Protein AF-0000000072289099 (afdb_homodimer)

Structure (mmCIF, N/CA/C/O backbone):
data_AF-0000000072289099-model_v1
#
loop_
_entity.id
_entity.type
_entity.pdbx_description
1 polymer Bcgst14
#
loop_
_atom_site.group_PDB
_atom_site.id
_atom_site.type_symbol
_atom_site.label_atom_id
_atom_site.label_alt_id
_atom_site.label_comp_id
_atom_site.label_asym_id
_atom_site.label_entity_id
_atom_site.label_seq_id
_atom_site.pdbx_PDB_ins_code
_atom_site.Cartn_x
_atom_site.Cartn_y
_atom_site.Cartn_z
_atom_site.occupancy
_atom_site.B_iso_or_equiv
_atom_site.auth_seq_id
_atom_site.auth_comp_id
_atom_site.auth_asym_id
_atom_site.auth_atom_id
_atom_site.pdbx_PDB_model_num
ATOM 1 N N . MET A 1 1 ? 23.299 14.438 29.325 1 24.76 1 MET A N 1
ATOM 2 C CA . MET A 1 1 ? 24.588 14.05 28.759 1 24.76 1 MET A CA 1
ATOM 3 C C . MET A 1 1 ? 24.427 13.561 27.323 1 24.76 1 MET A C 1
ATOM 5 O O . MET A 1 1 ? 23.77 12.548 27.078 1 24.76 1 MET A O 1
ATOM 9 N N . SER A 1 2 ? 24.413 14.483 26.29 1 26.41 2 SER A N 1
ATOM 10 C CA . SER A 1 2 ? 23.966 14.556 24.903 1 26.41 2 SER A CA 1
ATOM 11 C C . SER A 1 2 ? 24.79 13.637 24.008 1 26.41 2 SER A C 1
ATOM 13 O O . SER A 1 2 ? 26.015 13.76 23.942 1 26.41 2 SER A O 1
ATOM 15 N N . GLU A 1 3 ? 24.515 12.33 23.982 1 26.94 3 GLU A N 1
ATOM 16 C CA . GLU A 1 3 ? 25.304 11.367 23.219 1 26.94 3 GLU A CA 1
ATOM 17 C C . GLU A 1 3 ? 25.495 11.829 21.777 1 26.94 3 GLU A C 1
ATOM 19 O O . GLU A 1 3 ? 24.529 11.923 21.017 1 26.94 3 GLU A O 1
ATOM 24 N N . GLU A 1 4 ? 26.448 12.782 21.571 1 26.71 4 GLU A N 1
ATOM 25 C CA . GLU A 1 4 ? 26.978 13.229 20.286 1 26.71 4 GLU A CA 1
ATOM 26 C C . GLU A 1 4 ? 27.271 12.046 19.368 1 26.71 4 GLU A C 1
ATOM 28 O O . GLU A 1 4 ? 28.053 11.16 19.719 1 26.71 4 GLU A O 1
ATOM 33 N N . SER A 1 5 ? 26.265 11.617 18.756 1 28.53 5 SER A N 1
ATOM 34 C CA . SER A 1 5 ? 26.441 10.559 17.767 1 28.53 5 SER A CA 1
ATOM 35 C C . SER A 1 5 ? 27.719 10.763 16.961 1 28.53 5 SER A C 1
ATOM 37 O O . SER A 1 5 ? 27.888 11.794 16.306 1 28.53 5 SER A O 1
ATOM 39 N N . GLU A 1 6 ? 28.83 10.368 17.511 1 28.14 6 GLU A N 1
ATOM 40 C CA . GLU A 1 6 ? 30.181 10.435 16.962 1 28.14 6 GLU A CA 1
ATOM 41 C C . GLU A 1 6 ? 30.194 10.066 15.482 1 28.14 6 GLU A C 1
ATOM 43 O O . GLU A 1 6 ? 29.768 8.972 15.106 1 28.14 6 GLU A O 1
ATOM 48 N N . LYS A 1 7 ? 30.108 10.978 14.652 1 28.71 7 LYS A N 1
ATOM 49 C CA . LYS A 1 7 ? 30.354 10.891 13.215 1 28.71 7 LYS A CA 1
ATOM 50 C C . LYS A 1 7 ? 31.607 10.071 12.92 1 28.71 7 LYS A C 1
ATOM 52 O O . LYS A 1 7 ? 32.705 10.429 13.351 1 28.71 7 LYS A O 1
ATOM 57 N N . LYS A 1 8 ? 31.516 8.767 13.02 1 28.61 8 LYS A N 1
ATOM 58 C CA . LYS A 1 8 ? 32.678 7.935 12.723 1 28.61 8 LYS A CA 1
ATOM 59 C C . LYS A 1 8 ? 33.356 8.379 11.43 1 28.61 8 LYS A C 1
ATOM 61 O O . LYS A 1 8 ? 32.719 8.436 10.376 1 28.61 8 LYS A O 1
ATOM 66 N N . GLU A 1 9 ? 34.363 9.251 11.55 1 29.13 9 GLU A N 1
ATOM 67 C CA . GLU A 1 9 ? 35.28 9.759 10.534 1 29.13 9 GLU A CA 1
ATOM 68 C C . GLU A 1 9 ? 36.291 8.693 10.121 1 29.13 9 GLU A C 1
ATOM 70 O O . GLU A 1 9 ? 36.877 8.023 10.973 1 29.13 9 GLU A O 1
ATOM 75 N N . TRP A 1 10 ? 35.957 7.967 9.103 1 30.01 10 TRP A N 1
ATOM 76 C CA . TRP A 1 10 ? 37.019 7.064 8.671 1 30.01 10 TRP A CA 1
ATOM 77 C C . TRP A 1 10 ? 38.086 7.816 7.882 1 30.01 10 TRP A C 1
ATOM 79 O O . TRP A 1 10 ? 37.775 8.751 7.141 1 30.01 10 TRP A O 1
ATOM 89 N N . HIS A 1 11 ? 39.236 7.891 8.384 1 30.37 11 HIS A N 1
ATOM 90 C CA . HIS A 1 11 ? 40.417 8.568 7.861 1 30.37 11 HIS A CA 1
ATOM 91 C C . HIS A 1 11 ? 41.27 7.62 7.024 1 30.37 11 HIS A C 1
ATOM 93 O O . HIS A 1 11 ? 41.589 6.513 7.464 1 30.37 11 HIS A O 1
ATOM 99 N N . ILE A 1 12 ? 41.06 7.617 5.64 1 30.93 12 ILE A N 1
ATOM 100 C CA . ILE A 1 12 ? 41.992 6.822 4.847 1 30.93 12 ILE A CA 1
ATOM 101 C C . ILE A 1 12 ? 43.209 7.669 4.479 1 30.93 12 ILE A C 1
ATOM 103 O O . ILE A 1 12 ? 43.067 8.767 3.936 1 30.93 12 ILE A O 1
ATOM 107 N N . LYS A 1 13 ? 44.339 7.41 5.05 1 32.96 13 LYS A N 1
ATOM 108 C CA . LYS A 1 13 ? 45.679 7.962 4.871 1 32.96 13 LYS A CA 1
ATOM 109 C C . LYS A 1 13 ? 46.469 7.163 3.839 1 32.96 13 LYS A C 1
ATOM 111 O O . LYS A 1 13 ? 46.482 5.931 3.877 1 32.96 13 LYS A O 1
ATOM 116 N N . GLY A 1 14 ? 46.795 7.634 2.553 1 34.11 14 GLY A N 1
ATOM 117 C CA . GLY A 1 14 ? 47.77 7.149 1.589 1 34.11 14 GLY A CA 1
ATOM 118 C C . GLY A 1 14 ? 47.575 7.726 0.2 1 34.11 14 GLY A C 1
ATOM 119 O O . GLY A 1 14 ? 46.671 8.535 -0.02 1 34.11 14 GLY A O 1
ATOM 120 N N . SER A 1 15 ? 48.644 7.849 -0.639 1 31.62 15 SER A N 1
ATOM 121 C CA . SER A 1 15 ? 48.633 8.194 -2.057 1 31.62 15 SER A CA 1
ATOM 122 C C . SER A 1 15 ? 47.726 7.258 -2.847 1 31.62 15 SER A C 1
ATOM 124 O O . SER A 1 15 ? 47.814 6.036 -2.709 1 31.62 15 SER A O 1
ATOM 126 N N . LEU A 1 16 ? 46.443 7.448 -2.774 1 32.31 16 LEU A N 1
ATOM 127 C CA . LEU A 1 16 ? 45.63 6.448 -3.458 1 32.31 16 LEU A CA 1
ATOM 128 C C . LEU A 1 16 ? 45.135 6.975 -4.8 1 32.31 16 LEU A C 1
ATOM 130 O O . LEU A 1 16 ? 44.707 8.127 -4.9 1 32.31 16 LEU A O 1
ATOM 134 N N . ASP A 1 17 ? 45.757 6.674 -5.913 1 33.68 17 ASP A N 1
ATOM 135 C CA . ASP A 1 17 ? 44.999 6.694 -7.16 1 33.68 17 ASP A CA 1
ATOM 136 C C . ASP A 1 17 ? 43.717 5.874 -7.038 1 33.68 17 ASP A C 1
ATOM 138 O O . ASP A 1 17 ? 43.768 4.663 -6.817 1 33.68 17 ASP A O 1
ATOM 142 N N . ALA A 1 18 ? 42.784 6.535 -6.425 1 34.15 18 ALA A N 1
ATOM 143 C CA . ALA A 1 18 ? 41.568 5.758 -6.202 1 34.15 18 ALA A CA 1
ATOM 144 C C . ALA A 1 18 ? 40.529 6.043 -7.283 1 34.15 18 ALA A C 1
ATOM 146 O O . ALA A 1 18 ? 40.498 7.138 -7.85 1 34.15 18 ALA A O 1
ATOM 147 N N . GLU A 1 19 ? 40.284 5.141 -8.082 1 32.77 19 GLU A N 1
ATOM 148 C CA . GLU A 1 19 ? 39.062 5.108 -8.88 1 32.77 19 GLU A CA 1
ATOM 149 C C . GLU A 1 19 ? 37.834 4.886 -8.001 1 32.77 19 GLU A C 1
ATOM 151 O O . GLU A 1 19 ? 37.804 3.956 -7.192 1 32.77 19 GLU A O 1
ATOM 156 N N . LEU A 1 20 ? 37.161 6.006 -7.701 1 34.57 20 LEU A N 1
ATOM 157 C CA . LEU A 1 20 ? 35.86 5.804 -7.073 1 34.57 20 LEU A CA 1
ATOM 158 C C . LEU A 1 20 ? 34.811 5.412 -8.108 1 34.57 20 LEU A C 1
ATOM 160 O O . LEU A 1 20 ? 34.579 6.147 -9.071 1 34.57 20 LEU A O 1
ATOM 164 N N . VAL A 1 21 ? 34.598 4.234 -8.382 1 31.28 21 VAL A N 1
ATOM 165 C CA . VAL A 1 21 ? 33.441 3.746 -9.127 1 31.28 21 VAL A CA 1
ATOM 166 C C . VAL A 1 21 ? 32.222 3.69 -8.21 1 31.28 21 VAL A C 1
ATOM 168 O O . VAL A 1 21 ? 32.24 3.009 -7.182 1 31.28 21 VAL A O 1
ATOM 171 N N . VAL A 1 22 ? 31.516 4.805 -8.283 1 33.56 22 VAL A N 1
ATOM 172 C CA . VAL A 1 22 ? 30.262 4.839 -7.538 1 33.56 22 VAL A CA 1
ATOM 173 C C . VAL A 1 22 ? 29.18 4.087 -8.311 1 33.56 22 VAL A C 1
ATOM 175 O O . VAL A 1 22 ? 28.906 4.402 -9.472 1 33.56 22 VAL A O 1
ATOM 178 N N . THR A 1 23 ? 29.102 2.99 -8.275 1 30.8 23 THR A N 1
ATOM 179 C CA . THR A 1 23 ? 27.916 2.214 -8.621 1 30.8 23 THR A CA 1
ATOM 180 C C . THR A 1 23 ? 27.075 1.931 -7.379 1 30.8 23 THR A C 1
ATOM 182 O O . THR A 1 23 ? 27.599 1.485 -6.356 1 30.8 23 THR A O 1
ATOM 185 N N . PRO A 1 24 ? 25.428 2.266 -7.618 1 33.14 24 PRO A N 1
ATOM 186 C CA . PRO A 1 24 ? 24.71 2.87 -8.743 1 33.14 24 PRO A CA 1
ATOM 187 C C . PRO A 1 24 ? 24.975 4.367 -8.877 1 33.14 24 PRO A C 1
ATOM 189 O O . PRO A 1 24 ? 25.58 4.973 -7.989 1 33.14 24 PRO A O 1
ATOM 192 N N . ALA A 1 25 ? 24.458 4.977 -9.959 1 36.98 25 ALA A N 1
ATOM 193 C CA . ALA A 1 25 ? 24.479 6.401 -10.285 1 36.98 25 ALA A CA 1
ATOM 194 C C . ALA A 1 25 ? 24.143 7.248 -9.061 1 36.98 25 ALA A C 1
ATOM 196 O O . ALA A 1 25 ? 23.232 6.915 -8.299 1 36.98 25 ALA A O 1
ATOM 197 N N . LEU A 1 26 ? 25.116 8.02 -8.518 1 40.45 26 LEU A N 1
ATOM 198 C CA . LEU A 1 26 ? 24.96 8.929 -7.388 1 40.45 26 LEU A CA 1
ATOM 199 C C . LEU A 1 26 ? 23.713 9.791 -7.552 1 40.45 26 LEU A C 1
ATOM 201 O O . LEU A 1 26 ? 23.308 10.097 -8.676 1 40.45 26 LEU A O 1
ATOM 205 N N . PRO A 1 27 ? 22.892 9.868 -6.548 1 37.83 27 PRO A N 1
ATOM 206 C CA . PRO A 1 27 ? 21.784 10.815 -6.7 1 37.83 27 PRO A CA 1
ATOM 207 C C . PRO A 1 27 ? 22.241 12.18 -7.209 1 37.83 27 PRO A C 1
ATOM 209 O O . PRO A 1 27 ? 23.419 12.528 -7.083 1 37.83 27 PRO A O 1
ATOM 212 N N . PRO A 1 28 ? 21.427 12.792 -7.965 1 40.13 28 PRO A N 1
ATOM 213 C CA . PRO A 1 28 ? 21.784 14.066 -8.592 1 40.13 28 PRO A CA 1
ATOM 214 C C . PRO A 1 28 ? 22.529 15.002 -7.643 1 40.13 28 PRO A C 1
ATOM 216 O O . PRO A 1 28 ? 23.391 15.77 -8.077 1 40.13 28 PRO A O 1
ATOM 219 N N . ASP A 1 29 ? 22.141 15.052 -6.421 1 38.43 29 ASP A N 1
ATOM 220 C CA . ASP A 1 29 ? 22.722 16.036 -5.513 1 38.43 29 ASP A CA 1
ATOM 221 C C . ASP A 1 29 ? 23.889 15.439 -4.729 1 38.43 29 ASP A C 1
ATOM 223 O O . ASP A 1 29 ? 24.264 15.955 -3.674 1 38.43 29 ASP A O 1
ATOM 227 N N . PHE A 1 30 ? 24.328 14.487 -5.321 1 39.68 30 PHE A N 1
ATOM 228 C CA . PHE A 1 30 ? 25.456 13.874 -4.629 1 39.68 30 PHE A CA 1
ATOM 229 C C . PHE A 1 30 ? 26.714 14.718 -4.793 1 39.68 30 PHE A C 1
ATOM 231 O O . PHE A 1 30 ? 27.023 15.175 -5.895 1 39.68 30 PHE A O 1
ATOM 238 N N . HIS A 1 31 ? 27.073 15.324 -3.697 1 37.97 31 HIS A N 1
ATOM 239 C CA . HIS A 1 31 ? 28.314 16.09 -3.666 1 37.97 31 HIS A CA 1
ATOM 240 C C . HIS A 1 31 ? 29.478 15.233 -3.18 1 37.97 31 HIS A C 1
ATOM 242 O O . HIS A 1 31 ? 29.348 14.503 -2.195 1 37.97 31 HIS A O 1
ATOM 248 N N . ILE A 1 32 ? 30.148 14.79 -4.078 1 42.04 32 ILE A N 1
ATOM 249 C CA . ILE A 1 32 ? 31.398 14.174 -3.645 1 42.04 32 ILE A CA 1
ATOM 250 C C . ILE A 1 32 ? 32.467 15.249 -3.463 1 42.04 32 ILE A C 1
ATOM 252 O O . ILE A 1 32 ? 32.694 16.065 -4.359 1 42.04 32 ILE A O 1
ATOM 256 N N . SER A 1 33 ? 32.74 15.544 -2.181 1 38.35 33 SER A N 1
ATOM 257 C CA . SER A 1 33 ? 33.904 16.4 -1.975 1 38.35 33 SER A CA 1
ATOM 258 C C . SER A 1 33 ? 35.163 15.573 -1.736 1 38.35 33 SER A C 1
ATOM 260 O O . SER A 1 33 ? 35.172 14.676 -0.891 1 38.35 33 SER A O 1
ATOM 262 N N . LEU A 1 34 ? 35.825 15.379 -2.695 1 41.32 34 LEU A N 1
ATOM 263 C CA . LEU A 1 34 ? 37.15 14.786 -2.544 1 41.32 34 LEU A CA 1
ATOM 264 C C . LEU A 1 34 ? 38.16 15.826 -2.072 1 41.32 34 LEU A C 1
ATOM 266 O O . LEU A 1 34 ? 38.344 16.859 -2.721 1 41.32 34 LEU A O 1
ATOM 270 N N . HIS A 1 35 ? 38.418 15.676 -0.808 1 39.33 35 HIS A N 1
ATOM 271 C CA . HIS A 1 35 ? 39.474 16.535 -0.285 1 39.33 35 HIS A CA 1
ATOM 272 C C . HIS A 1 35 ? 40.849 15.908 -0.496 1 39.33 35 HIS A C 1
ATOM 274 O O . HIS A 1 35 ? 41.134 14.834 0.038 1 39.33 35 HIS A O 1
ATOM 280 N N . THR A 1 36 ? 41.438 16.231 -1.582 1 39.67 36 THR A N 1
ATOM 281 C CA . THR A 1 36 ? 42.807 15.786 -1.816 1 39.67 36 THR A CA 1
ATOM 282 C C . THR A 1 36 ? 43.799 16.673 -1.069 1 39.67 36 THR A C 1
ATOM 284 O O . THR A 1 36 ? 43.61 17.888 -0.982 1 39.67 36 THR A O 1
ATOM 287 N N . HIS A 1 37 ? 44.362 16.173 -0.028 1 39 37 HIS A N 1
ATOM 288 C CA . HIS A 1 37 ? 45.499 16.879 0.552 1 39 37 HIS A CA 1
ATOM 289 C C . HIS A 1 37 ? 46.735 16.754 -0.333 1 39 37 HIS A C 1
ATOM 291 O O . HIS A 1 37 ? 47.147 15.645 -0.678 1 39 37 HIS A O 1
ATOM 297 N N . ASP A 1 38 ? 46.774 17.705 -1.327 1 39.04 38 ASP A N 1
ATOM 298 C CA . ASP A 1 38 ? 47.918 17.729 -2.234 1 39.04 38 ASP A CA 1
ATOM 299 C C . ASP A 1 38 ? 49.205 17.355 -1.504 1 39.04 38 ASP A C 1
ATOM 301 O O . ASP A 1 38 ? 49.23 17.286 -0.273 1 39.04 38 ASP A O 1
ATOM 305 N N . THR A 1 39 ? 50.326 18.177 -2.068 1 37.65 39 THR A N 1
ATOM 306 C CA . THR A 1 39 ? 51.784 18.175 -2.026 1 37.65 39 THR A CA 1
ATOM 307 C C . THR A 1 39 ? 52.285 18.438 -0.609 1 37.65 39 THR A C 1
ATOM 309 O O . THR A 1 39 ? 51.526 18.897 0.248 1 37.65 39 THR A O 1
ATOM 312 N N . PRO A 1 40 ? 53.672 18.32 -0.358 1 38.23 40 PRO A N 1
ATOM 313 C CA . PRO A 1 40 ? 54.351 18.84 0.831 1 38.23 40 PRO A CA 1
ATOM 314 C C . PRO A 1 40 ? 53.761 20.162 1.316 1 38.23 40 PRO A C 1
ATOM 316 O O . PRO A 1 40 ? 54.011 20.574 2.452 1 38.23 40 PRO A O 1
ATOM 319 N N . ASP A 1 41 ? 53.355 21.036 0.401 1 43.64 41 ASP A N 1
ATOM 320 C CA . ASP A 1 41 ? 53.15 22.42 0.82 1 43.64 41 ASP A CA 1
ATOM 321 C C . ASP A 1 41 ? 51.735 22.629 1.352 1 43.64 41 ASP A C 1
ATOM 323 O O . ASP A 1 41 ? 51.329 23.761 1.625 1 43.64 41 ASP A O 1
ATOM 327 N N . GLY A 1 42 ? 50.886 21.701 1.903 1 39.34 42 GLY A N 1
ATOM 328 C CA . GLY A 1 42 ? 49.728 21.877 2.765 1 39.34 42 GLY A CA 1
ATOM 329 C C . GLY A 1 42 ? 48.445 22.129 1.997 1 39.34 42 GLY A C 1
ATOM 330 O O . GLY A 1 42 ? 47.429 22.511 2.582 1 39.34 42 GLY A O 1
ATOM 331 N N . GLU A 1 43 ? 48.434 22.383 0.645 1 37.22 43 GLU A N 1
ATOM 332 C CA . GLU A 1 43 ? 47.184 22.878 0.077 1 37.22 43 GLU A CA 1
ATOM 333 C C . GLU A 1 43 ? 46.186 21.743 -0.133 1 37.22 43 GLU A C 1
ATOM 335 O O . GLU A 1 43 ? 46.524 20.713 -0.721 1 37.22 43 GLU A O 1
ATOM 340 N N . SER A 1 44 ? 45.198 21.573 0.734 1 39.9 44 SER A N 1
ATOM 341 C CA . SER A 1 44 ? 44.076 20.642 0.669 1 39.9 44 SER A CA 1
ATOM 342 C C . SER A 1 44 ? 43.102 21.027 -0.439 1 39.9 44 SER A C 1
ATOM 344 O O . SER A 1 44 ? 42.773 22.204 -0.602 1 39.9 44 SER A O 1
ATOM 346 N N . THR A 1 45 ? 43.226 20.385 -1.665 1 37.28 45 THR A N 1
ATOM 347 C CA . THR A 1 45 ? 42.229 20.661 -2.694 1 37.28 45 THR A CA 1
ATOM 348 C C . THR A 1 45 ? 40.97 19.831 -2.464 1 37.28 45 THR A C 1
ATOM 350 O O . THR A 1 45 ? 41.05 18.622 -2.236 1 37.28 45 THR A O 1
ATOM 353 N N . ILE A 1 46 ? 39.927 20.443 -2.093 1 37.05 46 ILE A N 1
ATOM 354 C CA . ILE A 1 46 ? 38.592 19.86 -2.02 1 37.05 46 ILE A CA 1
ATOM 355 C C . ILE A 1 46 ? 37.981 19.792 -3.418 1 37.05 46 ILE A C 1
ATOM 357 O O . ILE A 1 46 ? 37.893 20.807 -4.114 1 37.05 46 ILE A O 1
ATOM 361 N N . VAL A 1 47 ? 38.148 18.686 -4.056 1 33.21 47 VAL A N 1
ATOM 362 C CA . VAL A 1 47 ? 37.399 18.545 -5.3 1 33.21 47 VAL A CA 1
ATOM 363 C C . VAL A 1 47 ? 35.942 18.207 -4.991 1 33.21 47 VAL A C 1
ATOM 365 O O . VAL A 1 47 ? 35.656 17.197 -4.344 1 33.21 47 VAL A O 1
ATOM 368 N N . GLU A 1 48 ? 35.05 19.187 -5.063 1 34.02 48 GLU A N 1
ATOM 369 C CA . GLU A 1 48 ? 33.602 19.003 -5.026 1 34.02 48 GLU A CA 1
ATOM 370 C C . GLU A 1 48 ? 33.069 18.547 -6.381 1 34.02 48 GLU A C 1
ATOM 372 O O . GLU A 1 48 ? 33.298 19.205 -7.398 1 34.02 48 GLU A O 1
ATOM 377 N N . LEU A 1 49 ? 33.072 17.287 -6.614 1 33.13 49 LEU A N 1
ATOM 378 C CA . LEU A 1 49 ? 32.352 16.884 -7.817 1 33.13 49 LEU A CA 1
ATOM 379 C C . LEU A 1 49 ? 30.861 17.178 -7.682 1 33.13 49 LEU A C 1
ATOM 381 O O . LEU A 1 49 ? 30.206 16.678 -6.765 1 33.13 49 LEU A O 1
ATOM 385 N N . LYS A 1 50 ? 30.427 18.324 -8.007 1 32.43 50 LYS A N 1
ATOM 386 C CA . LYS A 1 50 ? 29.017 18.668 -8.164 1 32.43 50 LYS A CA 1
ATOM 387 C C . LYS A 1 50 ? 28.382 17.881 -9.307 1 32.43 50 LYS A C 1
ATOM 389 O O . LYS A 1 50 ? 28.869 17.918 -10.439 1 32.43 50 LYS A O 1
ATOM 394 N N . MET A 1 51 ? 27.906 16.719 -9.154 1 34.75 51 MET A N 1
ATOM 395 C CA . MET A 1 51 ? 27.103 16.094 -10.202 1 34.75 51 MET A CA 1
ATOM 396 C C . MET A 1 51 ? 26.133 17.098 -10.815 1 34.75 51 MET A C 1
ATOM 398 O O . MET A 1 51 ? 25.739 18.066 -10.162 1 34.75 51 MET A O 1
ATOM 402 N N . GLY A 1 52 ? 26.085 17.245 -12.158 1 34.42 52 GLY A N 1
ATOM 403 C CA . GLY A 1 52 ? 25.316 18.176 -12.967 1 34.42 52 GLY A CA 1
ATOM 404 C C . GLY A 1 52 ? 23.939 18.465 -12.399 1 34.42 52 GLY A C 1
ATOM 405 O O . GLY A 1 52 ? 23.363 17.629 -11.699 1 34.42 52 GLY A O 1
ATOM 406 N N . SER A 1 53 ? 23.665 19.697 -11.999 1 38.16 53 SER A N 1
ATOM 407 C CA . SER A 1 53 ? 22.353 20.272 -11.724 1 38.16 53 SER A CA 1
ATOM 408 C C . SER A 1 53 ? 21.282 19.658 -12.62 1 38.16 53 SER A C 1
ATOM 410 O O . SER A 1 53 ? 21.329 19.805 -13.843 1 38.16 53 SER A O 1
ATOM 412 N N . HIS A 1 54 ? 21.016 18.348 -12.588 1 44.98 54 HIS A N 1
ATOM 413 C CA . HIS A 1 54 ? 19.826 18.069 -13.383 1 44.98 54 HIS A CA 1
ATOM 414 C C . HIS A 1 54 ? 18.798 19.187 -13.248 1 44.98 54 HIS A C 1
ATOM 416 O O . HIS A 1 54 ? 18.603 19.728 -12.157 1 44.98 54 HIS A O 1
ATOM 422 N N . PRO A 1 55 ? 18.583 19.932 -14.331 1 57.68 55 PRO A N 1
ATOM 423 C CA . PRO A 1 55 ? 17.501 20.917 -14.266 1 57.68 55 PRO A CA 1
ATOM 424 C C . PRO A 1 55 ? 16.33 20.452 -13.404 1 57.68 55 PRO A C 1
ATOM 426 O O . PRO A 1 55 ? 16.09 19.248 -13.281 1 57.68 55 PRO A O 1
ATOM 429 N N . ALA A 1 56 ? 15.913 21.318 -12.546 1 77.39 56 ALA A N 1
ATOM 430 C CA . ALA A 1 56 ? 14.691 21.055 -11.79 1 77.39 56 ALA A CA 1
ATOM 431 C C . ALA A 1 56 ? 13.634 20.394 -12.669 1 77.39 56 ALA A C 1
ATOM 433 O O . ALA A 1 56 ? 13.459 20.77 -13.83 1 77.39 56 ALA A O 1
ATOM 434 N N . PRO A 1 57 ? 13.093 19.313 -12.214 1 88.83 57 PRO A N 1
ATOM 435 C CA . PRO A 1 57 ? 12.062 18.652 -13.018 1 88.83 57 PRO A CA 1
ATOM 436 C C . PRO A 1 57 ? 10.867 19.559 -13.306 1 88.83 57 PRO A C 1
ATOM 438 O O . PRO A 1 57 ? 10.541 20.431 -12.497 1 88.83 57 PRO A O 1
ATOM 441 N N . LYS A 1 58 ? 10.392 19.475 -14.47 1 94.85 58 LYS A N 1
ATOM 442 C CA . LYS A 1 58 ? 9.098 20.089 -14.752 1 94.85 58 LYS A CA 1
ATOM 443 C C . LYS A 1 58 ? 7.957 19.256 -14.175 1 94.85 58 LYS A C 1
ATOM 445 O O . LYS A 1 58 ? 7.727 18.125 -14.608 1 94.85 58 LYS A O 1
ATOM 450 N N . ILE A 1 59 ? 7.199 19.867 -13.192 1 97.93 59 ILE A N 1
ATOM 451 C CA . ILE A 1 59 ? 6.149 19.135 -12.492 1 97.93 59 ILE A CA 1
ATOM 452 C C . ILE A 1 59 ? 4.803 19.818 -12.72 1 97.93 59 ILE A C 1
ATOM 454 O O . ILE A 1 59 ? 4.671 21.027 -12.515 1 97.93 59 ILE A O 1
ATOM 458 N N . ILE A 1 60 ? 3.812 19.042 -13.219 1 98.69 60 ILE A N 1
ATOM 459 C CA . ILE A 1 60 ? 2.42 19.471 -13.297 1 98.69 60 ILE A CA 1
ATOM 460 C C . ILE A 1 60 ? 1.546 18.542 -12.457 1 98.69 60 ILE A C 1
ATOM 462 O O . ILE A 1 60 ? 1.567 17.323 -12.643 1 98.69 60 ILE A O 1
ATOM 466 N N . LEU A 1 61 ? 0.821 19.094 -11.53 1 98.73 61 LEU A N 1
ATOM 467 C CA . LEU A 1 61 ? -0.104 18.333 -10.696 1 98.73 61 LEU A CA 1
ATOM 468 C C . LEU A 1 61 ? -1.549 18.609 -11.096 1 98.73 61 LEU A C 1
ATOM 470 O O . LEU A 1 61 ? -2.015 19.747 -11.011 1 98.73 61 LEU A O 1
ATOM 474 N N . TYR A 1 62 ? -2.196 17.62 -11.635 1 98.81 62 TYR A N 1
ATOM 475 C CA . TYR A 1 62 ? -3.64 17.658 -11.835 1 98.81 62 TYR A CA 1
ATOM 476 C C . TYR A 1 62 ? -4.377 17.262 -10.561 1 98.81 62 TYR A C 1
ATOM 478 O O . TYR A 1 62 ? -4.233 16.136 -10.078 1 98.81 62 TYR A O 1
ATOM 486 N N . THR A 1 63 ? -5.171 18.208 -10.039 1 98.27 63 THR A N 1
ATOM 487 C CA . THR A 1 63 ? -5.653 17.991 -8.679 1 98.27 63 THR A CA 1
ATOM 488 C C . THR A 1 63 ? -7.011 18.655 -8.474 1 98.27 63 THR A C 1
ATOM 490 O O . THR A 1 63 ? -7.593 19.195 -9.418 1 98.27 63 THR A O 1
ATOM 493 N N . SER A 1 64 ? -7.588 18.387 -7.369 1 97.19 64 SER A N 1
ATOM 494 C CA . SER A 1 64 ? -8.743 19.076 -6.8 1 97.19 64 SER A CA 1
ATOM 495 C C . SER A 1 64 ? -8.552 19.338 -5.31 1 97.19 64 SER A C 1
ATOM 497 O O . SER A 1 64 ? -8.259 18.416 -4.545 1 97.19 64 SER A O 1
ATOM 499 N N . TYR A 1 65 ? -8.764 20.523 -4.884 1 95.31 65 TYR A N 1
ATOM 500 C CA . TYR A 1 65 ? -8.524 20.893 -3.494 1 95.31 65 TYR A CA 1
ATOM 501 C C . TYR A 1 65 ? -9.576 20.28 -2.577 1 95.31 65 TYR A C 1
ATOM 503 O O . TYR A 1 65 ? -9.41 20.261 -1.355 1 95.31 65 TYR A O 1
ATOM 511 N N . ALA A 1 66 ? -10.594 19.75 -3.192 1 93.22 66 ALA A N 1
ATOM 512 C CA . ALA A 1 66 ? -11.659 19.121 -2.415 1 93.22 66 ALA A CA 1
ATOM 513 C C . ALA A 1 66 ? -11.325 17.664 -2.106 1 93.22 66 ALA A C 1
ATOM 515 O O . ALA A 1 66 ? -11.953 17.046 -1.243 1 93.22 66 ALA A O 1
ATOM 516 N N . CYS A 1 67 ? -10.432 17.049 -2.749 1 96.17 67 CYS A N 1
ATOM 517 C CA . CYS A 1 67 ? -10.165 15.618 -2.661 1 96.17 67 CYS A CA 1
ATOM 518 C C . CYS A 1 67 ? -9.055 15.331 -1.657 1 96.17 67 CYS A C 1
ATOM 520 O O . CYS A 1 67 ? -7.919 15.773 -1.837 1 96.17 67 CYS A O 1
ATOM 522 N N . PRO A 1 68 ? -9.38 14.594 -0.624 1 97.28 68 PRO A N 1
ATOM 523 C CA . PRO A 1 68 ? -8.347 14.288 0.37 1 97.28 68 PRO A CA 1
ATOM 524 C C . PRO A 1 68 ? -7.213 13.439 -0.2 1 97.28 68 PRO A C 1
ATOM 526 O O . PRO A 1 68 ? -6.085 13.495 0.296 1 97.28 68 PRO A O 1
ATOM 529 N N . TRP A 1 69 ? -7.471 12.646 -1.226 1 98.06 69 TRP A N 1
ATOM 530 C CA . TRP A 1 69 ? -6.453 11.81 -1.853 1 98.06 69 TRP A CA 1
ATOM 531 C C . TRP A 1 69 ? -5.456 12.659 -2.635 1 98.06 69 TRP A C 1
ATOM 533 O O . TRP A 1 69 ? -4.244 12.456 -2.533 1 98.06 69 TRP A O 1
ATOM 543 N N . ALA A 1 70 ? -5.955 13.609 -3.395 1 98.17 70 ALA A N 1
ATOM 544 C CA . ALA A 1 70 ? -5.08 14.504 -4.148 1 98.17 70 ALA A CA 1
ATOM 545 C C . ALA A 1 70 ? -4.258 15.384 -3.21 1 98.17 70 ALA A C 1
ATOM 547 O O . ALA A 1 70 ? -3.124 15.751 -3.527 1 98.17 70 ALA A O 1
ATOM 548 N N . HIS A 1 71 ? -4.847 15.69 -2.063 1 98.33 71 HIS A N 1
ATOM 549 C CA . HIS A 1 71 ? -4.216 16.522 -1.044 1 98.33 71 HIS A CA 1
ATOM 550 C C . HIS A 1 71 ? -2.905 15.908 -0.565 1 98.33 71 HIS A C 1
ATOM 552 O O . HIS A 1 71 ? -1.97 16.629 -0.211 1 98.33 71 HIS A O 1
ATOM 558 N N . ARG A 1 72 ? -2.689 14.582 -0.623 1 97.92 72 ARG A N 1
ATOM 559 C CA . ARG A 1 72 ? -1.471 13.878 -0.234 1 97.92 72 ARG A CA 1
ATOM 560 C C . ARG A 1 72 ? -0.278 14.354 -1.056 1 97.92 72 ARG A C 1
ATOM 562 O O . ARG A 1 72 ? 0.787 14.642 -0.505 1 97.92 72 ARG A O 1
ATOM 569 N N . SER A 1 73 ? -0.514 14.379 -2.342 1 98.13 73 SER A N 1
ATOM 570 C CA . SER A 1 73 ? 0.566 14.754 -3.25 1 98.13 73 SER A CA 1
ATOM 571 C C . SER A 1 73 ? 0.96 16.216 -3.066 1 98.13 73 SER A C 1
ATOM 573 O O . SER A 1 73 ? 2.136 16.567 -3.185 1 98.13 73 SER A O 1
ATOM 575 N N . GLN A 1 74 ? -0.041 17.056 -2.71 1 98.01 74 GLN A N 1
ATOM 576 C CA . GLN A 1 74 ? 0.234 18.464 -2.446 1 98.01 74 GLN A CA 1
ATOM 577 C C . GLN A 1 74 ? 1.095 18.632 -1.198 1 98.01 74 GLN A C 1
ATOM 579 O O . GLN A 1 74 ? 2.026 19.44 -1.184 1 98.01 74 GLN A O 1
ATOM 584 N N . ILE A 1 75 ? 0.781 17.865 -0.202 1 98.67 75 ILE A N 1
ATOM 585 C CA . ILE A 1 75 ? 1.566 17.91 1.027 1 98.67 75 ILE A CA 1
ATOM 586 C C . ILE A 1 75 ? 3.003 17.481 0.738 1 98.67 75 ILE A C 1
ATOM 588 O O . ILE A 1 75 ? 3.952 18.13 1.183 1 98.67 75 ILE A O 1
ATOM 592 N N . ALA A 1 76 ? 3.191 16.369 -0.044 1 98.61 76 ALA A N 1
ATOM 593 C CA . ALA A 1 76 ? 4.527 15.891 -0.39 1 98.61 76 ALA A CA 1
ATOM 594 C C . ALA A 1 76 ? 5.316 16.962 -1.138 1 98.61 76 ALA A C 1
ATOM 596 O O . ALA A 1 76 ? 6.47 17.238 -0.804 1 98.61 76 ALA A O 1
ATOM 597 N N . LEU A 1 77 ? 4.698 17.59 -2.117 1 98.18 77 LEU A N 1
ATOM 598 C CA . LEU A 1 77 ? 5.361 18.605 -2.928 1 98.18 77 LEU A CA 1
ATOM 599 C C . LEU A 1 77 ? 5.754 19.808 -2.077 1 98.18 77 LEU A C 1
ATOM 601 O O . LEU A 1 77 ? 6.852 20.348 -2.227 1 98.18 77 LEU A O 1
ATOM 605 N N . ALA A 1 78 ? 4.885 20.197 -1.177 1 97.94 78 ALA A N 1
ATOM 606 C CA . ALA A 1 78 ? 5.155 21.33 -0.295 1 97.94 78 ALA A CA 1
ATOM 607 C C . ALA A 1 78 ? 6.322 21.029 0.641 1 97.94 78 ALA A C 1
ATOM 609 O O . ALA A 1 78 ? 7.234 21.847 0.788 1 97.94 78 ALA A O 1
ATOM 610 N N . GLU A 1 79 ? 6.328 19.881 1.262 1 97.74 79 GLU A N 1
ATOM 611 C CA . GLU A 1 79 ? 7.376 19.505 2.206 1 97.74 79 GLU A CA 1
ATOM 612 C C . GLU A 1 79 ? 8.728 19.385 1.51 1 97.74 79 GLU A C 1
ATOM 614 O O . GLU A 1 79 ? 9.768 19.669 2.109 1 97.74 79 GLU A O 1
ATOM 619 N N . LEU A 1 80 ? 8.721 18.982 0.23 1 95.17 80 LEU A N 1
ATOM 620 C CA . LEU A 1 80 ? 9.951 18.774 -0.527 1 95.17 80 LEU A CA 1
ATOM 621 C C . LEU A 1 80 ? 10.428 20.078 -1.157 1 95.17 80 LEU A C 1
ATOM 623 O O . LEU A 1 80 ? 11.526 20.138 -1.714 1 95.17 80 LEU A O 1
ATOM 627 N N . GLY A 1 81 ? 9.599 21.092 -1.083 1 95.6 81 GLY A N 1
ATOM 628 C CA . GLY A 1 81 ? 9.963 22.389 -1.63 1 95.6 81 GLY A CA 1
ATOM 629 C C . GLY A 1 81 ? 10.079 22.387 -3.143 1 95.6 81 GLY A C 1
ATOM 630 O O . GLY A 1 81 ? 10.9 23.112 -3.709 1 95.6 81 GLY A O 1
ATOM 631 N N . LEU A 1 82 ? 9.351 21.546 -3.807 1 94.74 82 LEU A N 1
ATOM 632 C CA . LEU A 1 82 ? 9.405 21.441 -5.261 1 94.74 82 LEU A CA 1
ATOM 633 C C . LEU A 1 82 ? 8.438 22.423 -5.913 1 94.74 82 LEU A C 1
ATOM 635 O O . LEU A 1 82 ? 7.302 22.576 -5.461 1 94.74 82 LEU A O 1
ATOM 639 N N . GLU A 1 83 ? 8.917 23.082 -6.885 1 95.01 83 GLU A N 1
ATOM 640 C CA . GLU A 1 83 ? 8.035 23.916 -7.696 1 95.01 83 GLU A CA 1
ATOM 641 C C . GLU A 1 83 ? 7.196 23.069 -8.649 1 95.01 83 GLU A C 1
ATOM 643 O O . GLU A 1 83 ? 7.697 22.108 -9.238 1 95.01 83 GLU A O 1
ATOM 648 N N . PHE A 1 84 ? 5.881 23.5 -8.745 1 97.03 84 PHE A N 1
ATOM 649 C CA . PHE A 1 84 ? 5.014 22.749 -9.645 1 97.03 84 PHE A CA 1
ATOM 650 C C . PHE A 1 84 ? 3.87 23.621 -10.148 1 97.03 84 PHE A C 1
ATOM 652 O O . PHE A 1 84 ? 3.492 24.596 -9.495 1 97.03 84 PHE A O 1
ATOM 659 N N . GLU A 1 85 ? 3.421 23.274 -11.291 1 97.78 85 GLU A N 1
ATOM 660 C CA . GLU A 1 85 ? 2.2 23.853 -11.845 1 97.78 85 GLU A CA 1
ATOM 661 C C . GLU A 1 85 ? 0.969 23.061 -11.414 1 97.78 85 GLU A C 1
ATOM 663 O O . GLU A 1 85 ? 1 21.829 -11.372 1 97.78 85 GLU A O 1
ATOM 668 N N . THR A 1 86 ? -0.092 23.782 -11.081 1 98.02 86 THR A N 1
ATOM 669 C CA . THR A 1 86 ? -1.333 23.145 -10.653 1 98.02 86 THR A CA 1
ATOM 670 C C . THR A 1 86 ? -2.406 23.274 -11.729 1 98.02 86 THR A C 1
ATOM 672 O O . THR A 1 86 ? -2.625 24.361 -12.268 1 98.02 86 THR A O 1
ATOM 675 N N . VAL A 1 87 ? -2.99 22.195 -12.122 1 98.32 87 VAL A N 1
ATOM 676 C CA . VAL A 1 87 ? -4.188 22.172 -12.956 1 98.32 87 VAL A CA 1
ATOM 677 C C . VAL A 1 87 ? -5.368 21.636 -12.15 1 98.32 87 VAL A C 1
ATOM 679 O O . VAL A 1 87 ? -5.392 20.46 -11.778 1 98.32 87 VAL A O 1
ATOM 682 N N . ILE A 1 88 ? -6.33 22.482 -11.918 1 97.85 88 ILE A N 1
ATOM 683 C CA . ILE A 1 88 ? -7.476 22.107 -11.097 1 97.85 88 ILE A CA 1
ATOM 684 C C . ILE A 1 88 ? -8.496 21.355 -11.948 1 97.85 88 ILE A C 1
ATOM 686 O O . ILE A 1 88 ? -8.926 21.848 -12.994 1 97.85 88 ILE A O 1
ATOM 690 N N . ILE A 1 89 ? -8.81 20.173 -11.554 1 97.87 89 ILE A N 1
ATOM 691 C CA . ILE A 1 89 ? -9.838 19.354 -12.188 1 97.87 89 ILE A CA 1
ATOM 692 C C . ILE A 1 89 ? -11.148 19.478 -11.413 1 97.87 89 ILE A C 1
ATOM 694 O O . ILE A 1 89 ? -11.192 19.215 -10.209 1 97.87 89 ILE A O 1
ATOM 698 N N . ASP A 1 90 ? -12.203 19.894 -12.081 1 93.76 90 ASP A N 1
ATOM 699 C CA . ASP A 1 90 ? -13.521 20.014 -11.466 1 93.76 90 ASP A CA 1
ATOM 700 C C . ASP A 1 90 ? -14.206 18.653 -11.365 1 93.76 90 ASP A C 1
ATOM 702 O O . ASP A 1 90 ? -14.591 18.069 -12.381 1 93.76 90 ASP A O 1
ATOM 706 N N . LEU A 1 91 ? -14.462 18.204 -10.21 1 91.61 91 LEU A N 1
ATOM 707 C CA . LEU A 1 91 ? -15 16.868 -9.981 1 91.61 91 LEU A CA 1
ATOM 708 C C . LEU A 1 91 ? -16.523 16.873 -10.066 1 91.61 91 LEU A C 1
ATOM 710 O O . LEU A 1 91 ? -17.157 15.817 -9.998 1 91.61 91 LEU A O 1
ATOM 714 N N . THR A 1 92 ? -17.128 18.018 -10.236 1 90.84 92 THR A N 1
ATOM 715 C CA . THR A 1 92 ? -18.583 18.12 -10.229 1 90.84 92 THR A CA 1
ATOM 716 C C . THR A 1 92 ? -19.142 17.98 -11.641 1 90.84 92 THR A C 1
ATOM 718 O O . THR A 1 92 ? -20.358 17.894 -11.828 1 90.84 92 THR A O 1
ATOM 721 N N . VAL A 1 93 ? -18.286 17.992 -12.647 1 93.64 93 VAL A N 1
ATOM 722 C CA . VAL A 1 93 ? -18.694 17.839 -14.039 1 93.64 93 VAL A CA 1
ATOM 723 C C . VAL A 1 93 ? -17.956 16.659 -14.668 1 93.64 93 VAL A C 1
ATOM 725 O O . VAL A 1 93 ? -16.938 16.204 -14.141 1 93.64 93 VAL A O 1
ATOM 728 N N . PRO A 1 94 ? -18.452 16.129 -15.754 1 95.57 94 PRO A N 1
ATOM 729 C CA . PRO A 1 94 ? -17.735 15.061 -16.453 1 95.57 94 PRO A CA 1
ATOM 730 C C . PRO A 1 94 ? -16.317 15.465 -16.852 1 95.57 94 PRO A C 1
ATOM 732 O O . PRO A 1 94 ? -16.08 16.618 -17.221 1 95.57 94 PRO A O 1
ATOM 735 N N . ARG A 1 95 ? -15.438 14.478 -16.768 1 97.33 95 ARG A N 1
ATOM 736 C CA . ARG A 1 95 ? -14.054 14.744 -17.145 1 97.33 95 ARG A CA 1
ATOM 737 C C . ARG A 1 95 ? -13.947 15.095 -18.625 1 97.33 95 ARG A C 1
ATOM 739 O O . ARG A 1 95 ? -14.633 14.502 -19.46 1 97.33 95 ARG A O 1
ATOM 746 N N . THR A 1 96 ? -13.118 16.023 -18.965 1 96.84 96 THR A N 1
ATOM 747 C CA . THR A 1 96 ? -12.875 16.387 -20.356 1 96.84 96 THR A CA 1
ATOM 748 C C . THR A 1 96 ? -12.039 15.32 -21.056 1 96.84 96 THR A C 1
ATOM 750 O O . THR A 1 96 ? -11.278 14.597 -20.41 1 96.84 96 THR A O 1
ATOM 753 N N . PRO A 1 97 ? -12.151 15.238 -22.377 1 97.12 97 PRO A N 1
ATOM 754 C CA . PRO A 1 97 ? -11.295 14.325 -23.138 1 97.12 97 PRO A CA 1
ATOM 755 C C . PRO A 1 97 ? -9.807 14.605 -22.937 1 97.12 97 PRO A C 1
ATOM 757 O O . PRO A 1 97 ? -8.996 13.676 -22.928 1 97.12 97 PRO A O 1
ATOM 760 N N . GLU A 1 98 ? -9.509 15.833 -22.779 1 96.78 98 GLU A N 1
ATOM 761 C CA . GLU A 1 98 ? -8.12 16.23 -22.568 1 96.78 98 GLU A CA 1
ATOM 762 C C . GLU A 1 98 ? -7.564 15.629 -21.28 1 96.78 98 GLU A C 1
ATOM 764 O O . GLU A 1 98 ? -6.437 15.132 -21.257 1 96.78 98 GLU A O 1
ATOM 769 N N . TYR A 1 99 ? -8.365 15.667 -20.202 1 97.83 99 TYR A N 1
ATOM 770 C CA . TYR A 1 99 ? -7.881 15.116 -18.941 1 97.83 99 TYR A CA 1
ATOM 771 C C . TYR A 1 99 ? -7.864 13.593 -18.984 1 97.83 99 TYR A C 1
ATOM 773 O O . TYR A 1 99 ? -6.959 12.961 -18.433 1 97.83 99 TYR A O 1
ATOM 781 N N . LEU A 1 100 ? -8.853 13.01 -19.656 1 97.72 100 LEU A N 1
ATOM 782 C CA . LEU A 1 100 ? -8.926 11.556 -19.748 1 97.72 100 LEU A CA 1
ATOM 783 C C . LEU A 1 100 ? -7.755 11.002 -20.552 1 97.72 100 LEU A C 1
ATOM 785 O O . LEU A 1 100 ? -7.393 9.833 -20.405 1 97.72 100 LEU A O 1
ATOM 789 N N . ALA A 1 101 ? -7.151 11.819 -21.399 1 97 101 ALA A N 1
ATOM 790 C CA . ALA A 1 101 ? -5.944 11.425 -22.121 1 97 101 ALA A CA 1
ATOM 791 C C . ALA A 1 101 ? -4.745 11.34 -21.18 1 97 101 ALA A C 1
ATOM 793 O O . ALA A 1 101 ? -3.791 10.605 -21.445 1 97 101 ALA A O 1
ATOM 794 N N . ILE A 1 102 ? -4.822 12.068 -20.076 1 97.28 102 ILE A N 1
ATOM 795 C CA . ILE A 1 102 ? -3.761 12.069 -19.075 1 97.28 102 ILE A CA 1
ATOM 796 C C . ILE A 1 102 ? -3.984 10.93 -18.084 1 97.28 102 ILE A C 1
ATOM 798 O O . ILE A 1 102 ? -3.073 10.143 -17.816 1 97.28 102 ILE A O 1
ATOM 802 N N . ASN A 1 103 ? -5.194 10.832 -17.592 1 97.19 103 ASN A N 1
ATOM 803 C CA . ASN A 1 103 ? -5.605 9.764 -16.686 1 97.19 103 ASN A CA 1
ATOM 804 C C . ASN A 1 103 ? -6.922 9.132 -17.125 1 97.19 103 ASN A C 1
ATOM 806 O O . ASN A 1 103 ? -7.998 9.629 -16.786 1 97.19 103 ASN A O 1
ATOM 810 N N . PRO A 1 104 ? -6.858 8.049 -17.749 1 95.47 104 PRO A N 1
ATOM 811 C CA . PRO A 1 104 ? -8.062 7.404 -18.28 1 95.47 104 PRO A CA 1
ATOM 812 C C . PRO A 1 104 ? -9.066 7.041 -17.189 1 95.47 104 PRO A C 1
ATOM 814 O O . PRO A 1 104 ? -10.252 6.857 -17.473 1 95.47 104 PRO A O 1
ATOM 817 N N . ARG A 1 105 ? -8.627 6.916 -15.928 1 95.31 105 ARG A N 1
ATOM 818 C CA . ARG A 1 105 ? -9.541 6.616 -14.83 1 95.31 105 ARG A CA 1
ATOM 819 C C . ARG A 1 105 ? -10.325 7.857 -14.416 1 95.31 105 ARG A C 1
ATOM 821 O O . ARG A 1 105 ? -11.319 7.757 -13.694 1 95.31 105 ARG A O 1
ATOM 828 N N . GLY A 1 106 ? -9.861 9.025 -14.857 1 96.99 106 GLY A N 1
ATOM 829 C CA . GLY A 1 106 ? -10.558 10.27 -14.577 1 96.99 106 GLY A CA 1
ATOM 830 C C . GLY A 1 106 ? -10.444 10.706 -13.128 1 96.99 106 GLY A C 1
ATOM 831 O O . GLY A 1 106 ? -11.159 11.608 -12.687 1 96.99 106 GLY A O 1
ATOM 832 N N . LEU A 1 107 ? -9.591 10.075 -12.408 1 96.75 107 LEU A N 1
ATOM 833 C CA . LEU A 1 107 ? -9.42 10.385 -10.993 1 96.75 107 LEU A CA 1
ATOM 834 C C . LEU A 1 107 ? -8.306 11.407 -10.791 1 96.75 107 LEU A C 1
ATOM 836 O O . LEU A 1 107 ? -7.526 11.67 -11.709 1 96.75 107 LEU A O 1
ATOM 840 N N . VAL A 1 108 ? -8.302 12.073 -9.691 1 97.84 108 VAL A N 1
ATOM 841 C CA . VAL A 1 108 ? -7.198 12.922 -9.255 1 97.84 108 VAL A CA 1
ATOM 842 C C . VAL A 1 108 ? -6.566 12.341 -7.992 1 97.84 108 VAL A C 1
ATOM 844 O O . VAL A 1 108 ? -7.232 11.647 -7.22 1 97.84 108 VAL A O 1
ATOM 847 N N . PRO A 1 109 ? -5.238 12.542 -7.753 1 98.43 109 PRO A N 1
ATOM 848 C CA . PRO A 1 109 ? -4.316 13.346 -8.557 1 98.43 109 PRO A CA 1
ATOM 849 C C . PRO A 1 109 ? -3.713 12.564 -9.722 1 98.43 109 PRO A C 1
ATOM 851 O O . PRO A 1 109 ? -3.757 11.331 -9.732 1 98.43 109 PRO A O 1
ATOM 854 N N . ALA A 1 110 ? -3.315 13.256 -10.717 1 98.78 110 ALA A N 1
ATOM 855 C CA . ALA A 1 110 ? -2.315 12.808 -11.682 1 98.78 110 ALA A CA 1
ATOM 856 C C . ALA A 1 110 ? -1.115 13.75 -11.706 1 98.78 110 ALA A C 1
ATOM 858 O O . ALA A 1 110 ? -1.265 14.962 -11.531 1 98.78 110 ALA A O 1
ATOM 859 N N . LEU A 1 111 ? 0.07 13.241 -11.875 1 98.81 111 LEU A N 1
ATOM 860 C CA . LEU A 1 111 ? 1.311 14.008 -11.884 1 98.81 111 LEU A CA 1
ATOM 861 C C . LEU A 1 111 ? 2.054 13.825 -13.203 1 98.81 111 LEU A C 1
ATOM 863 O O . LEU A 1 111 ? 2.263 12.696 -13.652 1 98.81 111 LEU A O 1
ATOM 867 N N . SER A 1 112 ? 2.352 14.919 -13.843 1 98.58 112 SER A N 1
ATOM 868 C CA . SER A 1 112 ? 3.342 14.903 -14.915 1 98.58 112 SER A CA 1
ATOM 869 C C . SER A 1 112 ? 4.723 15.294 -14.399 1 98.58 112 SER A C 1
ATOM 871 O O . SER A 1 112 ? 4.923 16.419 -13.936 1 98.58 112 SER A O 1
ATOM 873 N N . TYR A 1 113 ? 5.61 14.388 -14.38 1 97.41 113 TYR A N 1
ATOM 874 C CA . TYR A 1 113 ? 6.996 14.586 -13.972 1 97.41 113 TYR A CA 1
ATOM 875 C C . TYR A 1 113 ? 7.939 14.458 -15.162 1 97.41 113 TYR A C 1
ATOM 877 O O . TYR A 1 113 ? 8.285 13.347 -15.572 1 97.41 113 TYR A O 1
ATOM 885 N N . ASN A 1 114 ? 8.44 15.576 -15.744 1 94.16 114 ASN A N 1
ATOM 886 C CA . ASN A 1 114 ? 9.221 15.601 -16.977 1 94.16 114 ASN A CA 1
ATOM 887 C C . ASN A 1 114 ? 8.518 14.846 -18.101 1 94.16 114 ASN A C 1
ATOM 889 O O . ASN A 1 114 ? 9.149 14.076 -18.827 1 94.16 114 ASN A O 1
ATOM 893 N N . GLY A 1 115 ? 7.192 14.925 -18.008 1 95.71 115 GLY A N 1
ATOM 894 C CA . GLY A 1 115 ? 6.403 14.321 -19.07 1 95.71 115 GLY A CA 1
ATOM 895 C C . GLY A 1 115 ? 5.928 12.919 -18.737 1 95.71 115 GLY A C 1
ATOM 896 O O . GLY A 1 115 ? 5.054 12.377 -19.415 1 95.71 115 GLY A O 1
ATOM 897 N N . GLU A 1 116 ? 6.476 12.287 -17.713 1 96.51 116 GLU A N 1
ATOM 898 C CA . GLU A 1 116 ? 6.02 10.979 -17.253 1 96.51 116 GLU A CA 1
ATOM 899 C C . GLU A 1 116 ? 4.773 11.105 -16.381 1 96.51 116 GLU A C 1
ATOM 901 O O . GLU A 1 116 ? 4.785 11.811 -15.371 1 96.51 116 GLU A O 1
ATOM 906 N N . ILE A 1 117 ? 3.712 10.382 -16.731 1 98.31 117 ILE A N 1
ATOM 907 C CA . ILE A 1 117 ? 2.45 10.491 -16.009 1 98.31 117 ILE A CA 1
ATOM 908 C C . ILE A 1 117 ? 2.386 9.426 -14.916 1 98.31 117 ILE A C 1
ATOM 910 O O . ILE A 1 117 ? 2.656 8.25 -15.171 1 98.31 117 ILE A O 1
ATOM 914 N N . LEU A 1 118 ? 2.119 9.881 -13.789 1 98.53 118 LEU A N 1
ATOM 915 C CA . LEU A 1 118 ? 1.863 9.009 -12.648 1 98.53 118 LEU A CA 1
ATOM 916 C C . LEU A 1 118 ? 0.481 9.276 -12.061 1 98.53 118 LEU A C 1
ATOM 918 O O . LEU A 1 118 ? 0.055 10.429 -11.963 1 98.53 118 LEU A O 1
ATOM 922 N N . THR A 1 119 ? -0.15 8.155 -11.688 1 97.95 119 THR A N 1
ATOM 923 C CA . THR A 1 1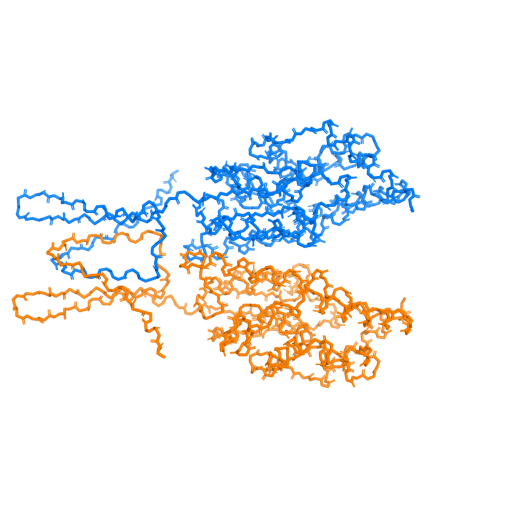19 ? -1.455 8.278 -11.048 1 97.95 119 THR A CA 1
ATOM 924 C C . THR A 1 119 ? -1.489 7.499 -9.736 1 97.95 119 THR A C 1
ATOM 926 O O . THR A 1 119 ? -0.551 6.765 -9.419 1 97.95 119 THR A O 1
ATOM 929 N N . GLU A 1 120 ? -2.574 7.71 -8.975 1 97.61 120 GLU A N 1
ATOM 930 C CA . GLU A 1 120 ? -2.759 7.174 -7.63 1 97.61 120 GLU A CA 1
ATOM 931 C C . GLU A 1 120 ? -1.959 7.971 -6.603 1 97.61 120 GLU A C 1
ATOM 933 O O . GLU A 1 120 ? -0.729 8.013 -6.664 1 97.61 120 GLU A O 1
ATOM 938 N N . SER A 1 121 ? -2.596 8.517 -5.677 1 98.21 121 SER A N 1
ATOM 939 C CA . SER A 1 121 ? -2.03 9.51 -4.77 1 98.21 121 SER A CA 1
ATOM 940 C C . SER A 1 121 ? -0.913 8.91 -3.922 1 98.21 121 SER A C 1
ATOM 942 O O . SER A 1 121 ? 0.113 9.554 -3.692 1 98.21 121 SER A O 1
ATOM 944 N N . GLY A 1 122 ? -1.17 7.633 -3.425 1 98.01 122 GLY A N 1
ATOM 945 C CA . GLY A 1 122 ? -0.128 6.986 -2.645 1 98.01 122 GLY A CA 1
ATOM 946 C C . GLY A 1 122 ? 1.133 6.714 -3.442 1 98.01 122 GLY A C 1
ATOM 947 O O . GLY A 1 122 ? 2.244 6.895 -2.939 1 98.01 122 GLY A O 1
ATOM 948 N N . VAL A 1 123 ? 1.005 6.352 -4.709 1 98.39 123 VAL A N 1
ATOM 949 C CA . VAL A 1 123 ? 2.112 6.061 -5.614 1 98.39 123 VAL A CA 1
ATOM 950 C C . VAL A 1 123 ? 2.867 7.348 -5.938 1 98.39 123 VAL A C 1
ATOM 952 O O . VAL A 1 123 ? 4.099 7.382 -5.89 1 98.39 123 VAL A O 1
ATOM 955 N N . ILE A 1 124 ? 2.12 8.374 -6.229 1 98.7 124 ILE A N 1
ATOM 956 C CA . ILE A 1 124 ? 2.71 9.665 -6.567 1 98.7 124 ILE A CA 1
ATOM 957 C C . ILE A 1 124 ? 3.538 10.177 -5.39 1 98.7 124 ILE A C 1
ATOM 959 O O . ILE A 1 124 ? 4.684 10.596 -5.566 1 98.7 124 ILE A O 1
ATOM 963 N N . SER A 1 125 ? 2.97 10.117 -4.198 1 98.61 125 SER A N 1
ATOM 964 C CA . SER A 1 125 ? 3.671 10.628 -3.024 1 98.61 125 SER A CA 1
ATOM 965 C C . SER A 1 125 ? 4.948 9.839 -2.756 1 98.61 125 SER A C 1
ATOM 967 O O . SER A 1 125 ? 5.993 10.421 -2.46 1 98.61 125 SER A O 1
ATOM 969 N N . GLN A 1 126 ? 4.842 8.517 -2.875 1 98.38 126 GLN A N 1
ATOM 970 C CA . GLN A 1 126 ? 6.028 7.692 -2.672 1 98.38 126 GLN A CA 1
ATOM 971 C C . GLN A 1 126 ? 7.083 7.973 -3.739 1 98.38 126 GLN A C 1
ATOM 973 O O . GLN A 1 126 ? 8.277 8.032 -3.438 1 98.38 126 GLN A O 1
ATOM 978 N N . PHE A 1 127 ? 6.685 8.147 -5.008 1 98.43 127 PHE A N 1
ATOM 979 C CA . PHE A 1 127 ? 7.6 8.479 -6.094 1 98.43 127 PHE A CA 1
ATOM 980 C C . PHE A 1 127 ? 8.356 9.767 -5.79 1 98.43 127 PHE A C 1
ATOM 982 O O . PHE A 1 127 ? 9.576 9.83 -5.956 1 98.43 127 PHE A O 1
ATOM 989 N N . LEU A 1 128 ? 7.626 10.764 -5.321 1 97.95 128 LEU A N 1
ATOM 990 C CA . LEU A 1 128 ? 8.226 12.059 -5.022 1 97.95 128 LEU A CA 1
ATOM 991 C C . LEU A 1 128 ? 9.261 11.935 -3.908 1 97.95 128 LEU A C 1
ATOM 993 O O . LEU A 1 128 ? 10.363 12.476 -4.015 1 97.95 128 LEU A O 1
ATOM 997 N N . VAL A 1 129 ? 8.94 11.156 -2.908 1 97.24 129 VAL A N 1
ATOM 998 C CA . VAL A 1 129 ? 9.827 11.003 -1.76 1 97.24 129 VAL A CA 1
ATOM 999 C C . VAL A 1 129 ? 11.049 10.178 -2.157 1 97.24 129 VAL A C 1
ATOM 1001 O O . VAL A 1 129 ? 12.158 10.43 -1.677 1 97.24 129 VAL A O 1
ATOM 1004 N N . ASP A 1 130 ? 10.832 9.208 -3.045 1 96.08 130 ASP A N 1
ATOM 1005 C CA . ASP A 1 130 ? 11.942 8.392 -3.529 1 96.08 130 ASP A CA 1
ATOM 1006 C C . ASP A 1 130 ? 12.852 9.196 -4.454 1 96.08 130 ASP A C 1
ATOM 1008 O O . ASP A 1 130 ? 14.07 9.003 -4.457 1 96.08 130 ASP A O 1
ATOM 1012 N N . SER A 1 131 ? 12.267 10.106 -5.18 1 93.67 131 SER A N 1
ATOM 1013 C CA . SER A 1 131 ? 13.012 10.879 -6.169 1 93.67 131 SER A CA 1
ATOM 1014 C C . SER A 1 131 ? 13.747 12.046 -5.518 1 93.67 131 SER A C 1
ATOM 1016 O O . SER A 1 131 ? 14.705 12.576 -6.084 1 93.67 131 SER A O 1
ATOM 1018 N N . HIS A 1 132 ? 13.261 12.438 -4.331 1 92.98 132 HIS A N 1
ATOM 1019 C CA . HIS A 1 132 ? 13.832 13.587 -3.638 1 92.98 132 HIS A CA 1
ATOM 1020 C C . HIS A 1 132 ? 14.072 13.277 -2.164 1 92.98 132 HIS A C 1
ATOM 1022 O O . HIS A 1 132 ? 13.31 13.719 -1.301 1 92.98 132 HIS A O 1
ATOM 1028 N N . PRO A 1 133 ? 15.144 12.508 -1.945 1 89.4 133 PRO A N 1
ATOM 1029 C CA . PRO A 1 133 ? 15.433 12.158 -0.552 1 89.4 133 PRO A CA 1
ATOM 1030 C C . PRO A 1 133 ? 15.417 13.37 0.377 1 89.4 133 PRO A C 1
ATOM 1032 O O . PRO A 1 133 ? 15.886 14.447 0.001 1 89.4 133 PRO A O 1
ATOM 1035 N N . SER A 1 134 ? 14.806 13.244 1.488 1 92.49 134 SER A N 1
ATOM 1036 C CA . SER A 1 134 ? 14.579 14.34 2.424 1 92.49 134 SER A CA 1
ATOM 1037 C C . SER A 1 134 ? 14.296 13.818 3.829 1 92.49 134 SER A C 1
ATOM 1039 O O . SER A 1 134 ? 14.527 12.642 4.118 1 92.49 134 SER A O 1
ATOM 1041 N N . HIS A 1 135 ? 13.799 14.733 4.655 1 95.24 135 HIS A N 1
ATOM 1042 C CA . HIS A 1 135 ? 13.473 14.403 6.037 1 95.24 135 HIS A CA 1
ATOM 1043 C C . HIS A 1 135 ? 12.234 13.517 6.115 1 95.24 135 HIS A C 1
ATOM 1045 O O . HIS A 1 135 ? 11.951 12.928 7.16 1 95.24 135 HIS A O 1
ATOM 1051 N N . LEU A 1 136 ? 11.518 13.376 5.03 1 97.88 136 LEU A N 1
ATOM 1052 C CA . LEU A 1 136 ? 10.227 12.697 5.044 1 97.88 136 LEU A CA 1
ATOM 1053 C C . LEU A 1 136 ? 10.403 11.197 5.255 1 97.88 136 LEU A C 1
ATOM 1055 O O . LEU A 1 136 ? 9.548 10.546 5.86 1 97.88 136 LEU A O 1
ATOM 1059 N N . GLU A 1 137 ? 11.449 10.655 4.679 1 97.11 137 GLU A N 1
ATOM 1060 C CA . GLU A 1 137 ? 11.679 9.215 4.751 1 97.11 137 GLU A CA 1
ATOM 1061 C C . GLU A 1 137 ? 13.107 8.864 4.342 1 97.11 137 GLU A C 1
ATOM 1063 O O . GLU A 1 137 ? 13.633 9.412 3.371 1 97.11 137 GLU A O 1
ATOM 1068 N N . LYS A 1 138 ? 13.719 7.942 5.097 1 93.84 138 LYS A N 1
ATOM 1069 C CA . LYS A 1 138 ? 15.028 7.438 4.691 1 93.84 138 LYS A CA 1
ATOM 1070 C C . LYS A 1 138 ? 14.934 6.661 3.38 1 93.84 138 LYS A C 1
ATOM 1072 O O . LYS A 1 138 ? 13.91 6.037 3.094 1 93.84 138 LYS A O 1
ATOM 1077 N N . THR A 1 139 ? 16 6.754 2.667 1 91.01 139 THR A N 1
ATOM 1078 C CA . THR A 1 139 ? 16.055 5.908 1.479 1 91.01 139 THR A CA 1
ATOM 1079 C C . THR A 1 139 ? 16.145 4.435 1.867 1 91.01 139 THR A C 1
ATOM 1081 O O . THR A 1 139 ? 16.445 4.108 3.017 1 91.01 139 THR A O 1
ATOM 1084 N N . SER A 1 140 ? 15.822 3.553 0.896 1 89.44 140 SER A N 1
ATOM 1085 C CA . SER A 1 140 ? 15.758 2.124 1.184 1 89.44 140 SER A CA 1
ATOM 1086 C C . SER A 1 140 ? 17.13 1.574 1.561 1 89.44 140 SER A C 1
ATOM 1088 O O . SER A 1 140 ? 17.229 0.556 2.249 1 89.44 140 SER A O 1
ATOM 1090 N N . ARG A 1 141 ? 18.203 2.278 1.304 1 84.24 141 ARG A N 1
ATOM 1091 C CA . ARG A 1 141 ? 19.544 1.743 1.517 1 84.24 141 ARG A CA 1
ATOM 1092 C C . ARG A 1 141 ? 20.226 2.427 2.697 1 84.24 141 ARG A C 1
ATOM 1094 O O . ARG A 1 141 ? 21.31 2.016 3.118 1 84.24 141 ARG A O 1
ATOM 1101 N N . GLU A 1 142 ? 19.636 3.444 3.161 1 81.3 142 GLU A N 1
ATOM 1102 C CA . GLU A 1 142 ? 20.198 4.111 4.332 1 81.3 142 GLU A CA 1
ATOM 1103 C C . GLU A 1 142 ? 20.121 3.217 5.567 1 81.3 142 GLU A C 1
ATOM 1105 O O . GLU A 1 142 ? 19.253 2.346 5.655 1 81.3 142 GLU A O 1
ATOM 1110 N N . GLU A 1 143 ? 21.101 3.46 6.428 1 86.27 143 GLU A N 1
ATOM 1111 C CA . GLU A 1 143 ? 21.067 2.73 7.692 1 86.27 143 GLU A CA 1
ATOM 1112 C C . GLU A 1 143 ? 19.717 2.891 8.386 1 86.27 143 GLU A C 1
ATOM 1114 O O . GLU A 1 143 ? 19.241 4.012 8.577 1 86.27 143 GLU A O 1
ATOM 1119 N N . GLY A 1 144 ? 19.058 1.781 8.63 1 92.23 144 GLY A N 1
ATOM 1120 C CA . GLY A 1 144 ? 17.759 1.792 9.284 1 92.23 144 GLY A CA 1
ATOM 1121 C C . GLY A 1 144 ? 16.623 2.154 8.347 1 92.23 144 GLY A C 1
ATOM 1122 O O . GLY A 1 144 ? 15.458 2.167 8.751 1 92.23 144 GLY A O 1
ATOM 1123 N N . GLY A 1 145 ? 17.012 2.46 7.091 1 94.48 145 GLY A N 1
ATOM 1124 C CA . GLY A 1 145 ? 16.01 2.92 6.142 1 94.48 145 GLY A CA 1
ATOM 1125 C C . GLY A 1 145 ? 14.922 1.897 5.879 1 94.48 145 GLY A C 1
ATOM 1126 O O . GLY A 1 145 ? 13.734 2.227 5.9 1 94.48 145 GLY A O 1
ATOM 1127 N N . ALA A 1 146 ? 15.329 0.632 5.705 1 96.1 146 ALA A N 1
ATOM 1128 C CA . ALA A 1 146 ? 14.357 -0.424 5.435 1 96.1 146 ALA A CA 1
ATOM 1129 C C . ALA A 1 146 ? 13.376 -0.576 6.594 1 96.1 146 ALA A C 1
ATOM 1131 O O . ALA A 1 146 ? 12.167 -0.695 6.381 1 96.1 146 ALA A O 1
ATOM 1132 N N . LEU A 1 147 ? 13.87 -0.57 7.75 1 97.35 147 LEU A N 1
ATOM 1133 C CA . LEU A 1 147 ? 13.024 -0.749 8.925 1 97.35 147 LEU A CA 1
ATOM 1134 C C . LEU A 1 147 ? 12.12 0.462 9.133 1 97.35 147 LEU A C 1
ATOM 1136 O O . LEU A 1 147 ? 10.939 0.312 9.457 1 97.35 147 LEU A O 1
ATOM 1140 N N . GLN A 1 148 ? 12.657 1.683 8.99 1 98.05 148 GLN A N 1
ATOM 1141 C CA . GLN A 1 148 ? 11.827 2.876 9.113 1 98.05 148 GLN A CA 1
ATOM 1142 C C . GLN A 1 148 ? 10.682 2.857 8.105 1 98.05 148 GLN A C 1
ATOM 1144 O O . GLN A 1 148 ? 9.535 3.143 8.455 1 98.05 148 GLN A O 1
ATOM 1149 N N . ARG A 1 149 ? 11.016 2.51 6.877 1 98.25 149 ARG A N 1
ATOM 1150 C CA . ARG A 1 149 ? 10.009 2.445 5.823 1 98.25 149 ARG A CA 1
ATOM 1151 C C . ARG A 1 149 ? 8.948 1.398 6.144 1 98.25 149 ARG A C 1
ATOM 1153 O O . ARG A 1 149 ? 7.758 1.622 5.914 1 98.25 149 ARG A O 1
ATOM 1160 N N . ALA A 1 150 ? 9.341 0.279 6.713 1 98.52 150 ALA A N 1
ATOM 1161 C CA . ALA A 1 150 ? 8.394 -0.762 7.104 1 98.52 150 ALA A CA 1
ATOM 1162 C C . ALA A 1 150 ? 7.443 -0.26 8.187 1 98.52 150 ALA A C 1
ATOM 1164 O O . ALA A 1 150 ? 6.24 -0.524 8.137 1 98.52 150 ALA A O 1
ATOM 1165 N N . ARG A 1 151 ? 7.962 0.454 9.106 1 98.34 151 ARG A N 1
ATOM 1166 C CA . ARG A 1 151 ? 7.145 0.993 10.189 1 98.34 151 ARG A CA 1
ATOM 1167 C C . ARG A 1 151 ? 6.167 2.04 9.667 1 98.34 151 ARG A C 1
ATOM 1169 O O . ARG A 1 151 ? 5.012 2.085 10.095 1 98.34 151 ARG A O 1
ATOM 1176 N N . TYR A 1 152 ? 6.642 2.872 8.762 1 98.71 152 TYR A N 1
ATOM 1177 C CA . TYR A 1 152 ? 5.762 3.859 8.148 1 98.71 152 TYR A CA 1
ATOM 1178 C C . TYR A 1 152 ? 4.625 3.181 7.394 1 98.71 152 TYR A C 1
ATOM 1180 O O . TYR A 1 152 ? 3.455 3.524 7.582 1 98.71 152 TYR A O 1
ATOM 1188 N N . ASN A 1 153 ? 5.001 2.223 6.622 1 98.45 153 ASN A N 1
ATOM 1189 C CA . ASN A 1 153 ? 4.001 1.546 5.803 1 98.45 153 ASN A CA 1
ATOM 1190 C C . ASN A 1 153 ? 3.013 0.76 6.66 1 98.45 153 ASN A C 1
ATOM 1192 O O . ASN A 1 153 ? 1.828 0.678 6.333 1 98.45 153 ASN A O 1
ATOM 1196 N N . PHE A 1 154 ? 3.497 0.174 7.75 1 98.48 154 PHE A N 1
ATOM 1197 C CA . PHE A 1 154 ? 2.595 -0.502 8.675 1 98.48 154 PHE A CA 1
ATOM 1198 C C . PHE A 1 154 ? 1.547 0.465 9.214 1 98.48 154 PHE A C 1
ATOM 1200 O O . PHE A 1 154 ? 0.358 0.141 9.252 1 98.48 154 PHE A O 1
ATOM 1207 N N . PHE A 1 155 ? 1.957 1.607 9.614 1 98.81 155 PHE A N 1
ATOM 1208 C CA . PHE A 1 155 ? 1.043 2.613 10.142 1 98.81 155 PHE A CA 1
ATOM 1209 C C . PHE A 1 155 ? 0.023 3.025 9.088 1 98.81 155 PHE A C 1
ATOM 1211 O O . PHE A 1 155 ? -1.18 3.043 9.354 1 98.81 155 PHE A O 1
ATOM 1218 N N . ILE A 1 156 ? 0.542 3.385 7.914 1 98.68 156 ILE A N 1
ATOM 1219 C CA . ILE A 1 156 ? -0.289 3.888 6.825 1 98.68 156 ILE A CA 1
ATOM 1220 C C . ILE A 1 156 ? -1.337 2.842 6.451 1 98.68 156 ILE A C 1
ATOM 1222 O O . ILE A 1 156 ? -2.526 3.154 6.352 1 98.68 156 ILE A O 1
ATOM 1226 N N . GLU A 1 157 ? -0.879 1.642 6.325 1 97.37 157 GLU A N 1
ATOM 1227 C CA . GLU A 1 157 ? -1.798 0.553 6.007 1 97.37 157 GLU A CA 1
ATOM 1228 C C . GLU A 1 157 ? -2.822 0.352 7.12 1 97.37 157 GLU A C 1
ATOM 1230 O O . GLU A 1 157 ? -4.001 0.11 6.85 1 97.37 157 GLU A O 1
ATOM 1235 N N . THR A 1 158 ? -2.373 0.395 8.344 1 98.3 158 THR A N 1
ATOM 1236 C CA . THR A 1 158 ? -3.259 0.226 9.491 1 98.3 158 THR A CA 1
ATOM 1237 C C . THR A 1 158 ? -4.358 1.285 9.487 1 98.3 158 THR A C 1
ATOM 1239 O O . THR A 1 158 ? -5.534 0.967 9.674 1 98.3 158 THR A O 1
ATOM 1242 N N . TYR A 1 159 ? -4.006 2.507 9.246 1 98.72 159 TYR A N 1
ATOM 1243 C CA . TYR A 1 159 ? -5.011 3.564 9.232 1 98.72 159 TYR A CA 1
ATOM 1244 C C . TYR A 1 159 ? -6.054 3.309 8.15 1 98.72 159 TYR A C 1
ATOM 1246 O O . TYR A 1 159 ? -7.257 3.387 8.409 1 98.72 159 TYR A O 1
ATOM 1254 N N . PHE A 1 160 ? -5.632 2.983 6.983 1 98.01 160 PHE A N 1
ATOM 1255 C CA . PHE A 1 160 ? -6.545 2.922 5.847 1 98.01 160 PHE A CA 1
ATOM 1256 C C . PHE A 1 160 ? -7.34 1.621 5.861 1 98.01 160 PHE A C 1
ATOM 1258 O O . PHE A 1 160 ? -8.459 1.566 5.346 1 98.01 160 PHE A O 1
ATOM 1265 N N . SER A 1 161 ? -6.797 0.603 6.506 1 96.44 161 SER A N 1
ATOM 1266 C CA . SER A 1 161 ? -7.522 -0.664 6.527 1 96.44 161 SER A CA 1
ATOM 1267 C C . SER A 1 161 ? -8.449 -0.75 7.735 1 96.44 161 SER A C 1
ATOM 1269 O O . SER A 1 161 ? -9.51 -1.375 7.666 1 96.44 161 SER A O 1
ATOM 1271 N N . LYS A 1 162 ? -8.07 -0.102 8.841 1 97.93 162 LYS A N 1
ATOM 1272 C CA . LYS A 1 162 ? -8.79 -0.355 10.086 1 97.93 162 LYS A CA 1
ATOM 1273 C C . LYS A 1 162 ? -9.634 0.852 10.487 1 97.93 162 LYS A C 1
ATOM 1275 O O . LYS A 1 162 ? -10.617 0.713 11.218 1 97.93 162 LYS A O 1
ATOM 1280 N N . VAL A 1 163 ? -9.288 2.03 10.049 1 98.76 163 VAL A N 1
ATOM 1281 C CA . VAL A 1 163 ? -9.945 3.233 10.549 1 98.76 163 VAL A CA 1
ATOM 1282 C C . VAL A 1 163 ? -10.763 3.878 9.432 1 98.76 163 VAL A C 1
ATOM 1284 O O . VAL A 1 163 ? -11.97 4.088 9.58 1 98.76 163 VAL A O 1
ATOM 1287 N N . ALA A 1 164 ? -10.2 4.125 8.291 1 98.47 164 ALA A N 1
ATOM 1288 C CA . ALA A 1 164 ? -10.742 4.953 7.217 1 98.47 164 ALA A CA 1
ATOM 1289 C C . ALA A 1 164 ? -12.089 4.418 6.738 1 98.47 164 ALA A C 1
ATOM 1291 O O . ALA A 1 164 ? -13.021 5.189 6.498 1 98.47 164 ALA A O 1
ATOM 1292 N N . PRO A 1 165 ? -12.264 3.06 6.593 1 98.1 165 PRO A N 1
ATOM 1293 C CA . PRO A 1 165 ? -13.567 2.575 6.131 1 98.1 165 PRO A CA 1
ATOM 1294 C C . PRO A 1 165 ? -14.709 2.973 7.063 1 98.1 165 PRO A C 1
ATOM 1296 O O . PRO A 1 165 ? -15.818 3.256 6.601 1 98.1 165 PRO A O 1
ATOM 1299 N N . HIS A 1 166 ? -14.455 2.977 8.369 1 98.77 166 HIS A N 1
ATOM 1300 C CA . HIS A 1 166 ? -15.48 3.359 9.333 1 98.77 166 HIS A CA 1
ATOM 1301 C C . HIS A 1 166 ? -15.764 4.856 9.27 1 98.77 166 HIS A C 1
ATOM 1303 O O . HIS A 1 166 ? -16.893 5.289 9.511 1 98.77 166 HIS A O 1
ATOM 1309 N N . VAL A 1 167 ? -14.737 5.664 8.958 1 98.62 167 VAL A N 1
ATOM 1310 C CA . VAL A 1 167 ? -14.945 7.101 8.812 1 98.62 167 VAL A CA 1
ATOM 1311 C C . VAL A 1 167 ? -15.879 7.371 7.635 1 98.62 167 VAL A C 1
ATOM 1313 O O . VAL A 1 167 ? -16.816 8.166 7.747 1 98.62 167 VAL A O 1
ATOM 1316 N N . VAL A 1 168 ? -15.62 6.756 6.521 1 97.88 168 VAL A N 1
ATOM 1317 C CA . VAL A 1 168 ? -16.46 6.909 5.338 1 97.88 168 VAL A CA 1
ATOM 1318 C C . VAL A 1 168 ? -17.898 6.518 5.671 1 97.88 168 VAL A C 1
ATOM 1320 O O . VAL A 1 168 ? -18.834 7.267 5.381 1 97.88 168 VAL A O 1
ATOM 1323 N N . LYS A 1 169 ? -18.054 5.392 6.326 1 98.28 169 LYS A N 1
ATOM 1324 C CA . LYS A 1 169 ? -19.386 4.915 6.686 1 98.28 169 LYS A CA 1
ATOM 1325 C C . LYS A 1 169 ? -20.082 5.89 7.63 1 98.28 169 LYS A C 1
ATOM 1327 O O . LYS A 1 169 ? -21.287 6.123 7.513 1 98.28 169 LYS A O 1
ATOM 1332 N N . ALA A 1 170 ? -19.365 6.438 8.554 1 98.46 170 ALA A N 1
ATOM 1333 C CA . ALA A 1 170 ? -19.929 7.397 9.5 1 98.46 170 ALA A CA 1
ATOM 1334 C C . ALA A 1 170 ? -20.461 8.631 8.777 1 98.46 170 ALA A C 1
ATOM 1336 O O . ALA A 1 170 ? -21.322 9.342 9.302 1 98.46 170 ALA A O 1
ATOM 1337 N N . GLY A 1 171 ? -19.925 8.886 7.623 1 97.8 171 GLY A N 1
ATOM 1338 C CA . GLY A 1 171 ? -20.355 10.037 6.844 1 97.8 171 GLY A CA 1
ATOM 1339 C C . GLY A 1 171 ? -21.543 9.741 5.949 1 97.8 171 GLY A C 1
ATOM 1340 O O . GLY A 1 171 ? -22.452 10.564 5.823 1 97.8 171 GLY A O 1
ATOM 1341 N N . ILE A 1 172 ? -21.674 8.493 5.413 1 97.55 172 ILE A N 1
ATOM 1342 C CA . ILE A 1 172 ? -22.563 8.361 4.263 1 97.55 172 ILE A CA 1
ATOM 1343 C C . ILE A 1 172 ? -23.655 7.338 4.57 1 97.55 172 ILE A C 1
ATOM 1345 O O . ILE A 1 172 ? -24.587 7.161 3.782 1 97.55 172 ILE A O 1
ATOM 1349 N N . ALA A 1 173 ? -23.505 6.616 5.716 1 97.61 173 ALA A N 1
ATOM 1350 C CA . ALA A 1 173 ? -24.546 5.642 6.034 1 97.61 173 ALA A CA 1
ATOM 1351 C C . ALA A 1 173 ? -25.925 6.295 6.036 1 97.61 173 ALA A C 1
ATOM 1353 O O . ALA A 1 173 ? -26.056 7.484 6.337 1 97.61 173 ALA A O 1
ATOM 1354 N N . LYS A 1 174 ? -26.977 5.506 5.771 1 96.04 174 LYS A N 1
ATOM 1355 C CA . LYS A 1 174 ? -28.313 6.026 5.494 1 96.04 174 LYS A CA 1
ATOM 1356 C C . LYS A 1 174 ? -28.981 6.532 6.77 1 96.04 174 LYS A C 1
ATOM 1358 O O . LYS A 1 174 ? -29.636 7.576 6.762 1 96.04 174 LYS A O 1
ATOM 1363 N N . THR A 1 175 ? -28.863 5.844 7.894 1 96.27 175 THR A N 1
ATOM 1364 C CA . THR A 1 175 ? -29.555 6.223 9.121 1 96.27 175 THR A CA 1
ATOM 1365 C C . THR A 1 175 ? -28.58 6.824 10.129 1 96.27 175 THR A C 1
ATOM 1367 O O . THR A 1 175 ? -27.382 6.537 10.089 1 96.27 175 THR A O 1
ATOM 1370 N N . LEU A 1 176 ? -29.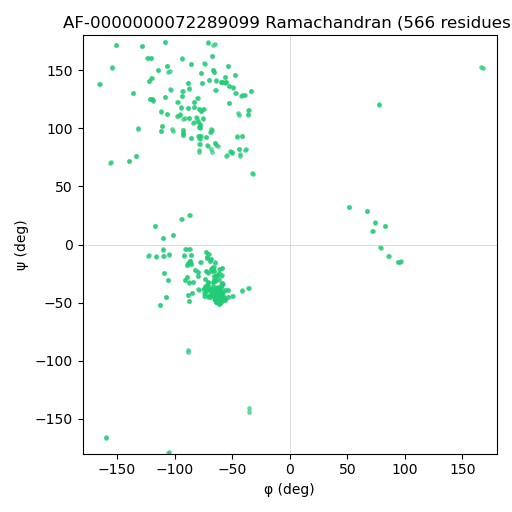132 7.644 10.962 1 94.82 176 LEU A N 1
ATOM 1371 C CA . LEU A 1 176 ? -28.319 8.237 12.018 1 94.82 176 LEU A CA 1
ATOM 1372 C C . LEU A 1 176 ? -27.735 7.16 12.925 1 94.82 176 LEU A C 1
ATOM 1374 O O . LEU A 1 176 ? -26.595 7.278 13.381 1 94.82 176 LEU A O 1
ATOM 1378 N N . GLU A 1 177 ? -28.492 6.134 13.152 1 97.52 177 GLU A N 1
ATOM 1379 C CA . GLU A 1 177 ? -28.036 5.031 13.992 1 97.52 177 GLU A CA 1
ATOM 1380 C C . GLU A 1 177 ? -26.819 4.34 13.382 1 97.52 177 GLU A C 1
ATOM 1382 O O . GLU A 1 177 ? -25.856 4.032 14.088 1 97.52 177 GLU A O 1
ATOM 1387 N N . GLU A 1 178 ? -26.812 4.144 12.07 1 98.15 178 GLU A N 1
ATOM 1388 C CA . GLU A 1 178 ? -25.693 3.522 11.368 1 98.15 178 GLU A CA 1
ATOM 1389 C C . GLU A 1 178 ? -24.455 4.413 11.403 1 98.15 178 GLU A C 1
ATOM 1391 O O . GLU A 1 178 ? -23.334 3.923 11.552 1 98.15 178 GLU A O 1
ATOM 1396 N N . ARG A 1 179 ? -24.716 5.675 11.284 1 98.11 179 ARG A N 1
ATOM 1397 C CA . ARG A 1 179 ? -23.603 6.62 11.297 1 98.11 179 ARG A CA 1
ATOM 1398 C C . ARG A 1 179 ? -22.959 6.689 12.678 1 98.11 179 ARG A C 1
ATOM 1400 O O . ARG A 1 179 ? -21.733 6.733 12.795 1 98.11 179 ARG A O 1
ATOM 1407 N N . GLU A 1 180 ? -23.735 6.628 13.714 1 98.27 180 GLU A N 1
ATOM 1408 C CA . GLU A 1 180 ? -23.222 6.649 15.081 1 98.27 180 GLU A CA 1
ATOM 1409 C C . GLU A 1 180 ? -22.479 5.358 15.412 1 98.27 180 GLU A C 1
ATOM 1411 O O . GLU A 1 180 ? -21.456 5.383 16.099 1 98.27 180 GLU A O 1
ATOM 1416 N N . GLN A 1 181 ? -23.006 4.275 14.947 1 98.71 181 GLN A N 1
ATOM 1417 C CA . GLN A 1 181 ? -22.304 3.009 15.135 1 98.71 181 GLN A CA 1
ATOM 1418 C C . GLN A 1 181 ? -20.948 3.023 14.434 1 98.71 181 GLN A C 1
ATOM 1420 O O . GLN A 1 181 ? -19.955 2.542 14.984 1 98.71 181 GLN A O 1
ATOM 1425 N N . ALA A 1 182 ? -20.958 3.532 13.241 1 98.71 182 ALA A N 1
ATOM 1426 C CA . ALA A 1 182 ? -19.704 3.647 12.502 1 98.71 182 ALA A CA 1
ATOM 1427 C C . ALA A 1 182 ? -18.718 4.554 13.234 1 98.71 182 ALA A C 1
ATOM 1429 O O . ALA A 1 182 ? -17.518 4.271 13.275 1 98.71 182 ALA A O 1
ATOM 1430 N N . ALA A 1 183 ? -19.21 5.618 13.773 1 98.72 183 ALA A N 1
ATOM 1431 C CA . ALA A 1 183 ? -18.362 6.513 14.557 1 98.72 183 ALA A CA 1
ATOM 1432 C C . ALA A 1 183 ? -17.768 5.789 15.761 1 98.72 183 ALA A C 1
ATOM 1434 O O . ALA A 1 183 ? -16.593 5.976 16.089 1 98.72 183 ALA A O 1
ATOM 1435 N N . SER A 1 184 ? -18.579 4.983 16.41 1 98.81 184 SER A N 1
ATOM 1436 C CA . SER A 1 184 ? -18.081 4.176 17.518 1 98.81 184 SER A CA 1
ATOM 1437 C C . SER A 1 184 ? -16.979 3.227 17.059 1 98.81 184 SER A C 1
ATOM 1439 O O . SER A 1 184 ? -15.979 3.044 17.756 1 98.81 184 SER A O 1
ATOM 1441 N N . ASN A 1 185 ? -17.161 2.652 15.887 1 98.84 185 ASN A N 1
ATOM 1442 C CA . ASN A 1 185 ? -16.14 1.776 15.321 1 98.84 185 ASN A CA 1
ATOM 1443 C C . ASN A 1 185 ? -14.85 2.536 15.028 1 98.84 185 ASN A C 1
ATOM 1445 O O . ASN A 1 185 ? -13.755 1.993 15.186 1 98.84 185 ASN A O 1
ATOM 1449 N N . VAL A 1 186 ? -14.976 3.774 14.58 1 98.86 186 VAL A N 1
ATOM 1450 C CA . VAL A 1 186 ? -13.808 4.617 14.348 1 98.86 186 VAL A CA 1
ATOM 1451 C C . VAL A 1 186 ? -13.039 4.805 15.653 1 98.86 186 VAL A C 1
ATOM 1453 O O . VAL A 1 186 ? -11.823 4.603 15.699 1 98.86 186 VAL A O 1
ATOM 1456 N N . ILE A 1 187 ? -13.734 5.181 16.677 1 98.86 187 ILE A N 1
ATOM 1457 C CA . ILE A 1 187 ? -13.128 5.449 17.976 1 98.86 187 ILE A CA 1
ATOM 1458 C C . ILE A 1 187 ? -12.427 4.192 18.487 1 98.86 187 ILE A C 1
ATOM 1460 O O . ILE A 1 187 ? -11.258 4.241 18.877 1 98.86 187 ILE A O 1
ATOM 1464 N N . ASP A 1 188 ? -13.107 3.069 18.412 1 98.82 188 ASP A N 1
ATOM 1465 C CA . ASP A 1 188 ? -12.541 1.805 18.875 1 98.82 188 ASP A CA 1
ATOM 1466 C C . ASP A 1 188 ? -11.283 1.446 18.088 1 98.82 188 ASP A C 1
ATOM 1468 O O . ASP A 1 188 ? -10.286 1.009 18.666 1 98.82 188 ASP A O 1
ATOM 1472 N N . ALA A 1 189 ? -11.359 1.62 16.809 1 98.79 189 ALA A N 1
ATOM 1473 C CA . ALA A 1 189 ? -10.227 1.286 15.949 1 98.79 189 ALA A CA 1
ATOM 1474 C C . ALA A 1 189 ? -9.029 2.184 16.245 1 98.79 189 ALA A C 1
ATOM 1476 O O . ALA A 1 189 ? -7.889 1.717 16.282 1 98.79 189 ALA A O 1
ATOM 1477 N N . ILE A 1 190 ? -9.235 3.468 16.439 1 98.87 190 ILE A N 1
ATOM 1478 C CA . ILE A 1 190 ? -8.154 4.402 16.734 1 98.87 190 ILE A CA 1
ATOM 1479 C C . ILE A 1 190 ? -7.538 4.067 18.09 1 98.87 190 ILE A C 1
ATOM 1481 O O . ILE A 1 190 ? -6.313 4.022 18.229 1 98.87 190 ILE A O 1
ATOM 1485 N N . VAL A 1 191 ? -8.354 3.793 19.053 1 98.83 191 VAL A N 1
ATOM 1486 C CA . VAL A 1 191 ? -7.875 3.464 20.391 1 98.83 191 VAL A CA 1
ATOM 1487 C C . VAL A 1 191 ? -7.03 2.193 20.34 1 98.83 191 VAL A C 1
ATOM 1489 O O . VAL A 1 191 ? -5.955 2.13 20.942 1 98.83 191 VAL A O 1
ATOM 1492 N N . LYS A 1 192 ? -7.453 1.285 19.563 1 98.17 192 LYS A N 1
ATOM 1493 C CA . LYS A 1 192 ? -6.827 -0.034 19.556 1 98.17 192 LYS A CA 1
ATOM 1494 C C . LYS A 1 192 ? -5.61 -0.06 18.636 1 98.17 192 LYS A C 1
ATOM 1496 O O . LYS A 1 192 ? -4.566 -0.608 18.995 1 98.17 192 LYS A O 1
ATOM 1501 N N . GLU A 1 193 ? -5.736 0.565 17.475 1 98.15 193 GLU A N 1
ATOM 1502 C CA . GLU A 1 193 ? -4.773 0.304 16.409 1 98.15 193 GLU A CA 1
ATOM 1503 C C . GLU A 1 193 ? -3.801 1.468 16.246 1 98.15 193 GLU A C 1
ATOM 1505 O O . GLU A 1 193 ? -2.669 1.28 15.796 1 98.15 193 GLU A O 1
ATOM 1510 N N . ILE A 1 194 ? -4.222 2.697 16.539 1 98.79 194 ILE A N 1
ATOM 1511 C CA . ILE A 1 194 ? -3.439 3.871 16.17 1 98.79 194 ILE A CA 1
ATOM 1512 C C . ILE A 1 194 ? -2.812 4.487 17.42 1 98.79 194 ILE A C 1
ATOM 1514 O O . ILE A 1 194 ? -1.629 4.834 17.422 1 98.79 194 ILE A O 1
ATOM 1518 N N . GLU A 1 195 ? -3.539 4.636 18.491 1 98.76 195 GLU A N 1
ATOM 1519 C CA . GLU A 1 195 ? -3.108 5.273 19.731 1 98.76 195 GLU A CA 1
ATOM 1520 C C . GLU A 1 195 ? -1.77 4.713 20.203 1 98.76 195 GLU A C 1
ATOM 1522 O O . GLU A 1 195 ? -0.848 5.471 20.513 1 98.76 195 GLU A O 1
ATOM 1527 N N . PRO A 1 196 ? -1.586 3.409 20.172 1 97.9 196 PRO A N 1
ATOM 1528 C CA . PRO A 1 196 ? -0.312 2.867 20.648 1 97.9 196 PRO A CA 1
ATOM 1529 C C . PRO A 1 196 ? 0.862 3.237 19.743 1 97.9 196 PRO A C 1
ATOM 1531 O O . PRO A 1 196 ? 2.008 3.278 20.198 1 97.9 196 PRO A O 1
ATOM 1534 N N . LEU A 1 197 ? 0.619 3.544 18.514 1 98.22 197 LEU A N 1
ATOM 1535 C CA . LEU A 1 197 ? 1.683 3.748 17.537 1 98.22 197 LEU A CA 1
ATOM 1536 C C . LEU A 1 197 ? 2.173 5.192 17.562 1 98.22 197 LEU A C 1
ATOM 1538 O O . LEU A 1 197 ? 3.232 5.503 17.011 1 98.22 197 LEU A O 1
ATOM 1542 N N . VAL A 1 198 ? 1.437 6.081 18.198 1 98.65 198 VAL A N 1
ATOM 1543 C CA . VAL A 1 198 ? 1.817 7.488 18.129 1 98.65 198 VAL A CA 1
ATOM 1544 C C . VAL A 1 198 ? 2.171 7.997 19.524 1 98.65 198 VAL A C 1
ATOM 1546 O O . VAL A 1 198 ? 2.271 9.206 19.743 1 98.65 198 VAL A O 1
ATOM 1549 N N . GLN A 1 199 ? 2.4 7.115 20.428 1 98.02 199 GLN A N 1
ATOM 1550 C CA . GLN A 1 199 ? 2.739 7.486 21.798 1 98.02 199 GLN A CA 1
ATOM 1551 C C . GLN A 1 199 ? 4.042 8.278 21.848 1 98.02 199 GLN A C 1
ATOM 1553 O O . GLN A 1 199 ? 4.212 9.151 22.702 1 98.02 199 GLN A O 1
ATOM 1558 N N . ASN A 1 200 ? 4.942 8.053 20.961 1 97.21 200 ASN A N 1
ATOM 1559 C CA . ASN A 1 200 ? 6.249 8.7 20.998 1 97.21 200 ASN A CA 1
ATOM 1560 C C . ASN A 1 200 ? 6.326 9.864 20.014 1 97.21 200 ASN A C 1
ATOM 1562 O O . ASN A 1 200 ? 7.411 10.378 19.737 1 97.21 200 ASN A O 1
ATOM 1566 N N . ALA A 1 201 ? 5.166 10.209 19.42 1 97.65 201 ALA A N 1
ATOM 1567 C CA . ALA A 1 201 ? 5.18 11.355 18.515 1 97.65 201 ALA A CA 1
ATOM 1568 C C . ALA A 1 201 ? 5.632 12.621 19.238 1 97.65 201 ALA A C 1
ATOM 1570 O O . ALA A 1 201 ? 5.245 12.86 20.384 1 97.65 201 ALA A O 1
ATOM 1571 N N . ALA A 1 202 ? 6.538 13.567 18.508 1 95.76 202 ALA A N 1
ATOM 1572 C CA . ALA A 1 202 ? 7.049 14.748 19.2 1 95.76 202 ALA A CA 1
ATOM 1573 C C . ALA A 1 202 ? 7.426 15.845 18.208 1 95.76 202 ALA A C 1
ATOM 1575 O O . ALA A 1 202 ? 8.598 16.209 18.092 1 95.76 202 ALA A O 1
ATOM 1576 N N . PRO A 1 203 ? 6.583 16.517 17.522 1 97.81 203 PRO A N 1
ATOM 1577 C CA . PRO A 1 203 ? 5.147 16.237 17.593 1 97.81 203 PRO A CA 1
ATOM 1578 C C . PRO A 1 203 ? 4.691 15.227 16.542 1 97.81 203 PRO A C 1
ATOM 1580 O O . PRO A 1 203 ? 3.534 14.8 16.553 1 97.81 203 PRO A O 1
ATOM 1583 N N . PHE A 1 204 ? 5.587 14.801 15.683 1 98.69 204 PHE A N 1
ATOM 1584 C CA . PHE A 1 204 ? 5.175 13.959 14.566 1 98.69 204 PHE A CA 1
ATOM 1585 C C . PHE A 1 204 ? 5.657 12.527 14.761 1 98.69 204 PHE A C 1
ATOM 1587 O O . PHE A 1 204 ? 6.327 12.221 15.749 1 98.69 204 PHE A O 1
ATOM 1594 N N . PHE A 1 205 ? 5.268 11.706 13.925 1 98.73 205 PHE A N 1
ATOM 1595 C CA . PHE A 1 205 ? 5.381 10.258 14.058 1 98.73 205 PHE A CA 1
ATOM 1596 C C . PHE A 1 205 ? 6.817 9.853 14.368 1 98.73 205 PHE A C 1
ATOM 1598 O O . PHE A 1 205 ? 7.759 10.394 13.785 1 98.73 205 PHE A O 1
ATOM 1605 N N . GLY A 1 206 ? 6.977 8.972 15.269 1 97.31 206 GLY A N 1
ATOM 1606 C CA . GLY A 1 206 ? 8.28 8.405 15.577 1 97.31 206 GLY A CA 1
ATOM 1607 C C . GLY A 1 206 ? 9.18 9.357 16.341 1 97.31 206 GLY A C 1
ATOM 1608 O O . GLY A 1 206 ? 10.407 9.263 16.256 1 97.31 206 GLY A O 1
ATOM 1609 N N . GLY A 1 207 ? 8.567 10.37 16.95 1 97.97 207 GLY A N 1
ATOM 1610 C CA . GLY A 1 207 ? 9.334 11.334 17.722 1 97.97 207 GLY A CA 1
ATOM 1611 C C . GLY A 1 207 ? 9.96 12.42 16.868 1 97.97 207 GLY A C 1
ATOM 1612 O O . GLY A 1 207 ? 10.865 13.126 17.318 1 97.97 207 GLY A O 1
ATOM 1613 N N . SER A 1 208 ? 9.534 12.571 15.714 1 98.01 208 SER A N 1
ATOM 1614 C CA . SER A 1 208 ? 10.107 13.533 14.778 1 98.01 208 SER A CA 1
ATOM 1615 C C . SER A 1 208 ? 9.645 14.953 15.093 1 98.01 208 SER A C 1
ATOM 1617 O O . SER A 1 208 ? 8.5 15.163 15.498 1 98.01 208 SER A O 1
ATOM 1619 N N . GLU A 1 209 ? 10.502 15.891 14.822 1 97.93 209 GLU A N 1
ATOM 1620 C CA . GLU A 1 209 ? 10.147 17.3 14.962 1 97.93 209 GLU A CA 1
ATOM 1621 C C . GLU A 1 209 ? 9.519 17.84 13.681 1 97.93 209 GLU A C 1
ATOM 1623 O O . GLU A 1 209 ? 8.918 18.917 13.684 1 97.93 209 GLU A O 1
ATOM 1628 N N . LYS A 1 210 ? 9.699 17.125 12.642 1 97.83 210 LYS A N 1
ATOM 1629 C CA . LYS A 1 210 ? 9.137 17.478 11.341 1 97.83 210 LYS A CA 1
ATOM 1630 C C . LYS A 1 210 ? 8.208 16.382 10.828 1 97.83 210 LYS A C 1
ATOM 1632 O O . LYS A 1 210 ? 8.305 15.229 11.254 1 97.83 210 LYS A O 1
ATOM 1637 N N . LEU A 1 211 ? 7.348 16.768 9.89 1 98.65 211 LEU A N 1
ATOM 1638 C CA . LEU A 1 211 ? 6.477 15.777 9.268 1 98.65 211 LEU A CA 1
ATOM 1639 C C . LEU A 1 211 ? 7.292 14.634 8.672 1 98.65 211 LEU A C 1
ATOM 1641 O O . LEU A 1 211 ? 8.34 14.865 8.064 1 98.65 211 LEU A O 1
ATOM 1645 N N . THR A 1 212 ? 6.809 13.465 8.822 1 98.78 212 THR A N 1
ATOM 1646 C CA . THR A 1 212 ? 7.357 12.307 8.125 1 98.78 212 THR A CA 1
ATOM 1647 C C . THR A 1 212 ? 6.439 11.877 6.984 1 98.78 212 THR A C 1
ATOM 1649 O O . THR A 1 212 ? 5.391 12.487 6.761 1 98.78 212 THR A O 1
ATOM 1652 N N . PHE A 1 213 ? 6.816 10.845 6.299 1 98.81 213 PHE A N 1
ATOM 1653 C CA . PHE A 1 213 ? 6.011 10.316 5.203 1 98.81 213 PHE A CA 1
ATOM 1654 C C . PHE A 1 213 ? 4.663 9.821 5.712 1 98.81 213 PHE A C 1
ATOM 1656 O O . PHE A 1 213 ? 3.678 9.816 4.971 1 98.81 213 PHE A O 1
ATOM 1663 N N . VAL A 1 214 ? 4.551 9.427 6.968 1 98.9 214 VAL A N 1
ATOM 1664 C CA . VAL A 1 214 ? 3.299 8.988 7.575 1 98.9 214 VAL A CA 1
ATOM 1665 C C . VAL A 1 214 ? 2.262 10.105 7.487 1 98.9 214 VAL A C 1
ATOM 1667 O O . VAL A 1 214 ? 1.149 9.891 7.002 1 98.9 214 VAL A O 1
ATOM 1670 N N . GLU A 1 215 ? 2.674 11.301 7.874 1 98.91 215 GLU A N 1
ATOM 1671 C CA . GLU A 1 215 ? 1.718 12.405 7.876 1 98.91 215 GLU A CA 1
ATOM 1672 C C . GLU A 1 215 ? 1.416 12.875 6.456 1 98.91 215 GLU A C 1
ATOM 1674 O O . GLU A 1 215 ? 0.311 13.344 6.174 1 98.91 215 GLU A O 1
ATOM 1679 N N . VAL A 1 216 ? 2.395 12.726 5.552 1 98.85 216 VAL A N 1
ATOM 1680 C CA . VAL A 1 216 ? 2.122 13.009 4.147 1 98.85 216 VAL A CA 1
ATOM 1681 C C . VAL A 1 216 ? 0.947 12.16 3.668 1 98.85 216 VAL A C 1
ATOM 1683 O O . VAL A 1 216 ? 0.076 12.646 2.943 1 98.85 216 VAL A O 1
ATOM 1686 N N . GLN A 1 217 ? 0.898 10.944 4.11 1 98.83 217 GLN A N 1
ATOM 1687 C CA . GLN A 1 217 ? -0.07 9.981 3.595 1 98.83 217 GLN A CA 1
ATOM 1688 C C . GLN A 1 217 ? -1.412 10.116 4.308 1 98.83 217 GLN A C 1
ATOM 1690 O O . GLN A 1 217 ? -2.467 9.937 3.695 1 98.83 217 GLN A O 1
ATOM 1695 N N . VAL A 1 218 ? -1.438 10.489 5.58 1 98.84 218 VAL A N 1
ATOM 1696 C CA . VAL A 1 218 ? -2.707 10.385 6.291 1 98.84 218 VAL A CA 1
ATOM 1697 C C . VAL A 1 218 ? -3.179 11.774 6.715 1 98.84 218 VAL A C 1
ATOM 1699 O O . VAL A 1 218 ? -4.316 11.941 7.161 1 98.84 218 VAL A O 1
ATOM 1702 N N . GLY A 1 219 ? -2.343 12.817 6.598 1 98.75 219 GLY A N 1
ATOM 1703 C CA . GLY A 1 219 ? -2.626 14.134 7.146 1 98.75 219 GLY A CA 1
ATOM 1704 C C . GLY A 1 219 ? -3.907 14.742 6.605 1 98.75 219 GLY A C 1
ATOM 1705 O O . GLY A 1 219 ? -4.681 15.341 7.354 1 98.75 219 GLY A O 1
ATOM 1706 N N . SER A 1 220 ? -4.168 14.6 5.301 1 98.64 220 SER A N 1
ATOM 1707 C CA . SER A 1 220 ? -5.35 15.176 4.667 1 98.64 220 SER A CA 1
ATOM 1708 C C . SER A 1 220 ? -6.629 14.535 5.196 1 98.64 220 SER A C 1
ATOM 1710 O O . SER A 1 220 ? -7.68 15.177 5.235 1 98.64 220 SER A O 1
ATOM 1712 N N . PHE A 1 221 ? -6.586 13.288 5.597 1 98.6 221 PHE A N 1
ATOM 1713 C CA . PHE A 1 221 ? -7.73 12.57 6.148 1 98.6 221 PHE A CA 1
ATOM 1714 C C . PHE A 1 221 ? -7.951 12.943 7.609 1 98.6 221 PHE A C 1
ATOM 1716 O O . PHE A 1 221 ? -9.092 13.086 8.053 1 98.6 221 PHE A O 1
ATOM 1723 N N . LEU A 1 222 ? -6.825 13.106 8.336 1 98.55 222 LEU A N 1
ATOM 1724 C CA . LEU A 1 222 ? -6.913 13.514 9.733 1 98.55 222 LEU A CA 1
ATOM 1725 C C . LEU A 1 222 ? -7.542 14.897 9.858 1 98.55 222 LEU A C 1
ATOM 1727 O O . LEU A 1 222 ? -8.391 15.122 10.723 1 98.55 222 LEU A O 1
ATOM 1731 N N . LEU A 1 223 ? -7.065 15.752 8.995 1 98.19 223 LEU A N 1
ATOM 1732 C CA . LEU A 1 223 ? -7.587 17.113 8.938 1 98.19 223 LEU A CA 1
ATOM 1733 C C . LEU A 1 223 ? -9.103 17.108 8.773 1 98.19 223 LEU A C 1
ATOM 1735 O O . LEU A 1 223 ? -9.812 17.814 9.493 1 98.19 223 LEU A O 1
ATOM 1739 N N . ARG A 1 224 ? -9.629 16.329 7.93 1 97.83 224 ARG A N 1
ATOM 1740 C CA . ARG A 1 224 ? -11.059 16.251 7.649 1 97.83 224 ARG A CA 1
ATOM 1741 C C . ARG A 1 224 ? -11.799 15.531 8.771 1 97.83 224 ARG A C 1
ATOM 1743 O O . ARG A 1 224 ? -12.92 15.903 9.122 1 97.83 224 ARG A O 1
ATOM 1750 N N . LEU A 1 225 ? -11.187 14.487 9.329 1 98.1 225 LEU A N 1
ATOM 1751 C CA . LEU A 1 225 ? -11.789 13.783 10.456 1 98.1 225 LEU A CA 1
ATOM 1752 C C . LEU A 1 225 ? -12.066 14.742 11.61 1 98.1 225 LEU A C 1
ATOM 1754 O O . LEU A 1 225 ? -13.181 14.782 12.135 1 98.1 225 LEU A O 1
ATOM 1758 N N . LEU A 1 226 ? -11.102 15.546 11.956 1 97.11 226 LEU A N 1
ATOM 1759 C CA . LEU A 1 226 ? -11.22 16.466 13.082 1 97.11 226 LEU A CA 1
ATOM 1760 C C . LEU A 1 226 ? -12.154 17.623 12.743 1 97.11 226 LEU A C 1
ATOM 1762 O O . LEU A 1 226 ? -12.971 18.03 13.571 1 97.11 226 LEU A O 1
ATOM 1766 N N . ALA A 1 227 ? -12.104 18.095 11.542 1 97.27 227 ALA A N 1
ATOM 1767 C CA . ALA A 1 227 ? -12.892 19.256 11.135 1 97.27 227 ALA A CA 1
ATOM 1768 C C . ALA A 1 227 ? -14.365 18.89 10.977 1 97.27 227 ALA A C 1
ATOM 1770 O O . ALA A 1 227 ? -15.246 19.617 11.441 1 97.27 227 ALA A O 1
ATOM 1771 N N . PHE A 1 228 ? -14.627 17.753 10.339 1 97.36 228 PHE A N 1
ATOM 1772 C CA . PHE A 1 228 ? -15.985 17.412 9.932 1 97.36 228 PHE A CA 1
ATOM 1773 C C . PHE A 1 228 ? -16.829 17.019 11.138 1 97.36 228 PHE A C 1
ATOM 1775 O O . PHE A 1 228 ? -18.059 17.083 11.089 1 97.36 228 PHE A O 1
ATOM 1782 N N . ALA A 1 229 ? -16.174 16.605 12.194 1 95.28 229 ALA A N 1
ATOM 1783 C CA . ALA A 1 229 ? -16.895 16.254 13.415 1 95.28 229 ALA A CA 1
ATOM 1784 C C . ALA A 1 229 ? -17.504 17.492 14.067 1 95.28 229 ALA A C 1
ATOM 1786 O O . ALA A 1 229 ? -18.378 17.38 14.93 1 95.28 229 ALA A O 1
ATOM 1787 N N . LYS A 1 230 ? -17.146 18.65 13.659 1 93.85 230 LYS A N 1
ATOM 1788 C CA . LYS A 1 230 ? -17.622 19.907 14.229 1 93.85 230 LYS A CA 1
ATOM 1789 C C . LYS A 1 230 ? -18.89 20.384 13.527 1 93.85 230 LYS A C 1
ATOM 1791 O O . LYS A 1 230 ? -19.575 21.285 14.015 1 93.85 230 LYS A O 1
ATOM 1796 N N . TYR A 1 231 ? -19.163 19.87 12.37 1 94.59 231 TYR A N 1
ATOM 1797 C CA . TYR A 1 231 ? -20.269 20.344 11.545 1 94.59 231 TYR A CA 1
ATOM 1798 C C . TYR A 1 231 ? -21.454 19.388 11.62 1 94.59 231 TYR A C 1
ATOM 1800 O O . TYR A 1 231 ? -21.293 18.176 11.458 1 94.59 231 TYR A O 1
ATOM 1808 N N . ASP A 1 232 ? -22.566 20.012 11.815 1 92.15 232 ASP A N 1
ATOM 1809 C CA . ASP A 1 232 ? -23.781 19.202 11.836 1 92.15 232 ASP A CA 1
ATOM 1810 C C . ASP A 1 232 ? -24.034 18.556 10.476 1 92.15 232 ASP A C 1
ATOM 1812 O O . ASP A 1 232 ? -23.922 19.214 9.44 1 92.15 232 ASP A O 1
ATOM 1816 N N . GLY A 1 233 ? -24.314 17.295 10.56 1 92.79 233 GLY A N 1
ATOM 1817 C CA . GLY A 1 233 ? -24.715 16.609 9.342 1 92.79 233 GLY A CA 1
ATOM 1818 C C . GLY A 1 233 ? -23.56 15.929 8.632 1 92.79 233 GLY A C 1
ATOM 1819 O O . GLY A 1 233 ? -23.772 15.081 7.762 1 92.79 233 GLY A O 1
ATOM 1820 N N . LEU A 1 234 ? -22.368 16.226 8.943 1 96.15 234 LEU A N 1
ATOM 1821 C CA . LEU A 1 234 ? -21.224 15.568 8.321 1 96.15 234 LEU A CA 1
ATOM 1822 C C . LEU A 1 234 ? -20.847 14.3 9.08 1 96.15 234 LEU A C 1
ATOM 1824 O O . LEU A 1 234 ? -21.513 13.271 8.947 1 96.15 234 LEU A O 1
ATOM 1828 N N . LEU A 1 235 ? -19.892 14.43 10.064 1 97.67 235 LEU A N 1
ATOM 1829 C CA . LEU A 1 235 ? -19.56 13.282 10.9 1 97.67 235 LEU A CA 1
ATOM 1830 C C . LEU A 1 235 ? -20.183 13.42 12.285 1 97.67 235 LEU A C 1
ATOM 1832 O O . LEU A 1 235 ? -20.406 14.535 12.762 1 97.67 235 LEU A O 1
ATOM 1836 N N . PRO A 1 236 ? -20.541 12.284 12.938 1 97.82 236 PRO A N 1
ATOM 1837 C CA . PRO A 1 236 ? -21.111 12.344 14.286 1 97.82 236 PRO A CA 1
ATOM 1838 C C . PRO A 1 236 ? -20.204 13.07 15.277 1 97.82 236 PRO A C 1
ATOM 1840 O O . PRO A 1 236 ? -18.99 12.855 15.281 1 97.82 236 PRO A O 1
ATOM 1843 N N . LYS A 1 237 ? -20.773 13.868 16.137 1 96.63 237 LYS A N 1
ATOM 1844 C CA . LYS A 1 237 ? -20.051 14.66 17.129 1 96.63 237 LYS A CA 1
ATOM 1845 C C . LYS A 1 237 ? -19.383 13.763 18.167 1 96.63 237 LYS A C 1
ATOM 1847 O O . LYS A 1 237 ? -18.474 14.198 18.877 1 96.63 237 LYS A O 1
ATOM 1852 N N . SER A 1 238 ? -19.87 12.503 18.264 1 97.38 238 SER A N 1
ATOM 1853 C CA . SER A 1 238 ? -19.28 11.554 19.203 1 97.38 238 SER A CA 1
ATOM 1854 C C . SER A 1 238 ? -17.8 11.333 18.909 1 97.38 238 SER A C 1
ATOM 1856 O O . SER A 1 238 ? -17.044 10.912 19.787 1 97.38 238 SER A O 1
ATOM 1858 N N . LEU A 1 239 ? -17.362 11.641 17.706 1 98.27 239 LEU A N 1
ATOM 1859 C CA . LEU A 1 239 ? -15.963 11.47 17.33 1 98.27 239 LEU A CA 1
ATOM 1860 C C . LEU A 1 239 ? -15.071 12.437 18.101 1 98.27 239 LEU A C 1
ATOM 1862 O O . LEU A 1 239 ? -13.862 12.219 18.213 1 98.27 239 LEU A O 1
ATOM 1866 N N . LEU A 1 240 ? -15.593 13.476 18.629 1 97.2 240 LEU A N 1
ATOM 1867 C CA . LEU A 1 240 ? -14.828 14.445 19.407 1 97.2 240 LEU A CA 1
ATOM 1868 C C . LEU A 1 240 ? -14.383 13.845 20.737 1 97.2 240 LEU A C 1
ATOM 1870 O O . LEU A 1 240 ? -13.485 14.377 21.393 1 97.2 240 LEU A O 1
ATOM 1874 N N . THR A 1 241 ? -14.963 12.708 21.134 1 98.06 241 THR A N 1
ATOM 1875 C CA . THR A 1 241 ? -14.554 12.035 22.362 1 98.06 241 THR A CA 1
ATOM 1876 C C . THR A 1 241 ? -13.168 11.417 22.204 1 98.06 241 THR A C 1
ATOM 1878 O O . THR A 1 241 ? -12.563 10.977 23.184 1 98.06 241 THR A O 1
ATOM 1881 N N . LEU A 1 242 ? -12.639 11.433 21.003 1 98.39 242 LEU A N 1
ATOM 1882 C CA . LEU A 1 242 ? -11.29 10.942 20.743 1 98.39 242 LEU A CA 1
ATOM 1883 C C . LEU A 1 242 ? -10.264 11.709 21.57 1 98.39 242 LEU A C 1
ATOM 1885 O O . LEU A 1 242 ? -9.223 11.16 21.94 1 98.39 242 LEU A O 1
ATOM 1889 N N . GLU A 1 243 ? -10.494 12.949 21.817 1 98 243 GLU A N 1
ATOM 1890 C CA . GLU A 1 243 ? -9.58 13.745 22.629 1 98 243 GLU A CA 1
ATOM 1891 C C . GLU A 1 243 ? -9.315 13.079 23.976 1 98 243 GLU A C 1
ATOM 1893 O O . GLU A 1 243 ? -8.178 13.061 24.453 1 98 243 GLU A O 1
ATOM 1898 N N . GLU A 1 244 ? -10.325 12.5 24.554 1 98.4 244 GLU A N 1
ATOM 1899 C CA . GLU A 1 244 ? -10.223 11.84 25.852 1 98.4 244 GLU A CA 1
ATOM 1900 C C . GLU A 1 244 ? -9.811 10.379 25.697 1 98.4 244 GLU A C 1
ATOM 1902 O O . GLU A 1 244 ? -8.957 9.887 26.438 1 98.4 244 GLU A O 1
ATOM 1907 N N . LYS A 1 245 ? -10.388 9.69 24.745 1 98.64 245 LYS A N 1
ATOM 1908 C CA . LYS A 1 245 ? -10.249 8.241 24.631 1 98.64 245 LYS A CA 1
ATOM 1909 C C . LYS A 1 245 ? -8.918 7.866 23.985 1 98.64 245 LYS A C 1
ATOM 1911 O O . LYS A 1 245 ? -8.409 6.763 24.196 1 98.64 245 LYS A O 1
ATOM 1916 N N . ALA A 1 246 ? -8.381 8.729 23.176 1 98.76 246 ALA A N 1
ATOM 1917 C CA . ALA A 1 246 ? -7.102 8.536 22.498 1 98.76 246 ALA A CA 1
ATOM 1918 C C . ALA A 1 246 ? -6.287 9.826 22.487 1 98.76 246 ALA A C 1
ATOM 1920 O O . ALA A 1 246 ? -6.044 10.405 21.425 1 98.76 246 ALA A O 1
ATOM 1921 N N . PRO A 1 247 ? -5.755 10.224 23.618 1 98.61 247 PRO A N 1
ATOM 1922 C CA . PRO A 1 247 ? -5.142 11.547 23.758 1 98.61 247 PRO A CA 1
ATOM 1923 C C . PRO A 1 247 ? -3.864 11.695 22.934 1 98.61 247 PRO A C 1
ATOM 1925 O O . PRO A 1 247 ? -3.567 12.785 22.44 1 98.61 247 PRO A O 1
ATOM 1928 N N . ALA A 1 248 ? -3.048 10.648 22.856 1 98.74 248 ALA A N 1
ATOM 1929 C CA . ALA A 1 248 ? -1.837 10.738 22.045 1 98.74 248 ALA A CA 1
ATOM 1930 C C . ALA A 1 248 ? -2.177 10.947 20.572 1 98.74 248 ALA A C 1
ATOM 1932 O O . ALA A 1 248 ? -1.555 11.77 19.896 1 98.74 248 ALA A O 1
ATOM 1933 N N . PHE A 1 249 ? -3.202 10.178 20.182 1 98.82 249 PHE A N 1
ATOM 1934 C CA . PHE A 1 249 ? -3.677 10.35 18.814 1 98.82 249 PHE A CA 1
ATOM 1935 C C . PHE A 1 249 ? -4.17 11.775 18.587 1 98.82 249 PHE A C 1
ATOM 1937 O O . PHE A 1 249 ? -3.841 12.397 17.576 1 98.82 249 PHE A O 1
ATOM 1944 N N . TRP A 1 250 ? -4.995 12.238 19.466 1 98.62 250 TRP A N 1
ATOM 1945 C CA . TRP A 1 250 ? -5.593 13.561 19.319 1 98.62 250 TRP A CA 1
ATOM 1946 C C . TRP A 1 250 ? -4.517 14.639 19.244 1 98.62 250 TRP A C 1
ATOM 1948 O O . TRP A 1 250 ? -4.578 15.528 18.392 1 98.62 250 TRP A O 1
ATOM 1958 N N . LYS A 1 251 ? -3.548 14.581 20.086 1 98.63 251 LYS A N 1
ATOM 1959 C CA . LYS A 1 251 ? -2.447 15.54 20.09 1 98.63 251 LYS A CA 1
ATOM 1960 C C . LYS A 1 251 ? -1.672 15.493 18.777 1 98.63 251 LYS A C 1
ATOM 1962 O O . LYS A 1 251 ? -1.403 16.532 18.171 1 98.63 251 LYS A O 1
ATOM 1967 N N . TRP A 1 252 ? -1.368 14.298 18.353 1 98.88 252 TRP A N 1
ATOM 1968 C CA . TRP A 1 252 ? -0.633 14.09 17.109 1 98.88 252 TRP A CA 1
ATOM 1969 C C . TRP A 1 252 ? -1.442 14.576 15.911 1 98.88 252 TRP A C 1
ATOM 1971 O O . TRP A 1 252 ? -0.944 15.351 15.091 1 98.88 252 TRP A O 1
ATOM 1981 N N . ALA A 1 253 ? -2.684 14.173 15.82 1 98.78 253 ALA A N 1
ATOM 1982 C CA . ALA A 1 253 ? -3.552 14.544 14.706 1 98.78 253 ALA A CA 1
ATOM 1983 C C . ALA A 1 253 ? -3.774 16.053 14.662 1 98.78 253 ALA A C 1
ATOM 1985 O O . ALA A 1 253 ? -3.85 16.645 13.582 1 98.78 253 ALA A O 1
ATOM 1986 N N . SER A 1 254 ? -3.892 16.649 15.804 1 98.55 254 SER A N 1
ATOM 1987 C CA . 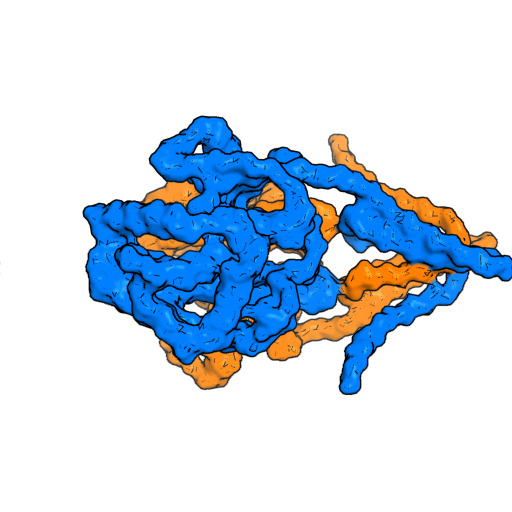SER A 1 254 ? -4.06 18.097 15.874 1 98.55 254 SER A CA 1
ATOM 1988 C C . SER A 1 254 ? -2.816 18.822 15.37 1 98.55 254 SER A C 1
ATOM 1990 O O . SER A 1 254 ? -2.92 19.804 14.633 1 98.55 254 SER A O 1
ATOM 1992 N N . ALA A 1 255 ? -1.688 18.356 15.779 1 98.78 255 ALA A N 1
ATOM 1993 C CA . ALA A 1 255 ? -0.443 18.949 15.299 1 98.78 255 ALA A CA 1
ATOM 1994 C C . ALA A 1 255 ? -0.334 18.84 13.78 1 98.78 255 ALA A C 1
ATOM 1996 O O . ALA A 1 255 ? 0.023 19.809 13.106 1 98.78 255 ALA A O 1
ATOM 1997 N N . VAL A 1 256 ? -0.667 17.668 13.25 1 98.79 256 VAL A N 1
ATOM 1998 C CA . VAL A 1 256 ? -0.619 17.429 11.811 1 98.79 256 VAL A CA 1
ATOM 1999 C C . VAL A 1 256 ? -1.573 18.383 11.097 1 98.79 256 VAL A C 1
ATOM 2001 O O . VAL A 1 256 ? -1.212 18.99 10.085 1 98.79 256 VAL A O 1
ATOM 2004 N N . SER A 1 257 ? -2.761 18.559 11.656 1 98.24 257 SER A N 1
ATOM 2005 C CA . SER A 1 257 ? -3.829 19.334 11.032 1 98.24 257 SER A CA 1
ATOM 2006 C C . SER A 1 257 ? -3.532 20.829 11.087 1 98.24 257 SER A C 1
ATOM 2008 O O . SER A 1 257 ? -4.243 21.631 10.479 1 98.24 257 SER A O 1
ATOM 2010 N N . ASN A 1 258 ? -2.491 21.207 11.767 1 97.88 258 ASN A N 1
ATOM 2011 C CA . ASN A 1 258 ? -2.137 22.618 11.878 1 97.88 258 ASN A CA 1
ATOM 2012 C C . ASN A 1 258 ? -0.861 22.939 11.105 1 97.88 258 ASN A C 1
ATOM 2014 O O . ASN A 1 258 ? -0.453 24.099 11.025 1 97.88 258 ASN A O 1
ATOM 2018 N N . GLU A 1 259 ? -0.275 21.953 10.573 1 98.24 259 GLU A N 1
ATOM 2019 C CA . GLU A 1 259 ? 0.972 22.154 9.842 1 98.24 259 GLU A CA 1
ATOM 2020 C C . GLU A 1 259 ? 0.73 22.898 8.532 1 98.24 259 GLU A C 1
ATOM 2022 O O . GLU A 1 259 ? -0.228 22.603 7.813 1 98.24 259 GLU A O 1
ATOM 2027 N N . LYS A 1 260 ? 1.598 23.779 8.159 1 97.89 260 LYS A N 1
ATOM 2028 C CA . LYS A 1 260 ? 1.436 24.671 7.015 1 97.89 260 LYS A CA 1
ATOM 2029 C C . LYS A 1 260 ? 1.322 23.882 5.714 1 97.89 260 LYS A C 1
ATOM 2031 O O . LYS A 1 260 ? 0.499 24.206 4.855 1 97.89 260 LYS A O 1
ATOM 2036 N N . SER A 1 261 ? 2.123 22.856 5.56 1 97.83 261 SER A N 1
ATOM 2037 C CA . SER A 1 261 ? 2.11 22.077 4.327 1 97.83 261 SER A CA 1
ATOM 2038 C C . SER A 1 261 ? 0.808 21.296 4.18 1 97.83 261 SER A C 1
ATOM 2040 O O . SER A 1 261 ? 0.436 20.902 3.073 1 97.83 261 SER A O 1
ATOM 2042 N N . VAL A 1 262 ? 0.085 21.049 5.264 1 98.4 262 VAL A N 1
ATOM 2043 C CA . VAL A 1 262 ? -1.178 20.32 5.249 1 98.4 262 VAL A CA 1
ATOM 2044 C C . VAL A 1 262 ? -2.335 21.293 5.036 1 98.4 262 VAL A C 1
ATOM 2046 O O . VAL A 1 262 ? -3.317 20.964 4.367 1 98.4 262 VAL A O 1
ATOM 2049 N N . THR A 1 263 ? -2.218 22.561 5.45 1 98.1 263 THR A N 1
ATOM 2050 C CA . THR A 1 263 ? -3.383 23.436 5.52 1 98.1 263 THR A CA 1
ATOM 2051 C C . THR A 1 263 ? -3.373 24.443 4.373 1 98.1 263 THR A C 1
ATOM 2053 O O . THR A 1 263 ? -4.37 25.127 4.132 1 98.1 263 THR A O 1
ATOM 2056 N N . TYR A 1 264 ? -2.322 24.551 3.598 1 95.54 264 TYR A N 1
ATOM 2057 C CA . TYR A 1 264 ? -2.144 25.696 2.711 1 95.54 264 TYR A CA 1
ATOM 2058 C C . TYR A 1 264 ? -3.205 25.709 1.617 1 95.54 264 TYR A C 1
ATOM 2060 O O . TYR A 1 264 ? -3.52 26.764 1.062 1 95.54 264 TYR A O 1
ATOM 2068 N N . ILE A 1 265 ? -3.851 24.56 1.312 1 95.88 265 ILE A N 1
ATOM 2069 C CA . ILE A 1 265 ? -4.889 24.56 0.287 1 95.88 265 ILE A CA 1
ATOM 2070 C C . ILE A 1 265 ? -6.255 24.349 0.935 1 95.88 265 ILE A C 1
ATOM 2072 O O . ILE A 1 265 ? -7.25 24.126 0.242 1 95.88 265 ILE A O 1
ATOM 2076 N N . TRP A 1 266 ? -6.32 24.316 2.239 1 96.73 266 TRP A N 1
ATOM 2077 C CA . TRP A 1 266 ? -7.493 23.904 3.002 1 96.73 266 TRP A CA 1
ATOM 2078 C C . TRP A 1 266 ? -8.415 25.09 3.267 1 96.73 266 TRP A C 1
ATOM 2080 O O . TRP A 1 266 ? -8.006 26.076 3.885 1 96.73 266 TRP A O 1
ATOM 2090 N N . ASP A 1 267 ? -9.573 25.005 2.749 1 96.53 267 ASP A N 1
ATOM 2091 C CA . ASP A 1 267 ? -10.706 25.859 3.091 1 96.53 267 ASP A CA 1
ATOM 2092 C C . ASP A 1 267 ? -11.79 25.067 3.819 1 96.53 267 ASP A C 1
ATOM 2094 O O . ASP A 1 267 ? -12.619 24.411 3.184 1 96.53 267 ASP A O 1
ATOM 2098 N N . GLU A 1 268 ? -11.764 25.166 5.111 1 96.46 268 GLU A N 1
ATOM 2099 C CA . GLU A 1 268 ? -12.596 24.296 5.937 1 96.46 268 GLU A CA 1
ATOM 2100 C C . GLU A 1 268 ? -14.077 24.493 5.628 1 96.46 268 GLU A C 1
ATOM 2102 O O . GLU A 1 268 ? -14.803 23.523 5.398 1 96.46 268 GLU A O 1
ATOM 2107 N N . GLU A 1 269 ? -14.521 25.727 5.602 1 96.08 269 GLU A N 1
ATOM 2108 C CA . GLU A 1 269 ? -15.936 26.02 5.392 1 96.08 269 GLU A CA 1
ATOM 2109 C C . GLU A 1 269 ? -16.396 25.559 4.012 1 96.08 269 GLU A C 1
ATOM 2111 O O . GLU A 1 269 ? -17.43 24.9 3.885 1 96.08 269 GLU A O 1
ATOM 2116 N N . ALA A 1 270 ? -15.65 25.93 2.996 1 95.49 270 ALA A N 1
ATOM 2117 C CA . ALA A 1 270 ? -16.009 25.543 1.634 1 95.49 270 ALA A CA 1
ATOM 2118 C C . ALA A 1 270 ? -16.008 24.025 1.477 1 95.49 270 ALA A C 1
ATOM 2120 O O . ALA A 1 270 ? -16.907 23.46 0.849 1 95.49 270 ALA A O 1
ATOM 2121 N N . THR A 1 271 ? -15.006 23.377 2.06 1 95.94 271 THR A N 1
ATOM 2122 C CA . THR A 1 271 ? -14.897 21.925 1.964 1 95.94 271 THR A CA 1
ATOM 2123 C C . THR A 1 271 ? -16.03 21.246 2.728 1 95.94 271 THR A C 1
ATOM 2125 O O . THR A 1 271 ? -16.605 20.264 2.254 1 95.94 271 THR A O 1
ATOM 2128 N N . ALA A 1 272 ? -16.334 21.784 3.924 1 96.18 272 ALA A N 1
ATOM 2129 C CA . ALA A 1 272 ? -17.428 21.229 4.717 1 96.18 272 ALA A CA 1
ATOM 2130 C C . ALA A 1 272 ? -18.752 21.32 3.964 1 96.18 272 ALA A C 1
ATOM 2132 O O . ALA A 1 272 ? -19.52 20.356 3.925 1 96.18 272 ALA A O 1
ATOM 2133 N N . LYS A 1 273 ? -19.004 22.464 3.388 1 95.29 273 LYS A N 1
ATOM 2134 C CA . LYS A 1 273 ? -20.242 22.672 2.642 1 95.29 273 LYS A CA 1
ATOM 2135 C C . LYS A 1 273 ? -20.348 21.699 1.472 1 95.29 273 LYS A C 1
ATOM 2137 O O . LYS A 1 273 ? -21.389 21.068 1.273 1 95.29 273 LYS A O 1
ATOM 2142 N N . ARG A 1 274 ? -19.341 21.593 0.74 1 94.29 274 ARG A N 1
ATOM 2143 C CA . ARG A 1 274 ? -19.308 20.693 -0.408 1 94.29 274 ARG A CA 1
ATOM 2144 C C . ARG A 1 274 ? -19.493 19.243 0.028 1 94.29 274 ARG A C 1
ATOM 2146 O O . ARG A 1 274 ? -20.226 18.486 -0.612 1 94.29 274 ARG A O 1
ATOM 2153 N N . SER A 1 275 ? -18.799 18.841 1.079 1 95.65 275 SER A N 1
ATOM 2154 C CA . SER A 1 275 ? -18.869 17.47 1.573 1 95.65 275 SER A CA 1
ATOM 2155 C C . SER A 1 275 ? -20.264 17.139 2.092 1 95.65 275 SER A C 1
ATOM 2157 O O . SER A 1 275 ? -20.752 16.022 1.91 1 95.65 275 SER A O 1
ATOM 2159 N N . LEU A 1 276 ? -20.85 18.15 2.751 1 95.49 276 LEU A N 1
ATOM 2160 C CA . LEU A 1 276 ? -22.209 17.95 3.241 1 95.49 276 LEU A CA 1
ATOM 2161 C C . LEU A 1 276 ? -23.166 17.662 2.088 1 95.49 276 LEU A C 1
ATOM 2163 O O . LEU A 1 276 ? -23.992 16.75 2.175 1 95.49 276 LEU A O 1
ATOM 2167 N N . GLN A 1 277 ? -23.074 18.408 1.026 1 94.23 277 GLN A N 1
ATOM 2168 C CA . GLN A 1 277 ? -23.913 18.198 -0.149 1 94.23 277 GLN A CA 1
ATOM 2169 C C . GLN A 1 277 ? -23.689 16.811 -0.744 1 94.23 277 GLN A C 1
ATOM 2171 O O . GLN A 1 277 ? -24.645 16.121 -1.102 1 94.23 277 GLN A O 1
ATOM 2176 N N . ARG A 1 278 ? -22.523 16.419 -0.833 1 93.14 278 ARG A N 1
ATOM 2177 C CA . ARG A 1 278 ? -22.171 15.115 -1.387 1 93.14 278 ARG A CA 1
ATOM 2178 C C . ARG A 1 278 ? -22.716 13.986 -0.518 1 93.14 278 ARG A C 1
ATOM 2180 O O . ARG A 1 278 ? -23.301 13.029 -1.03 1 93.14 278 ARG A O 1
ATOM 2187 N N . PHE A 1 279 ? -22.48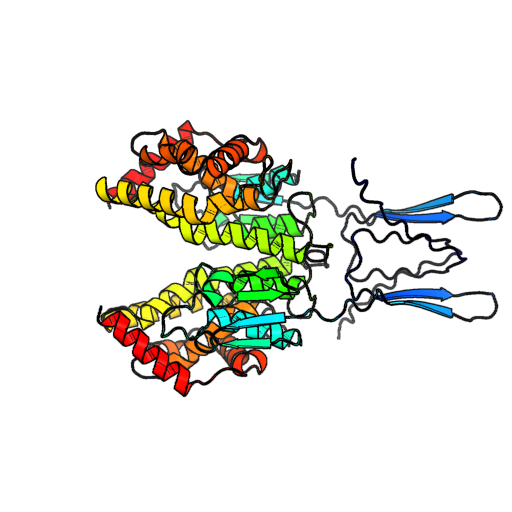1 14.121 0.809 1 95.34 279 PHE A N 1
ATOM 2188 C CA . PHE A 1 279 ? -22.949 13.093 1.73 1 95.34 279 PHE A CA 1
ATOM 2189 C C . PHE A 1 279 ? -24.466 12.964 1.674 1 95.34 279 PHE A C 1
ATOM 2191 O O . PHE A 1 279 ? -25 11.853 1.655 1 95.34 279 PHE A O 1
ATOM 2198 N N . GLU A 1 280 ? -25.107 14.098 1.643 1 94.48 280 GLU A N 1
ATOM 2199 C CA . GLU A 1 280 ? -26.565 14.09 1.577 1 94.48 280 GLU A CA 1
ATOM 2200 C C . GLU A 1 280 ? -27.056 13.401 0.307 1 94.48 280 GLU A C 1
ATOM 2202 O O . GLU A 1 280 ? -28.041 12.66 0.337 1 94.48 280 GLU A O 1
ATOM 2207 N N . LYS A 1 281 ? -26.41 13.605 -0.783 1 93.49 281 LYS A N 1
ATOM 2208 C CA . LYS A 1 281 ? -26.772 12.965 -2.044 1 93.49 281 LYS A CA 1
ATOM 2209 C C . LYS A 1 281 ? -26.604 11.45 -1.96 1 93.49 281 LYS A C 1
ATOM 2211 O O . LYS A 1 281 ? -27.456 10.699 -2.438 1 93.49 281 LYS A O 1
ATOM 2216 N N . ILE A 1 282 ? -25.588 11.02 -1.303 1 94.15 282 ILE A N 1
ATOM 2217 C CA . ILE A 1 282 ? -25.298 9.595 -1.184 1 94.15 282 ILE A CA 1
ATOM 2218 C C . ILE A 1 282 ? -26.306 8.941 -0.241 1 94.15 282 ILE A C 1
ATOM 2220 O O . ILE A 1 282 ? -26.794 7.841 -0.511 1 94.15 282 ILE A O 1
ATOM 2224 N N . ARG A 1 283 ? -26.635 9.665 0.837 1 94.92 283 ARG A N 1
ATOM 2225 C CA . ARG A 1 283 ? -27.575 9.144 1.824 1 94.92 283 ARG A CA 1
ATOM 2226 C C . ARG A 1 283 ? -28.969 8.992 1.227 1 94.92 283 ARG A C 1
ATOM 2228 O O . ARG A 1 283 ? -29.734 8.116 1.637 1 94.92 283 ARG A O 1
ATOM 2235 N N . ALA A 1 284 ? -29.267 9.761 0.268 1 91.94 284 ALA A N 1
ATOM 2236 C CA . ALA A 1 284 ? -30.599 9.776 -0.331 1 91.94 284 ALA A CA 1
ATOM 2237 C C . ALA A 1 284 ? -30.719 8.723 -1.429 1 91.94 284 ALA A C 1
ATOM 2239 O O . ALA A 1 284 ? -31.826 8.377 -1.848 1 91.94 284 ALA A O 1
ATOM 2240 N N . ALA A 1 285 ? -29.738 8.164 -1.928 1 85.94 285 ALA A N 1
ATOM 2241 C CA . ALA A 1 285 ? -29.75 7.198 -3.024 1 85.94 285 ALA A CA 1
ATOM 2242 C C . ALA A 1 285 ? -29.988 5.783 -2.506 1 85.94 285 ALA A C 1
ATOM 2244 O O . ALA A 1 285 ? -29.608 5.456 -1.379 1 85.94 285 ALA A O 1
ATOM 2245 N N . MET B 1 1 ? 21.823 -5.226 -33.643 1 25.03 1 MET B N 1
ATOM 2246 C CA . MET B 1 1 ? 22.956 -4.376 -33.288 1 25.03 1 MET B CA 1
ATOM 2247 C C . MET B 1 1 ? 22.86 -3.919 -31.836 1 25.03 1 MET B C 1
ATOM 2249 O O . MET B 1 1 ? 21.942 -3.181 -31.473 1 25.03 1 MET B O 1
ATOM 2253 N N . SER B 1 2 ? 23.314 -4.721 -30.842 1 26.65 2 SER B N 1
ATOM 2254 C CA . SER B 1 2 ? 23.105 -4.882 -29.407 1 26.65 2 SER B CA 1
ATOM 2255 C C . SER B 1 2 ? 23.673 -3.699 -28.629 1 26.65 2 SER B C 1
ATOM 2257 O O . SER B 1 2 ? 24.854 -3.373 -28.761 1 26.65 2 SER B O 1
ATOM 2259 N N . GLU B 1 3 ? 22.958 -2.582 -28.521 1 27.09 3 GLU B N 1
ATOM 2260 C CA . GLU B 1 3 ? 23.451 -1.37 -27.874 1 27.09 3 GLU B CA 1
ATOM 2261 C C . GLU B 1 3 ? 24.033 -1.677 -26.497 1 27.09 3 GLU B C 1
ATOM 2263 O O . GLU B 1 3 ? 23.31 -2.097 -25.592 1 27.09 3 GLU B O 1
ATOM 2268 N N . GLU B 1 4 ? 25.288 -2.189 -26.472 1 26.69 4 GLU B N 1
ATOM 2269 C CA . GLU B 1 4 ? 26.147 -2.339 -25.301 1 26.69 4 GLU B CA 1
ATOM 2270 C C . GLU B 1 4 ? 26.111 -1.088 -24.427 1 26.69 4 GLU B C 1
ATOM 2272 O O . GLU B 1 4 ? 26.429 0.009 -24.89 1 26.69 4 GLU B O 1
ATOM 2277 N N . SER B 1 5 ? 25.13 -1.028 -23.65 1 28.57 5 SER B N 1
ATOM 2278 C CA . SER B 1 5 ? 25.048 0.067 -22.689 1 28.57 5 SER B CA 1
ATOM 2279 C C . SER B 1 5 ? 26.42 0.402 -22.113 1 28.57 5 SER B C 1
ATOM 2281 O O . SER B 1 5 ? 27.077 -0.458 -21.523 1 28.57 5 SER B O 1
ATOM 2283 N N . GLU B 1 6 ? 27.181 1.17 -22.817 1 28.61 6 GLU B N 1
ATOM 2284 C CA . GLU B 1 6 ? 28.522 1.653 -22.505 1 28.61 6 GLU B CA 1
ATOM 2285 C C . GLU B 1 6 ? 28.637 2.054 -21.037 1 28.61 6 GLU B C 1
ATOM 2287 O O . GLU B 1 6 ? 27.891 2.914 -20.563 1 28.61 6 GLU B O 1
ATOM 2292 N N . LYS B 1 7 ? 29.048 1.217 -20.228 1 29.09 7 LYS B N 1
ATOM 2293 C CA . LYS B 1 7 ? 29.468 1.445 -18.849 1 29.09 7 LYS B CA 1
ATOM 2294 C C . LYS B 1 7 ? 30.335 2.697 -18.738 1 29.09 7 LYS B C 1
ATOM 2296 O O . LYS B 1 7 ? 31.396 2.78 -19.361 1 29.09 7 LYS B O 1
ATOM 2301 N N . LYS B 1 8 ? 29.718 3.846 -18.762 1 28.69 8 LYS B N 1
ATOM 2302 C CA . LYS B 1 8 ? 30.487 5.08 -18.621 1 28.69 8 LYS B CA 1
ATOM 2303 C C . LYS B 1 8 ? 31.494 4.973 -17.479 1 28.69 8 LYS B C 1
ATOM 2305 O O . LYS B 1 8 ? 31.118 4.704 -16.336 1 28.69 8 LYS B O 1
ATOM 2310 N N . GLU B 1 9 ? 32.73 4.555 -17.798 1 29.32 9 GLU B N 1
ATOM 2311 C CA . GLU B 1 9 ? 33.93 4.475 -16.97 1 29.32 9 GLU B CA 1
ATOM 2312 C C . GLU B 1 9 ? 34.499 5.862 -16.688 1 29.32 9 GLU B C 1
ATOM 2314 O O . GLU B 1 9 ? 34.623 6.685 -17.598 1 29.32 9 GLU B O 1
ATOM 2319 N N . TRP B 1 10 ? 34.085 6.425 -15.597 1 30.12 10 TRP B N 1
ATOM 2320 C CA . TRP B 1 10 ? 34.764 7.686 -15.318 1 30.12 10 TRP B CA 1
ATOM 2321 C C . TRP B 1 10 ? 36.158 7.44 -14.75 1 30.12 10 TRP B C 1
ATOM 2323 O O . TRP B 1 10 ? 36.37 6.483 -14.003 1 30.12 10 TRP B O 1
ATOM 2333 N N . HIS B 1 11 ? 37.145 7.806 -15.434 1 30.6 11 HIS B N 1
ATOM 2334 C CA . HIS B 1 11 ? 38.569 7.663 -15.152 1 30.6 11 HIS B CA 1
ATOM 2335 C C . HIS B 1 11 ? 39.114 8.892 -14.434 1 30.6 11 HIS B C 1
ATOM 2337 O O . HIS B 1 11 ? 38.898 10.023 -14.877 1 30.6 11 HIS B O 1
ATOM 2343 N N . ILE B 1 12 ? 39.145 8.834 -13.032 1 31.17 12 ILE B N 1
ATOM 2344 C CA . ILE B 1 12 ? 39.818 9.949 -12.374 1 31.17 12 ILE B CA 1
ATOM 2345 C C . ILE B 1 12 ? 41.31 9.651 -12.252 1 31.17 12 ILE B C 1
ATOM 2347 O O . ILE B 1 12 ? 41.7 8.602 -11.736 1 31.17 12 ILE B O 1
ATOM 2351 N N . LYS B 1 13 ? 42.142 10.311 -13.001 1 32.92 13 LYS B N 1
ATOM 2352 C CA . LYS B 1 13 ? 43.6 10.326 -13.078 1 32.92 13 LYS B CA 1
ATOM 2353 C C . LYS B 1 13 ? 44.186 11.418 -12.189 1 32.92 13 LYS B C 1
ATOM 2355 O O . LYS B 1 13 ? 43.716 12.558 -12.205 1 32.92 13 LYS B O 1
ATOM 2360 N N . GLY B 1 14 ? 44.871 11.147 -10.977 1 34.32 14 GLY B N 1
ATOM 2361 C CA . GLY B 1 14 ? 45.728 12.02 -10.192 1 34.32 14 GLY B CA 1
ATOM 2362 C C . GLY B 1 14 ? 46.033 11.472 -8.81 1 34.32 14 GLY B C 1
ATOM 2363 O O . GLY B 1 14 ? 45.568 10.389 -8.45 1 34.32 14 GLY B O 1
ATOM 2364 N N . SER B 1 15 ? 47.195 11.813 -8.189 1 31.78 15 SER B N 1
ATOM 2365 C CA . SER B 1 15 ? 47.579 11.544 -6.808 1 31.78 15 SER B CA 1
ATOM 2366 C C . SER B 1 15 ? 46.541 12.085 -5.83 1 31.78 15 SER B C 1
ATOM 2368 O O . SER B 1 15 ? 46.122 13.24 -5.938 1 31.78 15 SER B O 1
ATOM 2370 N N . LEU B 1 16 ? 45.435 11.415 -5.688 1 32.52 16 LEU B N 1
ATOM 2371 C CA . LEU B 1 16 ? 44.436 12.057 -4.84 1 32.52 16 LEU B CA 1
ATOM 2372 C C . LEU B 1 16 ? 44.411 11.421 -3.454 1 32.52 16 LEU B C 1
ATOM 2374 O O . LEU B 1 16 ? 44.482 10.197 -3.327 1 32.52 16 LEU B O 1
ATOM 2378 N N . ASP B 1 17 ? 45.017 11.97 -2.447 1 33.83 17 ASP B N 1
ATOM 2379 C CA . ASP B 1 17 ? 44.552 11.698 -1.09 1 33.83 17 ASP B CA 1
ATOM 2380 C C . ASP B 1 17 ? 43.051 11.948 -0.963 1 33.83 17 ASP B C 1
ATOM 2382 O O . ASP B 1 17 ? 42.587 13.075 -1.148 1 33.83 17 ASP B O 1
ATOM 2386 N N . ALA B 1 18 ? 42.363 10.94 -1.419 1 34.39 18 ALA B N 1
ATOM 2387 C CA . ALA B 1 18 ? 40.921 11.175 -1.406 1 34.39 18 ALA B CA 1
ATOM 2388 C C . ALA B 1 18 ? 40.275 10.549 -0.173 1 34.39 18 ALA B C 1
ATOM 2390 O O . ALA B 1 18 ? 40.769 9.55 0.355 1 34.39 18 ALA B O 1
ATOM 2391 N N . GLU B 1 19 ? 39.839 11.318 0.693 1 32.87 19 GLU B N 1
ATOM 2392 C CA . GLU B 1 19 ? 38.862 10.904 1.696 1 32.87 19 GLU B CA 1
ATOM 2393 C C . GLU B 1 19 ? 37.506 10.616 1.06 1 32.87 19 GLU B C 1
ATOM 2395 O O . GLU B 1 19 ? 36.978 11.44 0.31 1 32.87 19 GLU B O 1
ATOM 2400 N N . LEU B 1 20 ? 37.281 9.309 0.847 1 34.76 20 LEU B N 1
ATOM 2401 C CA . LEU B 1 20 ? 35.912 8.977 0.465 1 34.76 20 LEU B CA 1
ATOM 2402 C C . LEU B 1 20 ? 34.997 8.96 1.684 1 34.76 20 LEU B C 1
ATOM 2404 O O . LEU B 1 20 ? 35.244 8.223 2.642 1 34.76 20 LEU B O 1
ATOM 2408 N N . VAL B 1 21 ? 34.375 9.971 2.037 1 31.26 21 VAL B N 1
ATOM 2409 C CA . VAL B 1 21 ? 33.274 9.992 2.993 1 31.26 21 VAL B CA 1
ATOM 2410 C C . VAL B 1 21 ? 31.985 9.543 2.308 1 31.26 21 VAL B C 1
ATOM 2412 O O . VAL B 1 21 ? 31.555 10.148 1.323 1 31.26 21 VAL B O 1
ATOM 2415 N N . VAL B 1 22 ? 31.786 8.233 2.464 1 33.52 22 VAL B N 1
ATOM 2416 C CA . VAL B 1 22 ? 30.53 7.693 1.952 1 33.52 22 VAL B CA 1
ATOM 2417 C C . VAL B 1 22 ? 29.401 7.991 2.935 1 33.52 22 VAL B C 1
ATOM 2419 O O . VAL B 1 22 ? 29.473 7.614 4.107 1 33.52 22 VAL B O 1
ATOM 2422 N N . THR B 1 23 ? 28.914 8.986 2.971 1 30.85 23 THR B N 1
ATOM 2423 C CA . THR B 1 23 ? 27.606 9.26 3.555 1 30.85 23 THR B CA 1
ATOM 2424 C C . THR B 1 23 ? 26.511 9.177 2.495 1 30.85 23 THR B C 1
ATOM 2426 O O . THR B 1 23 ? 26.63 9.777 1.425 1 30.85 23 THR B O 1
ATOM 2429 N N . PRO B 1 24 ? 25.195 8.25 2.987 1 33.1 24 PRO B N 1
ATOM 2430 C CA . PRO B 1 24 ? 24.968 7.443 4.188 1 33.1 24 PRO B CA 1
ATOM 2431 C C . PRO B 1 24 ? 25.818 6.175 4.216 1 33.1 24 PRO B C 1
ATOM 2433 O O . PRO B 1 24 ? 26.456 5.832 3.217 1 33.1 24 PRO B O 1
ATOM 2436 N N . ALA B 1 25 ? 25.765 5.428 5.346 1 37.08 25 ALA B N 1
ATOM 2437 C CA . ALA B 1 25 ? 26.393 4.134 5.6 1 37.08 25 ALA B CA 1
ATOM 2438 C C . ALA B 1 25 ? 26.203 3.19 4.416 1 37.08 25 ALA B C 1
ATOM 2440 O O . ALA B 1 25 ? 25.114 3.116 3.842 1 37.08 25 ALA B O 1
ATOM 2441 N N . LEU B 1 26 ? 27.292 2.816 3.695 1 40.45 26 LEU B N 1
ATOM 2442 C CA . LEU B 1 26 ? 27.306 1.886 2.571 1 40.45 26 LEU B CA 1
ATOM 2443 C C . LEU B 1 26 ? 26.523 0.62 2.904 1 40.45 26 LEU B C 1
ATOM 2445 O O . LEU B 1 26 ? 26.458 0.213 4.066 1 40.45 26 LEU B O 1
ATOM 2449 N N . PRO B 1 27 ? 25.641 0.217 2.048 1 37.72 27 PRO B N 1
ATOM 2450 C CA . PRO B 1 27 ? 25.025 -1.079 2.344 1 37.72 27 PRO B CA 1
ATOM 2451 C C . PRO B 1 27 ? 26.051 -2.149 2.714 1 37.72 27 PRO B C 1
ATOM 2453 O O . PRO B 1 27 ? 27.232 -2.016 2.386 1 37.72 27 PRO B O 1
ATOM 2456 N N . PRO B 1 28 ? 25.671 -3.008 3.575 1 39.97 28 PRO B N 1
ATOM 2457 C CA . PRO B 1 28 ? 26.592 -4.031 4.075 1 39.97 28 PRO B CA 1
ATOM 2458 C C . PRO B 1 28 ? 27.462 -4.632 2.972 1 39.97 28 PRO B C 1
ATOM 2460 O O . PRO B 1 28 ? 28.612 -5 3.221 1 39.97 28 PRO B O 1
ATOM 2463 N N . ASP B 1 29 ? 26.928 -4.868 1.84 1 38.23 29 ASP B N 1
ATOM 2464 C CA . ASP B 1 29 ? 27.678 -5.572 0.804 1 38.23 29 ASP B CA 1
ATOM 2465 C C . ASP B 1 29 ? 28.371 -4.589 -0.136 1 38.23 29 ASP B C 1
ATOM 2467 O O . ASP B 1 29 ? 28.732 -4.945 -1.26 1 38.23 29 ASP B O 1
ATOM 2471 N N . PHE B 1 30 ? 28.511 -3.524 0.417 1 39.68 30 PHE B N 1
ATOM 2472 C CA . PHE B 1 30 ? 29.181 -2.537 -0.421 1 39.68 30 PHE B CA 1
ATOM 2473 C C . PHE B 1 30 ? 30.675 -2.825 -0.51 1 39.68 30 PHE B C 1
ATOM 2475 O O . PHE B 1 30 ? 31.321 -3.097 0.505 1 39.68 30 PHE B O 1
ATOM 2482 N N . HIS B 1 31 ? 31.039 -3.276 -1.676 1 37.92 31 HIS B N 1
ATOM 2483 C CA . HIS B 1 31 ? 32.453 -3.506 -1.95 1 37.92 31 HIS B CA 1
ATOM 2484 C C . HIS B 1 31 ? 33.097 -2.281 -2.59 1 37.92 31 HIS B C 1
ATOM 2486 O O . HIS B 1 31 ? 32.529 -1.684 -3.507 1 37.92 31 HIS B O 1
ATOM 2492 N N . ILE B 1 32 ? 33.688 -1.595 -1.808 1 41.84 32 ILE B N 1
ATOM 2493 C CA . ILE B 1 32 ? 34.512 -0.556 -2.417 1 41.84 32 ILE B CA 1
ATOM 2494 C C . ILE B 1 32 ? 35.866 -1.138 -2.816 1 41.84 32 ILE B C 1
ATOM 2496 O O . ILE B 1 32 ? 36.537 -1.778 -2.004 1 41.84 32 ILE B O 1
ATOM 2500 N N . SER B 1 33 ? 36.011 -1.348 -4.14 1 37.99 33 SER B N 1
ATOM 2501 C CA . SER B 1 33 ? 37.361 -1.696 -4.57 1 37.99 33 SER B CA 1
ATOM 2502 C C . SER B 1 33 ? 38.146 -0.456 -4.985 1 37.99 33 SER B C 1
ATOM 2504 O O . SER B 1 33 ? 37.664 0.352 -5.783 1 37.99 33 SER B O 1
ATOM 2506 N N . LEU B 1 34 ? 38.839 0.008 -4.138 1 41.01 34 LEU B N 1
ATOM 2507 C CA . LEU B 1 34 ? 39.786 1.064 -4.48 1 41.01 34 LEU B CA 1
ATOM 2508 C C . LEU B 1 34 ? 41.024 0.485 -5.158 1 41.01 34 LEU B C 1
ATOM 2510 O O . LEU B 1 34 ? 41.699 -0.379 -4.594 1 41.01 34 LEU B O 1
ATOM 2514 N N . HIS B 1 35 ? 40.974 0.679 -6.437 1 39.31 35 HIS B N 1
ATOM 2515 C CA . HIS B 1 35 ? 42.176 0.284 -7.162 1 39.31 35 HIS B CA 1
ATOM 2516 C C . HIS B 1 35 ? 43.212 1.403 -7.162 1 39.31 35 HIS B C 1
ATOM 2518 O O . HIS B 1 35 ? 42.96 2.488 -7.69 1 39.31 35 HIS B O 1
ATOM 2524 N N . THR B 1 36 ? 44.059 1.369 -6.205 1 39.46 36 THR B N 1
ATOM 2525 C CA . THR B 1 36 ? 45.167 2.317 -6.188 1 39.46 36 THR B CA 1
ATOM 2526 C C . THR B 1 36 ? 46.282 1.864 -7.125 1 39.46 36 THR B C 1
ATOM 2528 O O . THR B 1 36 ? 46.564 0.668 -7.23 1 39.46 36 THR B O 1
ATOM 2531 N N . HIS B 1 37 ? 46.412 2.501 -8.233 1 38.77 37 HIS B N 1
ATOM 2532 C CA . HIS B 1 37 ? 47.617 2.272 -9.022 1 38.77 37 HIS B CA 1
ATOM 2533 C C . HIS B 1 37 ? 48.839 2.894 -8.354 1 38.77 37 HIS B C 1
ATOM 2535 O O . HIS B 1 37 ? 48.839 4.086 -8.038 1 38.77 37 HIS B O 1
ATOM 2541 N N . ASP B 1 38 ? 49.401 2.064 -7.416 1 39.03 38 ASP B N 1
ATOM 2542 C CA . ASP B 1 38 ? 50.6 2.514 -6.714 1 39.03 38 ASP B CA 1
ATOM 2543 C C . ASP B 1 38 ? 51.504 3.327 -7.637 1 39.03 38 ASP B C 1
ATOM 2545 O O . ASP B 1 38 ? 51.286 3.368 -8.85 1 39.03 38 ASP B O 1
ATOM 2549 N N . THR B 1 39 ? 52.942 2.962 -7.334 1 37.6 39 THR B N 1
ATOM 2550 C CA . THR B 1 39 ? 54.272 3.493 -7.612 1 37.6 39 THR B CA 1
ATOM 2551 C C . THR B 1 39 ? 54.586 3.412 -9.103 1 37.6 39 THR B C 1
ATOM 2553 O O . THR B 1 39 ? 53.904 2.706 -9.849 1 37.6 39 THR B O 1
ATOM 2556 N N . PRO B 1 40 ? 55.763 4.042 -9.582 1 38.31 40 PRO B N 1
ATOM 2557 C CA . PRO B 1 40 ? 56.358 3.79 -10.896 1 38.31 40 PRO B CA 1
ATOM 2558 C C . PRO B 1 40 ? 56.221 2.334 -11.337 1 38.31 40 PRO B C 1
ATOM 2560 O O . PRO B 1 40 ? 56.39 2.025 -12.519 1 38.31 40 PRO B O 1
ATOM 2563 N N . ASP B 1 41 ? 56.343 1.386 -10.407 1 43.64 41 ASP B N 1
ATOM 2564 C CA . ASP B 1 41 ? 56.601 0.018 -10.846 1 43.64 41 ASP B CA 1
ATOM 2565 C C . ASP B 1 41 ? 55.297 -0.718 -11.145 1 43.64 41 ASP B C 1
ATOM 2567 O O . ASP B 1 41 ? 55.304 -1.923 -11.406 1 43.64 41 ASP B O 1
ATOM 2571 N N . GLY B 1 42 ? 54.098 -0.191 -11.506 1 39.21 42 GLY B N 1
ATOM 2572 C CA . GLY B 1 42 ? 52.956 -0.806 -12.162 1 39.21 42 GLY B CA 1
ATOM 2573 C C . GLY B 1 42 ? 52.021 -1.511 -11.197 1 39.21 42 GLY B C 1
ATOM 2574 O O . GLY B 1 42 ? 51.139 -2.262 -11.617 1 39.21 42 GLY B O 1
ATOM 2575 N N . GLU B 1 43 ? 52.339 -1.722 -9.886 1 37.08 43 GLU B N 1
ATOM 2576 C CA . GLU B 1 43 ? 51.493 -2.643 -9.133 1 37.08 43 GLU B CA 1
ATOM 2577 C C . GLU B 1 43 ? 50.194 -1.971 -8.699 1 37.08 43 GLU B C 1
ATOM 2579 O O . GLU B 1 43 ? 50.214 -0.872 -8.14 1 37.08 43 GLU B O 1
ATOM 2584 N N . SER B 1 44 ? 49.085 -2.215 -9.377 1 39.93 44 SER B N 1
ATOM 2585 C CA . SER B 1 44 ? 47.725 -1.784 -9.069 1 39.93 44 SER B CA 1
ATOM 2586 C C . SER B 1 44 ? 47.193 -2.481 -7.822 1 39.93 44 SER B C 1
ATOM 2588 O O . SER B 1 44 ? 47.379 -3.688 -7.652 1 39.93 44 SER B O 1
ATOM 2590 N N . THR B 1 45 ? 47.278 -1.809 -6.619 1 37.02 45 THR B N 1
ATOM 2591 C CA . THR B 1 45 ? 46.66 -2.416 -5.445 1 37.02 45 THR B CA 1
ATOM 2592 C C . THR B 1 45 ? 45.159 -2.145 -5.423 1 37.02 45 THR B C 1
ATOM 2594 O O . THR B 1 45 ? 44.725 -1.007 -5.611 1 37.02 45 THR B O 1
ATOM 2597 N N . ILE B 1 46 ? 44.381 -3.116 -5.653 1 37.11 46 ILE B N 1
ATOM 2598 C CA . ILE B 1 46 ? 42.933 -3.103 -5.47 1 37.11 46 ILE B CA 1
ATOM 2599 C C . ILE B 1 46 ? 42.599 -3.235 -3.986 1 37.11 46 ILE B C 1
ATOM 2601 O O . ILE B 1 46 ? 43.041 -4.178 -3.326 1 37.11 46 ILE B O 1
ATOM 2605 N N . VAL B 1 47 ? 42.426 -2.131 -3.339 1 33.31 47 VAL B N 1
ATOM 2606 C CA . VAL B 1 47 ? 41.91 -2.257 -1.979 1 33.31 47 VAL B CA 1
ATOM 2607 C C . VAL B 1 47 ? 40.408 -2.526 -2.02 1 33.31 47 VAL B C 1
ATOM 2609 O O . VAL B 1 47 ? 39.641 -1.729 -2.565 1 33.31 47 VAL B O 1
ATOM 2612 N N . GLU B 1 48 ? 40.01 -3.777 -1.862 1 33.78 48 GLU B N 1
ATOM 2613 C CA . GLU B 1 48 ? 38.623 -4.178 -1.647 1 33.78 48 GLU B CA 1
ATOM 2614 C C . GLU B 1 48 ? 38.194 -3.927 -0.204 1 33.78 48 GLU B C 1
ATOM 2616 O O . GLU B 1 48 ? 38.84 -4.402 0.733 1 33.78 48 GLU B O 1
ATOM 2621 N N . LEU B 1 49 ? 37.751 -2.765 0.079 1 33.08 49 LEU B N 1
ATOM 2622 C CA . LEU B 1 49 ? 37.148 -2.648 1.402 1 33.08 49 LEU B CA 1
ATOM 2623 C C . LEU B 1 49 ? 35.892 -3.508 1.505 1 33.08 49 LEU B C 1
ATOM 2625 O O . LEU B 1 49 ? 34.947 -3.328 0.733 1 33.08 49 LEU B O 1
ATOM 2629 N N . LYS B 1 50 ? 36.005 -4.722 1.845 1 32.26 50 LYS B N 1
ATOM 2630 C CA . LYS B 1 50 ? 34.893 -5.589 2.224 1 32.26 50 LYS B CA 1
ATOM 2631 C C . LYS B 1 50 ? 34.194 -5.072 3.478 1 32.26 50 LYS B C 1
ATOM 2633 O O . LYS B 1 50 ? 34.832 -4.879 4.515 1 32.26 50 LYS B O 1
ATOM 2638 N N . MET B 1 51 ? 33.296 -4.188 3.433 1 34.74 51 MET B N 1
ATOM 2639 C CA . MET B 1 51 ? 32.497 -3.892 4.619 1 34.74 51 MET B CA 1
ATOM 2640 C C . MET B 1 51 ? 32.085 -5.176 5.331 1 34.74 51 MET B C 1
ATOM 2642 O O . MET B 1 51 ? 31.971 -6.23 4.704 1 34.74 51 MET B O 1
ATOM 2646 N N . GLY B 1 52 ? 32.343 -5.306 6.648 1 34.44 52 GLY B N 1
ATOM 2647 C CA . GLY B 1 52 ? 32.133 -6.446 7.527 1 34.44 52 GLY B CA 1
ATOM 2648 C C . GLY B 1 52 ? 30.884 -7.237 7.189 1 34.44 52 GLY B C 1
ATOM 2649 O O . GLY B 1 52 ? 29.932 -6.694 6.624 1 34.44 52 GLY B O 1
ATOM 2650 N N . SER B 1 53 ? 31.033 -8.488 6.783 1 38.14 53 SER B N 1
ATOM 2651 C CA . SER B 1 53 ? 30.009 -9.524 6.695 1 38.14 53 SER B CA 1
ATOM 2652 C C . SER B 1 53 ? 28.96 -9.357 7.79 1 38.14 53 SER B C 1
ATOM 2654 O O . SER B 1 53 ? 29.275 -9.446 8.978 1 38.14 53 SER B O 1
ATOM 2656 N N . HIS B 1 54 ? 28.206 -8.26 7.881 1 45.16 54 HIS B N 1
ATOM 2657 C CA . HIS B 1 54 ? 27.161 -8.454 8.88 1 45.16 54 HIS B CA 1
ATOM 2658 C C . HIS B 1 54 ? 26.649 -9.891 8.87 1 45.16 54 HIS B C 1
ATOM 2660 O O . HIS B 1 54 ? 26.505 -10.495 7.805 1 45.16 54 HIS B O 1
ATOM 2666 N N . PRO B 1 55 ? 26.92 -10.634 9.953 1 57.52 55 PRO B N 1
ATOM 2667 C CA . PRO B 1 55 ? 26.314 -11.965 10.025 1 57.52 55 PRO B CA 1
ATOM 2668 C C . PRO B 1 55 ? 24.931 -12.02 9.381 1 57.52 55 PRO B C 1
ATOM 2670 O O . PRO B 1 55 ? 24.224 -11.01 9.342 1 57.52 55 PRO B O 1
ATOM 2673 N N . ALA B 1 56 ? 24.741 -13.006 8.573 1 77.47 56 ALA B N 1
ATOM 2674 C CA . ALA B 1 56 ? 23.409 -13.265 8.033 1 77.47 56 ALA B CA 1
ATOM 2675 C C . ALA B 1 56 ? 22.334 -13.045 9.095 1 77.47 56 ALA B C 1
ATOM 2677 O O . ALA B 1 56 ? 22.513 -13.424 10.255 1 77.47 56 ALA B O 1
ATOM 2678 N N . PRO B 1 57 ? 21.346 -12.284 8.773 1 88.81 57 PRO B N 1
ATOM 2679 C CA . PRO B 1 57 ? 20.285 -12.055 9.757 1 88.81 57 PRO B CA 1
ATOM 2680 C C . PRO B 1 57 ? 19.601 -13.346 10.198 1 88.81 57 PRO B C 1
ATOM 2682 O O . PRO B 1 57 ? 19.509 -14.298 9.419 1 88.81 57 PRO B O 1
ATOM 2685 N N . LYS B 1 58 ? 19.332 -13.429 11.42 1 94.93 58 LYS B N 1
ATOM 2686 C CA . LYS B 1 58 ? 18.445 -14.492 11.882 1 94.93 58 LYS B CA 1
ATOM 2687 C C . LYS B 1 58 ? 16.993 -14.191 11.524 1 94.93 58 LYS B C 1
ATOM 2689 O O . LYS B 1 58 ? 16.412 -13.226 12.024 1 94.93 58 LYS B O 1
ATOM 2694 N N . ILE B 1 59 ? 16.384 -15.071 10.657 1 97.93 59 ILE B N 1
ATOM 2695 C CA . ILE B 1 59 ? 15.034 -14.831 10.159 1 97.93 59 ILE B CA 1
ATOM 2696 C C . ILE B 1 59 ? 14.118 -15.98 10.576 1 97.93 59 ILE B C 1
ATOM 2698 O O . ILE B 1 59 ? 14.44 -17.15 10.356 1 97.93 59 ILE B O 1
ATOM 2702 N N . ILE B 1 60 ? 12.988 -15.637 11.251 1 98.69 60 ILE B N 1
ATOM 2703 C CA . ILE B 1 60 ? 11.908 -16.576 11.535 1 98.69 60 ILE B CA 1
ATOM 2704 C C . ILE B 1 60 ? 10.618 -16.093 10.876 1 98.69 60 ILE B C 1
ATOM 2706 O O . ILE B 1 60 ? 10.187 -14.959 11.097 1 98.69 60 ILE B O 1
ATOM 2710 N N . LEU B 1 61 ? 10.035 -16.919 10.066 1 98.74 61 LEU B N 1
ATOM 2711 C CA . LEU B 1 61 ? 8.767 -16.611 9.414 1 98.74 61 LEU B CA 1
ATOM 2712 C C . LEU B 1 61 ? 7.629 -17.417 10.032 1 98.74 61 LEU B C 1
ATOM 2714 O O . LEU B 1 61 ? 7.639 -18.649 9.986 1 98.74 61 LEU B O 1
ATOM 2718 N N . TYR B 1 62 ? 6.741 -16.742 10.696 1 98.81 62 TYR B N 1
ATOM 2719 C CA . TYR B 1 62 ? 5.48 -17.337 11.125 1 98.81 62 TYR B CA 1
ATOM 2720 C C . TYR B 1 62 ? 4.452 -17.305 10.001 1 98.81 62 TYR B C 1
ATOM 2722 O O . TYR B 1 62 ? 4.06 -16.23 9.54 1 98.81 62 TYR B O 1
ATOM 2730 N N . THR B 1 63 ? 4.021 -18.512 9.585 1 98.27 63 THR B N 1
ATOM 2731 C CA . THR B 1 63 ? 3.28 -18.544 8.329 1 98.27 63 THR B CA 1
ATOM 2732 C C . THR B 1 63 ? 2.276 -19.694 8.323 1 98.27 63 THR B C 1
ATOM 2734 O O . THR B 1 63 ? 2.118 -20.392 9.327 1 98.27 63 THR B O 1
ATOM 2737 N N . SER B 1 64 ? 1.475 -19.706 7.338 1 97.15 64 SER B N 1
ATOM 2738 C CA . SER B 1 64 ? 0.609 -20.81 6.938 1 97.15 64 SER B CA 1
ATOM 2739 C C . SER B 1 64 ? 0.649 -21.026 5.429 1 97.15 64 SER B C 1
ATOM 2741 O O . SER B 1 64 ? 0.433 -20.089 4.657 1 97.15 64 SER B O 1
ATOM 2743 N N . TYR B 1 65 ? 0.854 -22.216 4.998 1 95.24 65 TYR B N 1
ATOM 2744 C CA . TYR B 1 65 ? 0.998 -22.507 3.576 1 95.24 65 TYR B CA 1
ATOM 2745 C C . TYR B 1 65 ? -0.34 -22.385 2.856 1 95.24 65 TYR B C 1
ATOM 2747 O O . TYR B 1 65 ? -0.387 -22.338 1.625 1 95.24 65 TYR B O 1
ATOM 2755 N N . ALA B 1 66 ? -1.38 -22.276 3.634 1 93.05 66 ALA B N 1
ATOM 2756 C CA . ALA B 1 66 ? -2.714 -22.137 3.055 1 93.05 66 ALA B CA 1
ATOM 2757 C C . ALA B 1 66 ? -3.029 -20.677 2.746 1 93.05 66 ALA B C 1
ATOM 2759 O O . ALA B 1 66 ? -3.976 -20.381 2.014 1 93.05 66 ALA B O 1
ATOM 2760 N N . CYS B 1 67 ? -2.355 -19.741 3.265 1 96.12 67 CYS B N 1
ATOM 2761 C CA . CYS B 1 67 ? -2.686 -18.323 3.183 1 96.12 67 CYS B CA 1
ATOM 2762 C C . CYS B 1 67 ? -1.953 -17.658 2.024 1 96.12 67 CYS B C 1
ATOM 2764 O O . CYS B 1 67 ? -0.721 -17.615 2.006 1 96.12 67 CYS B O 1
ATOM 2766 N N . PRO B 1 68 ? -2.696 -17.143 1.073 1 97.25 68 PRO B N 1
ATOM 2767 C CA . PRO B 1 68 ? -2.038 -16.489 -0.06 1 97.25 68 PRO B CA 1
ATOM 2768 C C . PRO B 1 68 ? -1.254 -15.244 0.35 1 97.25 68 PRO B C 1
ATOM 2770 O O . PRO B 1 68 ? -0.29 -14.868 -0.321 1 97.25 68 PRO B O 1
ATOM 2773 N N . TRP B 1 69 ? -1.643 -14.583 1.436 1 98.06 69 TRP B N 1
ATOM 2774 C CA . TRP B 1 69 ? -0.949 -13.394 1.921 1 98.06 69 TRP B CA 1
ATOM 2775 C C . TRP B 1 69 ? 0.412 -13.758 2.505 1 98.06 69 TRP B C 1
ATOM 2777 O O . TRP B 1 69 ? 1.414 -13.099 2.217 1 98.06 69 TRP B O 1
ATOM 2787 N N . ALA B 1 70 ? 0.455 -14.804 3.299 1 98.16 70 ALA B N 1
ATOM 2788 C CA . ALA B 1 70 ? 1.72 -15.256 3.873 1 98.16 70 ALA B CA 1
ATOM 2789 C C . ALA B 1 70 ? 2.66 -15.774 2.788 1 98.16 70 ALA B C 1
ATOM 2791 O O . ALA B 1 70 ? 3.882 -15.662 2.912 1 98.16 70 ALA B O 1
ATOM 2792 N N . HIS B 1 71 ? 2.07 -16.318 1.74 1 98.32 71 HIS B N 1
ATOM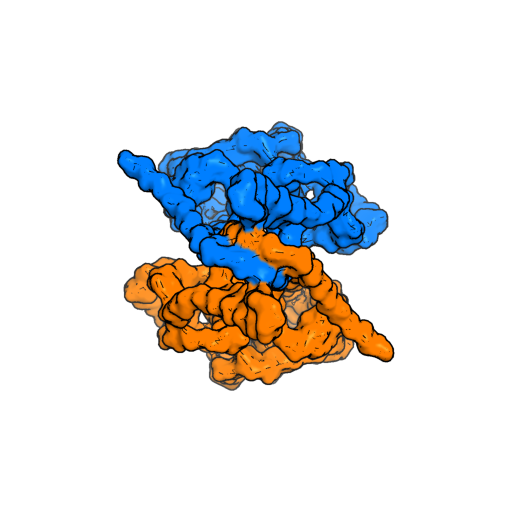 2793 C CA . HIS B 1 71 ? 2.806 -16.868 0.608 1 98.32 71 HIS B CA 1
ATOM 2794 C C . HIS B 1 71 ? 3.675 -15.804 -0.054 1 98.32 71 HIS B C 1
ATOM 2796 O O . HIS B 1 71 ? 4.748 -16.11 -0.579 1 98.32 71 HIS B O 1
ATOM 2802 N N . ARG B 1 72 ? 3.356 -14.498 0.008 1 97.91 72 ARG B N 1
ATOM 2803 C CA . ARG B 1 72 ? 4.119 -13.384 -0.547 1 97.91 72 ARG B CA 1
ATOM 2804 C C . ARG B 1 72 ? 5.517 -13.322 0.057 1 97.91 72 ARG B C 1
ATOM 2806 O O . ARG B 1 72 ? 6.506 -13.186 -0.666 1 97.91 72 ARG B O 1
ATOM 2813 N N . SER B 1 73 ? 5.524 -13.397 1.371 1 98.12 73 SER B N 1
ATOM 2814 C CA . SER B 1 73 ? 6.795 -13.285 2.079 1 98.12 73 SER B CA 1
ATOM 2815 C C . SER B 1 73 ? 7.696 -14.481 1.788 1 98.12 73 SER B C 1
ATOM 2817 O O . SER B 1 73 ? 8.918 -14.338 1.708 1 98.12 73 SER B O 1
ATOM 2819 N N . GLN B 1 74 ? 7.058 -15.653 1.567 1 97.99 74 GLN B N 1
ATOM 2820 C CA . GLN B 1 74 ? 7.819 -16.849 1.221 1 97.99 74 GLN B CA 1
ATOM 2821 C C . GLN B 1 74 ? 8.464 -16.71 -0.155 1 97.99 74 GLN B C 1
ATOM 2823 O O . GLN B 1 74 ? 9.621 -17.09 -0.345 1 97.99 74 GLN B O 1
ATOM 2828 N N . ILE B 1 75 ? 7.719 -16.163 -1.065 1 98.66 75 ILE B N 1
ATOM 2829 C CA . ILE B 1 75 ? 8.251 -15.938 -2.405 1 98.66 75 ILE B CA 1
ATOM 2830 C C . ILE B 1 75 ? 9.43 -14.97 -2.336 1 98.66 75 ILE B C 1
ATOM 2832 O O . ILE B 1 75 ? 10.474 -15.209 -2.948 1 98.66 75 ILE B O 1
ATOM 2836 N N . ALA B 1 76 ? 9.299 -13.846 -1.564 1 98.6 76 ALA B N 1
ATOM 2837 C CA . ALA B 1 76 ? 10.378 -12.871 -1.419 1 98.6 76 ALA B CA 1
ATOM 2838 C C . ALA B 1 76 ? 11.631 -13.521 -0.84 1 98.6 76 ALA B C 1
ATOM 2840 O O . ALA B 1 76 ? 12.733 -13.334 -1.361 1 98.6 76 ALA B O 1
ATOM 2841 N N . LEU B 1 77 ? 11.465 -14.309 0.208 1 98.16 77 LEU B N 1
ATOM 2842 C CA . LEU B 1 77 ? 12.591 -14.957 0.871 1 98.16 77 LEU B CA 1
ATOM 2843 C C . LEU B 1 77 ? 13.284 -15.938 -0.069 1 98.16 77 LEU B C 1
ATOM 2845 O O . LEU B 1 77 ? 14.514 -16.001 -0.112 1 98.16 77 LEU B O 1
ATOM 2849 N N . ALA B 1 78 ? 12.506 -16.667 -0.834 1 97.9 78 ALA B N 1
ATOM 2850 C CA . ALA B 1 78 ? 13.054 -17.633 -1.782 1 97.9 78 ALA B CA 1
ATOM 2851 C C . ALA B 1 78 ? 13.845 -16.932 -2.883 1 97.9 78 ALA B C 1
ATOM 2853 O O . ALA B 1 78 ? 14.968 -17.332 -3.199 1 97.9 78 ALA B O 1
ATOM 2854 N N . GLU B 1 79 ? 13.305 -15.893 -3.458 1 97.71 79 GLU B N 1
ATOM 2855 C CA . GLU B 1 79 ? 13.958 -15.169 -4.545 1 97.71 79 GLU B CA 1
ATOM 2856 C C . GLU B 1 79 ? 15.248 -14.507 -4.07 1 97.71 79 GLU B C 1
ATOM 2858 O O . GLU B 1 79 ? 16.207 -14.382 -4.836 1 97.71 79 GLU B O 1
ATOM 2863 N N . LEU B 1 80 ? 15.284 -14.098 -2.792 1 95.24 80 LEU B N 1
ATOM 2864 C CA . LEU B 1 80 ? 16.439 -13.402 -2.234 1 95.24 80 LEU B CA 1
ATOM 2865 C C . LEU B 1 80 ? 17.481 -14.396 -1.732 1 95.24 80 LEU B C 1
ATOM 2867 O O . LEU B 1 80 ? 18.589 -14.004 -1.359 1 95.24 80 LEU B O 1
ATOM 2871 N N . GLY B 1 81 ? 17.112 -15.651 -1.704 1 95.6 81 GLY B N 1
ATOM 2872 C CA . GLY B 1 81 ? 18.036 -16.685 -1.267 1 95.6 81 GLY B CA 1
ATOM 2873 C C . GLY B 1 81 ? 18.383 -16.59 0.207 1 95.6 81 GLY B C 1
ATOM 2874 O O . GLY B 1 81 ? 19.5 -16.92 0.61 1 95.6 81 GLY B O 1
ATOM 2875 N N . LEU B 1 82 ? 17.503 -16.083 1.003 1 94.72 82 LEU B N 1
ATOM 2876 C CA . LEU B 1 82 ? 17.743 -15.918 2.433 1 94.72 82 LEU B CA 1
ATOM 2877 C C . LEU B 1 82 ? 17.359 -17.181 3.197 1 94.72 82 LEU B C 1
ATOM 2879 O O . LEU B 1 82 ? 16.32 -17.787 2.922 1 94.72 82 LEU B O 1
ATOM 2883 N N . GLU B 1 83 ? 18.198 -17.554 4.062 1 95.01 83 GLU B N 1
ATOM 2884 C CA . GLU B 1 83 ? 17.854 -18.64 4.976 1 95.01 83 GLU B CA 1
ATOM 2885 C C . GLU B 1 83 ? 16.912 -18.159 6.076 1 95.01 83 GLU B C 1
ATOM 2887 O O . GLU B 1 83 ? 17.08 -17.059 6.607 1 95.01 83 GLU B O 1
ATOM 2892 N N . PHE B 1 84 ? 15.902 -19.08 6.37 1 97 84 PHE B N 1
ATOM 2893 C CA . PHE B 1 84 ? 14.964 -18.699 7.419 1 97 84 PHE B CA 1
ATOM 2894 C C . PHE B 1 84 ? 14.347 -19.933 8.067 1 97 84 PHE B C 1
ATOM 2896 O O . PHE B 1 84 ? 14.281 -20.998 7.45 1 97 84 PHE B O 1
ATOM 2903 N N . GLU B 1 85 ? 13.99 -19.752 9.276 1 97.77 85 GLU B N 1
ATOM 2904 C CA . GLU B 1 85 ? 13.196 -20.742 9.997 1 97.77 85 GLU B CA 1
ATOM 2905 C C . GLU B 1 85 ? 11.703 -20.509 9.792 1 97.77 85 GLU B C 1
ATOM 2907 O O . GLU B 1 85 ? 11.244 -19.365 9.779 1 97.77 85 GLU B O 1
ATOM 2912 N N . THR B 1 86 ? 10.97 -21.598 9.619 1 98.01 86 THR B N 1
ATOM 2913 C CA . THR B 1 86 ? 9.529 -21.51 9.416 1 98.01 86 THR B CA 1
ATOM 2914 C C . THR B 1 86 ? 8.778 -22.015 10.645 1 98.01 86 THR B C 1
ATOM 2916 O O . THR B 1 86 ? 9.093 -23.083 11.175 1 98.01 86 THR B O 1
ATOM 2919 N N . VAL B 1 87 ? 7.887 -21.238 11.158 1 98.31 87 VAL B N 1
ATOM 2920 C CA . VAL B 1 87 ? 6.925 -21.659 12.171 1 98.31 87 VAL B CA 1
ATOM 2921 C C . VAL B 1 87 ? 5.517 -21.656 11.58 1 98.31 87 VAL B C 1
ATOM 2923 O O . VAL B 1 87 ? 4.977 -20.597 11.251 1 98.31 87 VAL B O 1
ATOM 2926 N N . ILE B 1 88 ? 4.941 -22.826 11.486 1 97.86 88 ILE B N 1
ATOM 2927 C CA . ILE B 1 88 ? 3.625 -22.958 10.87 1 97.86 88 ILE B CA 1
ATOM 2928 C C . ILE B 1 88 ? 2.54 -22.639 11.896 1 97.86 88 ILE B C 1
ATOM 2930 O O . ILE B 1 88 ? 2.507 -23.231 12.978 1 97.86 88 ILE B O 1
ATOM 2934 N N . ILE B 1 89 ? 1.73 -21.688 11.597 1 97.89 89 ILE B N 1
ATOM 2935 C CA . ILE B 1 89 ? 0.58 -21.315 12.412 1 97.89 89 ILE B CA 1
ATOM 2936 C C . ILE B 1 89 ? -0.682 -21.97 11.855 1 97.89 89 ILE B C 1
ATOM 2938 O O . ILE B 1 89 ? -1.016 -21.79 10.681 1 97.89 89 ILE B O 1
ATOM 2942 N N . ASP B 1 90 ? -1.371 -22.737 12.666 1 93.83 90 ASP B N 1
ATOM 2943 C CA . ASP B 1 90 ? -2.618 -23.384 12.27 1 93.83 90 ASP B CA 1
ATOM 2944 C C . ASP B 1 90 ? -3.786 -22.403 12.323 1 93.83 90 ASP B C 1
ATOM 2946 O O . ASP B 1 90 ? -4.199 -21.979 13.405 1 93.83 90 ASP B O 1
ATOM 2950 N N . LEU B 1 91 ? -4.381 -22.131 11.247 1 91.65 91 LEU B N 1
ATOM 2951 C CA . LEU B 1 91 ? -5.428 -21.12 11.15 1 91.65 91 LEU B CA 1
ATOM 2952 C C . LEU B 1 91 ? -6.793 -21.717 11.476 1 91.65 91 LEU B C 1
ATOM 2954 O O . LEU B 1 91 ? -7.792 -20.997 11.537 1 91.65 91 LEU B O 1
ATOM 2958 N N . THR B 1 92 ? -6.872 -23 11.704 1 90.89 92 THR B N 1
ATOM 2959 C CA . THR B 1 92 ? -8.152 -23.663 11.926 1 90.89 92 THR B CA 1
ATOM 2960 C C . THR B 1 92 ? -8.487 -23.706 13.414 1 90.89 92 THR B C 1
ATOM 2962 O O . THR B 1 92 ? -9.592 -24.099 13.795 1 90.89 92 THR B O 1
ATOM 2965 N N . VAL B 1 93 ? -7.543 -23.336 14.264 1 93.71 93 VAL B N 1
ATOM 2966 C CA . VAL B 1 93 ? -7.751 -23.31 15.708 1 93.71 93 VAL B CA 1
ATOM 2967 C C . VAL B 1 93 ? -7.443 -21.917 16.25 1 93.71 93 VAL B C 1
ATOM 2969 O O . VAL B 1 93 ? -6.781 -21.117 15.584 1 93.71 93 VAL B O 1
ATOM 2972 N N . PRO B 1 94 ? -7.929 -21.593 17.416 1 95.65 94 PRO B N 1
ATOM 2973 C CA . PRO B 1 94 ? -7.583 -20.309 18.03 1 95.65 94 PRO B CA 1
ATOM 2974 C C . PRO B 1 94 ? -6.077 -20.115 18.185 1 95.65 94 PRO B C 1
ATOM 2976 O O . PRO B 1 94 ? -5.354 -21.072 18.475 1 95.65 94 PRO B O 1
ATOM 2979 N N . ARG B 1 95 ? -5.68 -18.876 17.998 1 97.37 95 ARG B N 1
ATOM 2980 C CA . ARG B 1 95 ? -4.26 -18.569 18.14 1 97.37 95 ARG B CA 1
ATOM 2981 C C . ARG B 1 95 ? -3.79 -18.8 19.572 1 97.37 95 ARG B C 1
ATOM 2983 O O . ARG B 1 95 ? -4.511 -18.493 20.525 1 97.37 95 ARG B O 1
ATOM 2990 N N . THR B 1 96 ? -2.626 -19.306 19.739 1 96.92 96 THR B N 1
ATOM 2991 C CA . THR B 1 96 ? -2.043 -19.499 21.062 1 96.92 96 THR B CA 1
ATOM 2992 C C . THR B 1 96 ? -1.59 -18.167 21.653 1 96.92 96 THR B C 1
ATOM 2994 O O . THR B 1 96 ? -1.288 -17.226 20.916 1 96.92 96 THR B O 1
ATOM 2997 N N . PRO B 1 97 ? -1.502 -18.098 22.977 1 97.16 97 PRO B N 1
ATOM 2998 C CA . PRO B 1 97 ? -0.961 -16.898 23.62 1 97.16 97 PRO B CA 1
ATOM 2999 C C . PRO B 1 97 ? 0.465 -16.581 23.173 1 97.16 97 PRO B C 1
ATOM 3001 O O . PRO B 1 97 ? 0.835 -15.409 23.066 1 97.16 97 PRO B O 1
ATOM 3004 N N . GLU B 1 98 ? 1.188 -17.599 22.928 1 96.83 98 GLU B N 1
ATOM 3005 C CA . GLU B 1 98 ? 2.568 -17.427 22.484 1 96.83 98 GLU B CA 1
ATOM 3006 C C . GLU B 1 98 ? 2.63 -16.699 21.144 1 96.83 98 GLU B C 1
ATOM 3008 O O . GLU B 1 98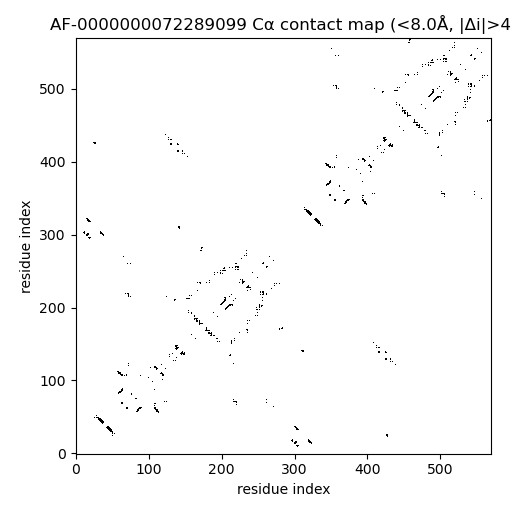 ? 3.455 -15.802 20.958 1 96.83 98 GLU B O 1
ATOM 3013 N N . TYR B 1 99 ? 1.749 -17.085 20.21 1 97.87 99 TYR B N 1
ATOM 3014 C CA . TYR B 1 99 ? 1.77 -16.429 18.908 1 97.87 99 TYR B CA 1
ATOM 3015 C C . TYR B 1 99 ? 1.196 -15.02 18.997 1 97.87 99 TYR B C 1
ATOM 3017 O O . TYR B 1 99 ? 1.681 -14.101 18.332 1 97.87 99 TYR B O 1
ATOM 3025 N N . LEU B 1 100 ? 0.176 -14.856 19.837 1 97.76 100 LEU B N 1
ATOM 3026 C CA . LEU B 1 100 ? -0.444 -13.544 19.989 1 97.76 100 LEU B CA 1
ATOM 3027 C C . LEU B 1 100 ? 0.531 -12.551 20.613 1 97.76 100 LEU B C 1
ATOM 3029 O O . LEU B 1 100 ? 0.38 -11.338 20.446 1 97.76 100 LEU B O 1
ATOM 3033 N N . ALA B 1 101 ? 1.54 -13.031 21.327 1 97.07 101 ALA B N 1
ATOM 3034 C CA . ALA B 1 101 ? 2.596 -12.174 21.858 1 97.07 101 ALA B CA 1
ATOM 3035 C C . ALA B 1 101 ? 3.497 -11.657 20.741 1 97.07 101 ALA B C 1
ATOM 3037 O O . ALA B 1 101 ? 4.112 -10.596 20.871 1 97.07 101 ALA B O 1
ATOM 3038 N N . ILE B 1 102 ? 3.53 -12.39 19.64 1 97.34 102 ILE B N 1
ATOM 3039 C CA . ILE B 1 102 ? 4.334 -12.01 18.483 1 97.34 102 ILE B CA 1
ATOM 3040 C C . ILE B 1 102 ? 3.527 -11.083 17.577 1 97.34 102 ILE B C 1
ATOM 3042 O O . ILE B 1 102 ? 4.004 -10.013 17.191 1 97.34 102 ILE B O 1
ATOM 3046 N N . ASN B 1 103 ? 2.316 -11.485 17.293 1 97.23 103 ASN B N 1
ATOM 3047 C CA . ASN B 1 103 ? 1.382 -10.695 16.498 1 97.23 103 ASN B CA 1
ATOM 3048 C C . ASN B 1 103 ? 0.009 -10.618 17.16 1 97.23 103 ASN B C 1
ATOM 3050 O O . ASN B 1 103 ? -0.825 -11.506 16.974 1 97.23 103 ASN B O 1
ATOM 3054 N N . PRO B 1 104 ? -0.267 -9.57 17.802 1 95.51 104 PRO B N 1
ATOM 3055 C CA . PRO B 1 104 ? -1.526 -9.435 18.538 1 95.51 104 PRO B CA 1
ATOM 3056 C C . PRO B 1 104 ? -2.752 -9.529 17.633 1 95.51 104 PRO B C 1
ATOM 3058 O O . PRO B 1 104 ? -3.854 -9.816 18.107 1 95.51 104 PRO B O 1
ATOM 3061 N N . ARG B 1 105 ? -2.599 -9.293 16.324 1 95.33 105 ARG B N 1
ATOM 3062 C CA . ARG B 1 105 ? -3.719 -9.408 15.396 1 95.33 105 ARG B CA 1
ATOM 3063 C C . ARG B 1 105 ? -4.011 -10.868 15.067 1 95.33 105 ARG B C 1
ATOM 3065 O O . ARG B 1 105 ? -5.066 -11.187 14.515 1 95.33 105 ARG B O 1
ATOM 3072 N N . GLY B 1 106 ? -3.061 -11.749 15.394 1 97.01 106 GLY B N 1
ATOM 3073 C CA . GLY B 1 106 ? -3.252 -13.176 15.187 1 97.01 106 GLY B CA 1
ATOM 3074 C C . GLY B 1 106 ? -3.216 -13.577 13.725 1 97.01 106 GLY B C 1
ATOM 3075 O O . GLY B 1 106 ? -3.598 -14.695 13.373 1 97.01 106 GLY B O 1
ATOM 3076 N N . LEU B 1 107 ? -2.797 -12.693 12.893 1 96.8 107 LEU B N 1
ATOM 3077 C CA . LEU B 1 107 ? -2.747 -12.958 11.459 1 96.8 107 LEU B CA 1
ATOM 3078 C C . LEU B 1 107 ? -1.37 -13.466 11.048 1 96.8 107 LEU B C 1
ATOM 3080 O O . LEU B 1 107 ? -0.413 -13.374 11.82 1 96.8 107 LEU B O 1
ATOM 3084 N N . VAL B 1 108 ? -1.279 -14.099 9.938 1 97.84 108 VAL B N 1
ATOM 3085 C CA . VAL B 1 108 ? -0.015 -14.458 9.302 1 97.84 108 VAL B CA 1
ATOM 3086 C C . VAL B 1 108 ? 0.127 -13.712 7.977 1 97.84 108 VAL B C 1
ATOM 3088 O O . VAL B 1 108 ? -0.872 -13.354 7.349 1 97.84 108 VAL B O 1
ATOM 3091 N N . PRO B 1 109 ? 1.377 -13.397 7.53 1 98.43 109 PRO B N 1
ATOM 3092 C CA . PRO B 1 109 ? 2.654 -13.752 8.152 1 98.43 109 PRO B CA 1
ATOM 3093 C C . PRO B 1 109 ? 3.082 -12.759 9.23 1 98.43 109 PRO B C 1
ATOM 3095 O O . PRO B 1 109 ? 2.56 -11.642 9.287 1 98.43 109 PRO B O 1
ATOM 3098 N N . ALA B 1 110 ? 3.867 -13.205 10.126 1 98.78 110 ALA B N 1
ATOM 3099 C CA . ALA B 1 110 ? 4.753 -12.369 10.931 1 98.78 110 ALA B CA 1
ATOM 3100 C C . ALA B 1 110 ? 6.213 -12.764 10.73 1 98.78 110 ALA B C 1
ATOM 3102 O O . ALA B 1 110 ? 6.523 -13.942 10.538 1 98.78 110 ALA B O 1
ATOM 3103 N N . LEU B 1 111 ? 7.116 -11.827 10.72 1 98.82 111 LEU B N 1
ATOM 3104 C CA . LEU B 1 111 ? 8.542 -12.047 10.504 1 98.82 111 LEU B CA 1
ATOM 3105 C C . LEU B 1 111 ? 9.356 -11.542 11.691 1 98.82 111 LEU B C 1
ATOM 3107 O O . LEU B 1 111 ? 9.177 -10.404 12.133 1 98.82 111 LEU B O 1
ATOM 3111 N N . SER B 1 112 ? 10.153 -12.404 12.239 1 98.59 112 SER B N 1
ATOM 3112 C CA . SER B 1 112 ? 11.215 -11.965 13.139 1 98.59 112 SER B CA 1
ATOM 3113 C C . SER B 1 112 ? 12.536 -11.798 12.396 1 98.59 112 SER B C 1
ATOM 3115 O O . SER B 1 112 ? 13.085 -12.768 11.87 1 98.59 112 SER B O 1
ATOM 3117 N N . TYR B 1 113 ? 12.984 -10.62 12.27 1 97.44 113 TYR B N 1
ATOM 3118 C CA . TYR B 1 113 ? 14.253 -10.271 11.64 1 97.44 113 TYR B CA 1
ATOM 3119 C C . TYR B 1 113 ? 15.248 -9.75 12.67 1 97.44 113 TYR B C 1
ATOM 3121 O O . TYR B 1 113 ? 15.193 -8.581 13.059 1 97.44 113 TYR B O 1
ATOM 3129 N N . ASN B 1 114 ? 16.233 -10.555 13.12 1 94.2 114 ASN B N 1
ATOM 3130 C CA . ASN B 1 114 ? 17.146 -10.234 14.212 1 94.2 114 ASN B CA 1
ATOM 3131 C C . ASN B 1 114 ? 16.392 -9.779 15.458 1 94.2 114 ASN B C 1
ATOM 3133 O O . ASN B 1 114 ? 16.78 -8.803 16.102 1 94.2 114 ASN B O 1
ATOM 3137 N N . GLY B 1 115 ? 15.197 -10.384 15.577 1 95.79 115 GLY B N 1
ATOM 3138 C CA . GLY B 1 115 ? 14.415 -10.103 16.771 1 95.79 115 GLY B CA 1
ATOM 3139 C C . GLY B 1 115 ? 13.382 -9.011 16.564 1 95.79 115 GLY B C 1
ATOM 3140 O O . GLY B 1 115 ? 12.481 -8.838 17.387 1 95.79 115 GLY B O 1
ATOM 3141 N N . GLU B 1 116 ? 13.478 -8.238 15.498 1 96.58 116 GLU B N 1
ATOM 3142 C CA . GLU B 1 116 ? 12.478 -7.23 15.159 1 96.58 116 GLU B CA 1
ATOM 3143 C C . GLU B 1 116 ? 11.261 -7.862 14.489 1 96.58 116 GLU B C 1
ATOM 3145 O O . GLU B 1 116 ? 11.39 -8.536 13.465 1 96.58 116 GLU B O 1
ATOM 3150 N N . ILE B 1 117 ? 10.063 -7.61 15.024 1 98.34 117 ILE B N 1
ATOM 3151 C CA . ILE B 1 117 ? 8.848 -8.229 14.505 1 98.34 117 ILE B CA 1
ATOM 3152 C C . ILE B 1 117 ? 8.199 -7.308 13.474 1 98.34 117 ILE B C 1
ATOM 3154 O O . ILE B 1 117 ? 8.023 -6.113 13.724 1 98.34 117 ILE B O 1
ATOM 3158 N N . LEU B 1 118 ? 7.955 -7.873 12.394 1 98.54 118 LEU B N 1
ATOM 3159 C CA . LEU B 1 118 ? 7.2 -7.208 11.338 1 98.54 118 LEU B CA 1
ATOM 3160 C C . LEU B 1 118 ? 5.957 -8.012 10.97 1 98.54 118 LEU B C 1
ATOM 3162 O O . LEU B 1 118 ? 6.006 -9.242 10.904 1 98.54 118 LEU B O 1
ATOM 3166 N N . THR B 1 119 ? 4.891 -7.239 10.734 1 97.96 119 THR B N 1
ATOM 3167 C CA . THR B 1 119 ? 3.654 -7.883 10.304 1 97.96 119 THR B CA 1
ATOM 3168 C C . THR B 1 119 ? 3.108 -7.218 9.044 1 97.96 119 THR B C 1
ATOM 3170 O O . THR B 1 119 ? 3.617 -6.182 8.612 1 97.96 119 THR B O 1
ATOM 3173 N N . GLU B 1 120 ? 2.085 -7.863 8.459 1 97.62 120 GLU B N 1
ATOM 3174 C CA . GLU B 1 120 ? 1.494 -7.485 7.179 1 97.62 120 GLU B CA 1
ATOM 3175 C C . GLU B 1 120 ? 2.369 -7.936 6.012 1 97.62 120 GLU B C 1
ATOM 3177 O O . GLU B 1 120 ? 3.51 -7.49 5.876 1 97.62 120 GLU B O 1
ATOM 3182 N N . SER B 1 121 ? 1.863 -8.719 5.185 1 98.2 121 SER B N 1
ATOM 3183 C CA . SER B 1 121 ? 2.623 -9.44 4.169 1 98.2 121 SER B CA 1
ATOM 3184 C C . SER B 1 121 ? 3.264 -8.481 3.173 1 98.2 121 SER B C 1
ATOM 3186 O O . SER B 1 121 ? 4.41 -8.677 2.763 1 98.2 121 SER B O 1
ATOM 3188 N N . GLY B 1 122 ? 2.453 -7.427 2.759 1 98.04 122 GLY B N 1
ATOM 3189 C CA . GLY B 1 122 ? 3.019 -6.45 1.843 1 98.04 122 GLY B CA 1
ATOM 3190 C C . GLY B 1 122 ? 4.181 -5.678 2.437 1 98.04 122 GLY B C 1
ATOM 3191 O O . GLY B 1 122 ? 5.178 -5.426 1.758 1 98.04 122 GLY B O 1
ATOM 3192 N N . VAL B 1 123 ? 4.122 -5.353 3.725 1 98.4 123 VAL B N 1
ATOM 3193 C CA . VAL B 1 123 ? 5.154 -4.621 4.452 1 98.4 123 VAL B CA 1
ATOM 3194 C C . VAL B 1 123 ? 6.395 -5.496 4.609 1 98.4 123 VAL B C 1
ATOM 3196 O O . VAL B 1 123 ? 7.516 -5.044 4.365 1 98.4 123 VAL B O 1
ATOM 3199 N N . ILE B 1 124 ? 6.166 -6.722 4.976 1 98.7 124 ILE B N 1
ATOM 3200 C CA . ILE B 1 124 ? 7.262 -7.666 5.173 1 98.7 124 ILE B CA 1
ATOM 3201 C C . ILE B 1 124 ? 8.026 -7.85 3.863 1 98.7 124 ILE B C 1
ATOM 3203 O O . ILE B 1 124 ? 9.257 -7.781 3.841 1 98.7 124 ILE B O 1
ATOM 3207 N N . SER B 1 125 ? 7.3 -8.054 2.785 1 98.62 125 SER B N 1
ATOM 3208 C CA . SER B 1 125 ? 7.948 -8.285 1.499 1 98.62 125 SER B CA 1
ATOM 3209 C C . SER B 1 125 ? 8.754 -7.067 1.059 1 98.62 125 SER B C 1
ATOM 3211 O O . SER B 1 125 ? 9.882 -7.202 0.582 1 98.62 125 SER B O 1
ATOM 3213 N N . GLN B 1 126 ? 8.156 -5.889 1.232 1 98.4 126 GLN B N 1
ATOM 3214 C CA . GLN B 1 126 ? 8.875 -4.672 0.873 1 98.4 126 GLN B CA 1
ATOM 3215 C C . GLN B 1 126 ? 10.11 -4.484 1.749 1 98.4 126 GLN B C 1
ATOM 3217 O O . GLN B 1 126 ? 11.167 -4.078 1.261 1 98.4 126 GLN B O 1
ATOM 3222 N N . PHE B 1 127 ? 10.014 -4.764 3.062 1 98.45 127 PHE B N 1
ATOM 3223 C CA . PHE B 1 127 ? 11.146 -4.677 3.978 1 98.45 127 PHE B CA 1
ATOM 3224 C C . PHE B 1 127 ? 12.288 -5.572 3.514 1 98.45 127 PHE B C 1
ATOM 3226 O O . PHE B 1 127 ? 13.445 -5.146 3.484 1 98.45 127 PHE B O 1
ATOM 3233 N N . LEU B 1 128 ? 11.945 -6.79 3.127 1 97.98 128 LEU B N 1
ATOM 3234 C CA . LEU B 1 128 ? 12.95 -7.753 2.691 1 97.98 128 LEU B CA 1
ATOM 3235 C C . LEU B 1 128 ? 13.661 -7.265 1.433 1 97.98 128 LEU B C 1
ATOM 3237 O O . LEU B 1 128 ? 14.889 -7.324 1.346 1 97.98 128 LEU B O 1
ATOM 3241 N N . VAL B 1 129 ? 12.907 -6.706 0.527 1 97.23 129 VAL B N 1
ATOM 3242 C CA . VAL B 1 129 ? 13.468 -6.253 -0.742 1 97.23 129 VAL B CA 1
ATOM 3243 C C . VAL B 1 129 ? 14.316 -5.004 -0.515 1 97.23 129 VAL B C 1
ATOM 3245 O O . VAL B 1 129 ? 15.342 -4.814 -1.173 1 97.23 129 VAL B O 1
ATOM 3248 N N . ASP B 1 130 ? 13.88 -4.17 0.427 1 96.1 130 ASP B N 1
ATOM 3249 C CA . ASP B 1 130 ? 14.643 -2.971 0.758 1 96.1 130 ASP B CA 1
ATOM 3250 C C . ASP B 1 130 ? 15.93 -3.325 1.5 1 96.1 130 ASP B C 1
ATOM 3252 O O . ASP B 1 130 ? 16.959 -2.671 1.317 1 96.1 130 ASP B O 1
ATOM 3256 N N . SER B 1 131 ? 15.868 -4.365 2.279 1 93.65 131 SER B N 1
ATOM 3257 C CA . SER B 1 131 ? 17.002 -4.753 3.112 1 93.65 131 SER B CA 1
ATOM 3258 C C . SER B 1 131 ? 18.024 -5.556 2.314 1 93.65 131 SER B C 1
ATOM 3260 O O . SER B 1 131 ? 19.19 -5.648 2.704 1 93.65 131 SER B O 1
ATOM 3262 N N . HIS B 1 132 ? 17.552 -6.143 1.209 1 93.02 132 HIS B N 1
ATOM 3263 C CA . HIS B 1 132 ? 18.41 -6.998 0.396 1 93.02 132 HIS B CA 1
ATOM 3264 C C . HIS B 1 132 ? 18.271 -6.667 -1.086 1 93.02 132 HIS B C 1
ATOM 3266 O O . HIS B 1 132 ? 17.614 -7.398 -1.831 1 93.02 132 HIS B O 1
ATOM 3272 N N . PRO B 1 133 ? 18.906 -5.55 -1.451 1 89.46 133 PRO B N 1
ATOM 3273 C CA . PRO B 1 133 ? 18.81 -5.159 -2.859 1 89.46 133 PRO B CA 1
ATOM 3274 C C . PRO B 1 133 ? 19.127 -6.308 -3.814 1 89.46 133 PRO B C 1
ATOM 3276 O O . PRO B 1 133 ? 20.037 -7.099 -3.552 1 89.46 133 PRO B O 1
ATOM 3279 N N . SER B 1 134 ? 18.35 -6.471 -4.806 1 92.57 134 SER B N 1
ATOM 3280 C CA . SER B 1 134 ? 18.43 -7.594 -5.735 1 92.57 134 SER B CA 1
ATOM 3281 C C . SER B 1 134 ? 17.742 -7.268 -7.056 1 92.57 134 SER B C 1
ATOM 3283 O O . SER B 1 134 ? 17.44 -6.106 -7.335 1 92.57 134 SER B O 1
ATOM 3285 N N . HIS B 1 135 ? 17.517 -8.331 -7.828 1 95.21 135 HIS B N 1
ATOM 3286 C CA . HIS B 1 135 ? 16.872 -8.196 -9.128 1 95.21 135 HIS B CA 1
ATOM 3287 C C . HIS B 1 135 ? 15.389 -7.872 -8.977 1 95.21 135 HIS B C 1
ATOM 3289 O O . HIS B 1 135 ? 14.735 -7.473 -9.942 1 95.21 135 HIS B O 1
ATOM 3295 N N . LEU B 1 136 ? 14.852 -7.988 -7.784 1 97.88 136 LEU B N 1
ATOM 3296 C CA . LEU B 1 136 ? 13.414 -7.872 -7.569 1 97.88 136 LEU B CA 1
ATOM 3297 C C . LEU B 1 136 ? 12.952 -6.43 -7.753 1 97.88 136 LEU B C 1
ATOM 3299 O O . LEU B 1 136 ? 11.823 -6.186 -8.186 1 97.88 136 LEU B O 1
ATOM 3303 N N . GLU B 1 137 ? 13.78 -5.501 -7.343 1 97.15 137 GLU B N 1
ATOM 3304 C CA . GLU B 1 137 ? 13.412 -4.089 -7.401 1 97.15 137 GLU B CA 1
ATOM 3305 C C . GLU B 1 137 ? 14.632 -3.193 -7.213 1 97.15 137 GLU B C 1
ATOM 3307 O O . GLU B 1 137 ? 15.48 -3.46 -6.36 1 97.15 137 GLU B O 1
ATOM 3312 N N . LYS B 1 138 ? 14.703 -2.128 -8.022 1 93.82 138 LYS B N 1
ATOM 3313 C CA . LYS B 1 138 ? 15.754 -1.137 -7.81 1 93.82 138 LYS B CA 1
ATOM 3314 C C . LYS B 1 138 ? 15.572 -0.419 -6.476 1 93.82 138 LYS B C 1
ATOM 3316 O O . LYS B 1 138 ? 14.445 -0.244 -6.009 1 93.82 138 LYS B O 1
ATOM 3321 N N . THR B 1 139 ? 16.685 -0.064 -5.947 1 91.09 139 THR B N 1
ATOM 3322 C CA . THR B 1 139 ? 16.591 0.77 -4.754 1 91.09 139 THR B CA 1
ATOM 3323 C C . THR B 1 139 ? 16.028 2.146 -5.1 1 91.09 139 THR B C 1
ATOM 3325 O O . THR B 1 139 ? 15.986 2.529 -6.271 1 91.09 139 THR B O 1
ATOM 3328 N N . SER B 1 140 ? 15.544 2.857 -4.054 1 89.44 140 SER B N 1
ATOM 3329 C CA . SER B 1 140 ? 14.873 4.134 -4.277 1 89.44 140 SER B CA 1
ATOM 3330 C C . SER B 1 140 ? 15.833 5.17 -4.852 1 89.44 140 SER B C 1
ATOM 3332 O O . SER B 1 140 ? 15.407 6.12 -5.512 1 89.44 140 SER B O 1
ATOM 3334 N N . ARG B 1 141 ? 17.125 4.954 -4.794 1 84.27 141 ARG B N 1
ATOM 3335 C CA . ARG B 1 141 ? 18.089 5.97 -5.204 1 84.27 141 ARG B CA 1
ATOM 3336 C C . ARG B 1 141 ? 18.786 5.572 -6.5 1 84.27 141 ARG B C 1
ATOM 3338 O O . ARG B 1 141 ? 19.523 6.368 -7.085 1 84.27 141 ARG B O 1
ATOM 3345 N N . GLU B 1 142 ? 18.584 4.39 -6.893 1 81.27 142 GLU B N 1
ATOM 3346 C CA . GLU B 1 142 ? 19.172 3.959 -8.158 1 81.27 142 GLU B CA 1
ATOM 3347 C C . GLU B 1 142 ? 18.552 4.704 -9.336 1 81.27 142 GLU B C 1
ATOM 3349 O O . GLU B 1 142 ? 17.407 5.156 -9.259 1 81.27 142 GLU B O 1
ATOM 3354 N N . GLU B 1 143 ? 19.406 4.841 -10.351 1 86.3 143 GLU B N 1
ATOM 3355 C CA . GLU B 1 143 ? 18.887 5.454 -11.57 1 86.3 143 GLU B CA 1
ATOM 3356 C C . GLU B 1 143 ? 17.617 4.751 -12.044 1 86.3 143 GLU B C 1
ATOM 3358 O O . GLU B 1 143 ? 17.597 3.527 -12.192 1 86.3 143 GLU B O 1
ATOM 3363 N N . GLY B 1 144 ? 16.549 5.503 -12.155 1 92.3 144 GLY B N 1
ATOM 3364 C CA . GLY B 1 144 ? 15.274 4.958 -12.592 1 92.3 144 GLY B CA 1
ATOM 3365 C C . GLY B 1 144 ? 14.537 4.21 -11.497 1 92.3 144 GLY B C 1
ATOM 3366 O O . GLY B 1 144 ? 13.423 3.726 -11.709 1 92.3 144 GLY B O 1
ATOM 3367 N N . GLY B 1 145 ? 15.2 4.127 -10.325 1 94.49 145 GLY B N 1
ATOM 3368 C CA . GLY B 1 145 ? 14.626 3.344 -9.243 1 94.49 145 GLY B CA 1
ATOM 3369 C C . GLY B 1 145 ? 13.281 3.867 -8.776 1 94.49 145 GLY B C 1
ATOM 3370 O O . GLY B 1 145 ? 12.332 3.097 -8.615 1 94.49 145 GLY B O 1
ATOM 3371 N N . ALA B 1 146 ? 13.184 5.193 -8.633 1 96.12 146 ALA B N 1
ATOM 3372 C CA . ALA B 1 146 ? 11.932 5.793 -8.18 1 96.12 146 ALA B CA 1
ATOM 3373 C C . ALA B 1 146 ? 10.8 5.508 -9.163 1 96.12 146 ALA B C 1
ATOM 3375 O O . ALA B 1 146 ? 9.692 5.149 -8.757 1 96.12 146 ALA B O 1
ATOM 3376 N N . LEU B 1 147 ? 11.065 5.656 -10.381 1 97.34 147 LEU B N 1
ATOM 3377 C CA . LEU B 1 147 ? 10.042 5.45 -11.401 1 97.34 147 LEU B CA 1
ATOM 3378 C C . LEU B 1 147 ? 9.664 3.976 -11.501 1 97.34 147 LEU B C 1
ATOM 3380 O O . LEU B 1 147 ? 8.485 3.64 -11.627 1 97.34 147 LEU B O 1
ATOM 3384 N N . GLN B 1 148 ? 10.652 3.068 -11.488 1 98.04 148 GLN B N 1
ATOM 3385 C CA . GLN B 1 148 ? 10.349 1.641 -11.515 1 98.04 148 GLN B CA 1
ATOM 3386 C C . GLN B 1 148 ? 9.464 1.243 -10.338 1 98.04 148 GLN B C 1
ATOM 3388 O O . GLN B 1 148 ? 8.481 0.52 -10.51 1 98.04 148 GLN B O 1
ATOM 3393 N N . ARG B 1 149 ? 9.826 1.739 -9.162 1 98.25 149 ARG B N 1
ATOM 3394 C CA . ARG B 1 149 ? 9.055 1.44 -7.96 1 98.25 149 ARG B CA 1
ATOM 3395 C C . ARG B 1 149 ? 7.632 1.976 -8.074 1 98.25 149 ARG B C 1
ATOM 3397 O O . ARG B 1 149 ? 6.678 1.31 -7.667 1 98.25 149 ARG B O 1
ATOM 3404 N N . ALA B 1 150 ? 7.462 3.135 -8.665 1 98.52 150 ALA B N 1
ATOM 3405 C CA . ALA B 1 150 ? 6.133 3.706 -8.869 1 98.52 150 ALA B CA 1
ATOM 3406 C C . ALA B 1 150 ? 5.298 2.834 -9.801 1 98.52 150 ALA B C 1
ATOM 3408 O O . ALA B 1 150 ? 4.112 2.606 -9.552 1 98.52 150 ALA B O 1
ATOM 3409 N N . ARG B 1 151 ? 5.903 2.354 -10.816 1 98.33 151 ARG B N 1
ATOM 3410 C CA . ARG B 1 151 ? 5.202 1.503 -11.772 1 98.33 151 ARG B CA 1
ATOM 3411 C C . ARG B 1 151 ? 4.81 0.173 -11.136 1 98.33 151 ARG B C 1
ATOM 3413 O O . ARG B 1 151 ? 3.713 -0.336 -11.377 1 98.33 151 ARG B O 1
ATOM 3420 N N . TYR B 1 152 ? 5.715 -0.379 -10.344 1 98.71 152 TYR B N 1
ATOM 3421 C CA . TYR B 1 152 ? 5.401 -1.612 -9.63 1 98.71 152 TYR B CA 1
ATOM 3422 C C . TYR B 1 152 ? 4.225 -1.41 -8.682 1 98.71 152 TYR B C 1
ATOM 3424 O O . TYR B 1 152 ? 3.269 -2.188 -8.695 1 98.71 152 TYR B O 1
ATOM 3432 N N . ASN B 1 153 ? 4.311 -0.353 -7.95 1 98.46 153 ASN B N 1
ATOM 3433 C CA . ASN B 1 153 ? 3.27 -0.096 -6.96 1 98.46 153 ASN B CA 1
ATOM 3434 C C . ASN B 1 153 ? 1.931 0.211 -7.623 1 98.46 153 ASN B C 1
ATOM 3436 O O . ASN B 1 153 ? 0.877 -0.168 -7.108 1 98.46 153 ASN B O 1
ATOM 3440 N N . PHE B 1 154 ? 1.965 0.895 -8.757 1 98.47 154 PHE B N 1
ATOM 3441 C CA . PHE B 1 154 ? 0.735 1.134 -9.503 1 98.47 154 PHE B CA 1
ATOM 3442 C C . PHE B 1 154 ? 0.078 -0.184 -9.9 1 98.47 154 PHE B C 1
ATOM 3444 O O . PHE B 1 154 ? -1.132 -0.353 -9.738 1 98.47 154 PHE B O 1
ATOM 3451 N N . PHE B 1 155 ? 0.839 -1.081 -10.403 1 98.82 155 PHE B N 1
ATOM 3452 C CA . PHE B 1 155 ? 0.322 -2.381 -10.813 1 98.82 155 PHE B CA 1
ATOM 3453 C C . PHE B 1 155 ? -0.271 -3.127 -9.623 1 98.82 155 PHE B C 1
ATOM 3455 O O . PHE B 1 155 ? -1.396 -3.626 -9.695 1 98.82 155 PHE B O 1
ATOM 3462 N N . ILE B 1 156 ? 0.526 -3.218 -8.555 1 98.69 156 ILE B N 1
ATOM 3463 C CA . ILE B 1 156 ? 0.143 -3.971 -7.366 1 98.69 156 ILE B CA 1
ATOM 3464 C C . ILE B 1 156 ? -1.157 -3.409 -6.795 1 98.69 156 ILE B C 1
ATOM 3466 O O . ILE B 1 156 ? -2.096 -4.158 -6.517 1 98.69 156 ILE B O 1
ATOM 3470 N N . GLU B 1 157 ? -1.19 -2.123 -6.695 1 97.41 157 GLU B N 1
ATOM 3471 C CA . GLU B 1 157 ? -2.399 -1.471 -6.2 1 97.41 157 GLU B CA 1
ATOM 3472 C C . GLU B 1 157 ? -3.583 -1.727 -7.127 1 97.41 157 GLU B C 1
ATOM 3474 O O . GLU B 1 157 ? -4.702 -1.959 -6.664 1 97.41 157 GLU B O 1
ATOM 3479 N N . THR B 1 158 ? -3.356 -1.633 -8.411 1 98.31 158 THR B N 1
ATOM 3480 C CA . THR B 1 158 ? -4.408 -1.863 -9.395 1 98.31 158 THR B CA 1
ATOM 3481 C C . THR B 1 158 ? -4.987 -3.268 -9.249 1 98.31 158 THR B C 1
ATOM 3483 O O . THR B 1 158 ? -6.207 -3.444 -9.236 1 98.31 158 THR B O 1
ATOM 3486 N N . TYR B 1 159 ? -4.152 -4.249 -9.11 1 98.72 159 TYR B N 1
ATOM 3487 C CA . TYR B 1 159 ? -4.646 -5.614 -8.968 1 98.72 159 TYR B CA 1
ATOM 3488 C C . TYR B 1 159 ? -5.519 -5.752 -7.726 1 98.72 159 TYR B C 1
ATOM 3490 O O . TYR B 1 159 ? -6.62 -6.303 -7.791 1 98.72 159 TYR B O 1
ATOM 3498 N N . PHE B 1 160 ? -5.078 -5.244 -6.627 1 98 160 PHE B N 1
ATOM 3499 C CA . PHE B 1 160 ? -5.747 -5.508 -5.358 1 98 160 PHE B CA 1
ATOM 3500 C C . PHE B 1 160 ? -6.979 -4.626 -5.201 1 98 160 PHE B C 1
ATOM 3502 O O . PHE B 1 160 ? -7.932 -4.998 -4.512 1 98 160 PHE B O 1
ATOM 3509 N N . SER B 1 161 ? -6.989 -3.5 -5.894 1 96.43 161 SER B N 1
ATOM 3510 C CA . SER B 1 161 ? -8.145 -2.62 -5.757 1 96.43 161 SER B CA 1
ATOM 3511 C C . SER B 1 161 ? -9.212 -2.943 -6.797 1 96.43 161 SER B C 1
ATOM 3513 O O . SER B 1 161 ? -10.407 -2.788 -6.537 1 96.43 161 SER B O 1
ATOM 3515 N N . LYS B 1 162 ? -8.793 -3.426 -7.969 1 97.92 162 LYS B N 1
ATOM 3516 C CA . LYS B 1 162 ? -9.745 -3.515 -9.072 1 97.92 162 LYS B CA 1
ATOM 3517 C C . LYS B 1 162 ? -10.1 -4.968 -9.376 1 97.92 162 LYS B C 1
ATOM 3519 O O . LYS B 1 162 ? -11.162 -5.249 -9.935 1 97.92 162 LYS B O 1
ATOM 3524 N N . VAL B 1 163 ? -9.252 -5.898 -9.039 1 98.77 163 VAL B N 1
ATOM 3525 C CA . VAL B 1 163 ? -9.457 -7.277 -9.469 1 98.77 163 VAL B CA 1
ATOM 3526 C C . VAL B 1 163 ? -9.767 -8.155 -8.259 1 98.77 163 VAL B C 1
ATOM 3528 O O . VAL B 1 163 ? -10.8 -8.828 -8.221 1 98.77 163 VAL B O 1
ATOM 3531 N N . ALA B 1 164 ? -8.974 -8.132 -7.241 1 98.46 164 ALA B N 1
ATOM 3532 C CA . ALA B 1 164 ? -8.971 -9.072 -6.123 1 98.46 164 ALA B CA 1
ATOM 3533 C C . ALA B 1 164 ? -10.323 -9.09 -5.417 1 98.46 164 ALA B C 1
ATOM 3535 O O . ALA B 1 164 ? -10.828 -10.156 -5.057 1 98.46 164 ALA B O 1
ATOM 3536 N N . PRO B 1 165 ? -10.99 -7.9 -5.2 1 98.09 165 PRO B N 1
ATOM 3537 C CA . PRO B 1 165 ? -12.287 -7.948 -4.521 1 98.09 165 PRO B CA 1
ATOM 3538 C C . PRO B 1 165 ? -13.315 -8.792 -5.271 1 98.09 165 PRO B C 1
ATOM 3540 O O . PRO B 1 165 ? -14.135 -9.472 -4.648 1 98.09 165 PRO B O 1
ATOM 3543 N N . HIS B 1 166 ? -13.291 -8.735 -6.604 1 98.77 166 HIS B N 1
ATOM 3544 C CA . HIS B 1 166 ? -14.224 -9.521 -7.403 1 98.77 166 HIS B CA 1
ATOM 3545 C C . HIS B 1 166 ? -13.884 -11.006 -7.346 1 98.77 166 HIS B C 1
ATOM 3547 O O . HIS B 1 166 ? -14.776 -11.855 -7.415 1 98.77 166 HIS B O 1
ATOM 3553 N N . VAL B 1 167 ? -12.587 -11.345 -7.227 1 98.62 167 VAL B N 1
ATOM 3554 C CA . VAL B 1 167 ? -12.188 -12.743 -7.097 1 98.62 167 VAL B CA 1
ATOM 3555 C C . VAL B 1 167 ? -12.741 -13.32 -5.797 1 98.62 167 VAL B C 1
ATOM 3557 O O . VAL B 1 167 ? -13.296 -14.421 -5.785 1 98.62 167 VAL B O 1
ATOM 3560 N N . VAL B 1 168 ? -12.563 -12.616 -4.712 1 97.89 168 VAL B N 1
ATOM 3561 C CA . VAL B 1 168 ? -13.075 -13.05 -3.416 1 97.89 168 VAL B CA 1
ATOM 3562 C C . VAL B 1 168 ? -14.584 -13.265 -3.503 1 97.89 168 VAL B C 1
ATOM 3564 O O . VAL B 1 168 ? -15.093 -14.311 -3.092 1 97.89 168 VAL B O 1
ATOM 3567 N N . LYS B 1 169 ? -15.283 -12.304 -4.086 1 98.28 169 LYS B N 1
ATOM 3568 C CA . LYS B 1 169 ? -16.734 -12.403 -4.214 1 98.28 169 LYS B CA 1
ATOM 3569 C C . LYS B 1 169 ? -17.13 -13.605 -5.067 1 98.28 169 LYS B C 1
ATOM 3571 O O . LYS B 1 169 ? -18.109 -14.291 -4.767 1 98.28 169 LYS B O 1
ATOM 3576 N N . ALA B 1 170 ? -16.406 -13.857 -6.115 1 98.47 170 ALA B N 1
ATOM 3577 C CA . ALA B 1 170 ? -16.689 -14.992 -6.989 1 98.47 170 ALA B CA 1
ATOM 3578 C C . ALA B 1 170 ? -16.569 -16.311 -6.231 1 98.47 170 ALA B C 1
ATOM 3580 O O . ALA B 1 170 ? -17.15 -17.321 -6.634 1 98.47 170 ALA B O 1
ATOM 3581 N N . GLY B 1 171 ? -15.802 -16.297 -5.178 1 97.81 171 GLY B N 1
ATOM 3582 C CA . GLY B 1 171 ? -15.614 -17.496 -4.377 1 97.81 171 GLY B CA 1
ATOM 3583 C C . GLY B 1 171 ? -16.663 -17.663 -3.295 1 97.81 171 GLY B C 1
ATOM 3584 O O . GLY B 1 171 ? -17.141 -18.773 -3.052 1 97.81 171 GLY B O 1
ATOM 3585 N N . ILE B 1 172 ? -17.191 -16.549 -2.711 1 97.58 172 ILE B N 1
ATOM 3586 C CA . ILE B 1 172 ? -17.866 -16.74 -1.431 1 97.58 172 ILE B CA 1
ATOM 3587 C C . ILE B 1 172 ? -19.305 -16.238 -1.527 1 97.58 172 ILE B C 1
ATOM 3589 O O . ILE B 1 172 ? -20.093 -16.413 -0.595 1 97.58 172 ILE B O 1
ATOM 3593 N N . ALA B 1 173 ? -19.633 -15.545 -2.656 1 97.65 173 ALA B N 1
ATOM 3594 C CA . ALA B 1 173 ? -21.009 -15.068 -2.77 1 97.65 173 ALA B CA 1
ATOM 3595 C C . ALA B 1 173 ? -22.003 -16.208 -2.574 1 97.65 173 ALA B C 1
ATOM 3597 O O . ALA B 1 173 ? -21.704 -17.362 -2.89 1 97.65 173 ALA B O 1
ATOM 3598 N N . LYS B 1 174 ? -23.219 -15.893 -2.109 1 96.06 174 LYS B N 1
ATOM 3599 C CA . LYS B 1 174 ? -24.18 -16.886 -1.639 1 96.06 174 LYS B CA 1
ATOM 3600 C C . LYS B 1 174 ? -24.788 -17.659 -2.807 1 96.06 174 LYS B C 1
ATOM 3602 O O . LYS B 1 174 ? -24.967 -18.876 -2.726 1 96.06 174 LYS B O 1
ATOM 3607 N N . THR B 1 175 ? -25.135 -17.013 -3.92 1 96.27 175 THR B N 1
ATOM 3608 C CA . THR B 1 175 ? -25.808 -17.678 -5.03 1 96.27 175 THR B CA 1
ATOM 3609 C C . THR B 1 175 ? -24.85 -17.88 -6.2 1 96.27 175 THR B C 1
ATOM 3611 O O . THR B 1 175 ? -23.872 -17.143 -6.343 1 96.27 175 THR B O 1
ATOM 3614 N N . LEU B 1 176 ? -25.154 -18.882 -6.955 1 94.87 176 LEU B N 1
ATOM 3615 C CA . LEU B 1 176 ? -24.356 -19.142 -8.148 1 94.87 176 LEU B CA 1
ATOM 3616 C C . LEU B 1 176 ? -24.396 -17.951 -9.1 1 94.87 176 LEU B C 1
ATOM 3618 O O . LEU B 1 176 ? -23.391 -17.625 -9.736 1 94.87 176 LEU B O 1
ATOM 3622 N N . GLU B 1 177 ? -25.523 -17.313 -9.171 1 97.55 177 GLU B N 1
ATOM 3623 C CA . GLU B 1 177 ? -25.679 -16.146 -10.034 1 97.55 177 GLU B CA 1
ATOM 3624 C C . GLU B 1 177 ? -24.752 -15.013 -9.604 1 97.55 177 GLU B C 1
ATOM 3626 O O . GLU B 1 177 ? -24.115 -14.373 -10.443 1 97.55 177 GLU B O 1
ATOM 3631 N N . GLU B 1 178 ? -24.616 -14.791 -8.306 1 98.16 178 GLU B N 1
ATOM 3632 C CA . GLU B 1 178 ? -23.736 -13.756 -7.772 1 98.16 178 GLU B CA 1
ATOM 3633 C C . GLU B 1 178 ? -22.27 -14.088 -8.035 1 98.16 178 GLU B C 1
ATOM 3635 O O . GLU B 1 178 ? -21.473 -13.2 -8.346 1 98.16 178 GLU B O 1
ATOM 3640 N N . ARG B 1 179 ? -21.988 -15.347 -7.92 1 98.13 179 ARG B N 1
ATOM 3641 C CA . ARG B 1 179 ? -20.611 -15.776 -8.143 1 98.13 179 ARG B CA 1
ATOM 3642 C C . ARG B 1 179 ? -20.223 -15.629 -9.611 1 98.13 179 ARG B C 1
ATOM 3644 O O . ARG B 1 179 ? -19.114 -15.192 -9.924 1 98.13 179 ARG B O 1
ATOM 3651 N N . GLU B 1 180 ? -21.11 -15.915 -10.507 1 98.28 180 GLU B N 1
ATOM 3652 C CA . GLU B 1 180 ? -20.857 -15.777 -11.938 1 98.28 180 GLU B CA 1
ATOM 3653 C C . GLU B 1 180 ? -20.745 -14.309 -12.34 1 98.28 180 GLU B C 1
ATOM 3655 O O . GLU B 1 180 ? -19.922 -13.951 -13.185 1 98.28 180 GLU B O 1
ATOM 3660 N N . GLN B 1 181 ? -21.575 -13.501 -11.761 1 98.71 181 GLN B N 1
ATOM 3661 C CA . GLN B 1 181 ? -21.466 -12.068 -12.015 1 98.71 181 GLN B CA 1
ATOM 3662 C C . GLN B 1 181 ? -20.121 -11.526 -11.542 1 98.71 181 GLN B C 1
ATOM 3664 O O . GLN B 1 181 ? -19.498 -10.711 -12.227 1 98.71 181 GLN B O 1
ATOM 3669 N N . ALA B 1 182 ? -19.743 -11.963 -10.38 1 98.72 182 ALA B N 1
ATOM 3670 C CA . ALA B 1 182 ? -18.442 -11.555 -9.857 1 98.72 182 ALA B CA 1
ATOM 3671 C C . ALA B 1 182 ? -17.312 -12.025 -10.768 1 98.72 182 ALA B C 1
ATOM 3673 O O . ALA B 1 182 ? -16.343 -11.296 -10.994 1 98.72 182 ALA B O 1
ATOM 3674 N N . ALA B 1 183 ? -17.424 -13.218 -11.26 1 98.73 183 ALA B N 1
ATOM 3675 C CA . ALA B 1 183 ? -16.43 -13.733 -12.199 1 98.73 183 ALA B CA 1
ATOM 3676 C C . ALA B 1 183 ? -16.369 -12.873 -13.459 1 98.73 183 ALA B C 1
ATOM 3678 O O . ALA B 1 183 ? -15.284 -12.594 -13.975 1 98.73 183 ALA B O 1
ATOM 3679 N N . SER B 1 184 ? -17.526 -12.464 -13.94 1 98.82 184 SER B N 1
ATOM 3680 C CA . SER B 1 184 ? -17.57 -11.562 -15.086 1 98.82 184 SER B CA 1
ATOM 3681 C C . SER B 1 184 ? -16.871 -10.242 -14.778 1 98.82 184 SER B C 1
ATOM 3683 O O . SER B 1 184 ? -16.151 -9.703 -15.622 1 98.82 184 SER B O 1
ATOM 3685 N N . ASN B 1 185 ? -17.071 -9.75 -13.574 1 98.84 185 ASN B N 1
ATOM 3686 C CA . ASN B 1 185 ? -16.399 -8.526 -13.15 1 98.84 185 ASN B CA 1
ATOM 3687 C C . ASN B 1 185 ? -14.885 -8.71 -13.091 1 98.84 185 ASN B C 1
ATOM 3689 O O . ASN B 1 185 ? -14.131 -7.787 -13.403 1 98.84 185 ASN B O 1
ATOM 3693 N N . VAL B 1 186 ? -14.444 -9.884 -12.667 1 98.86 186 VAL B N 1
ATOM 3694 C CA . VAL B 1 186 ? -13.018 -10.193 -12.653 1 98.86 186 VAL B CA 1
ATOM 3695 C C . VAL B 1 186 ? -12.456 -10.106 -14.07 1 98.86 186 VAL B C 1
ATOM 3697 O O . VAL B 1 186 ? -11.441 -9.445 -14.302 1 98.86 186 VAL B O 1
ATOM 3700 N N . ILE B 1 187 ? -13.097 -10.755 -14.983 1 98.86 187 ILE B N 1
ATOM 3701 C CA . ILE B 1 187 ? -12.652 -10.804 -16.371 1 98.86 187 ILE B CA 1
ATOM 3702 C C . ILE B 1 187 ? -12.592 -9.39 -16.944 1 98.86 187 ILE B C 1
ATOM 3704 O O . ILE B 1 187 ? -11.577 -8.988 -17.518 1 98.86 187 ILE B O 1
ATOM 3708 N N . ASP B 1 188 ? -13.638 -8.621 -16.722 1 98.82 188 ASP B N 1
ATOM 3709 C CA . ASP B 1 188 ? -13.695 -7.252 -17.226 1 98.82 188 ASP B CA 1
ATOM 3710 C C . ASP B 1 188 ? -12.571 -6.402 -16.637 1 98.82 188 ASP B C 1
ATOM 3712 O O . ASP B 1 188 ? -11.933 -5.626 -17.351 1 98.82 188 ASP B O 1
ATOM 3716 N N . ALA B 1 189 ? -12.37 -6.554 -15.367 1 98.79 189 ALA B N 1
ATOM 3717 C CA . ALA B 1 189 ? -11.338 -5.775 -14.687 1 98.79 189 ALA B CA 1
ATOM 3718 C C . ALA B 1 189 ? -9.948 -6.141 -15.2 1 98.79 189 ALA B C 1
ATOM 3720 O O . ALA B 1 189 ? -9.104 -5.264 -15.401 1 98.79 189 ALA B O 1
ATOM 3721 N N . ILE B 1 190 ? -9.66 -7.405 -15.411 1 98.87 190 ILE B N 1
ATOM 3722 C CA . ILE B 1 190 ? -8.362 -7.849 -15.905 1 98.87 190 ILE B CA 1
ATOM 3723 C C . ILE B 1 190 ? -8.152 -7.345 -17.331 1 98.87 190 ILE B C 1
ATOM 3725 O O . ILE B 1 190 ? -7.082 -6.829 -17.663 1 98.87 190 ILE B O 1
ATOM 3729 N N . VAL B 1 191 ? -9.153 -7.439 -18.138 1 98.83 191 VAL B N 1
ATOM 3730 C CA . VAL B 1 191 ? -9.062 -6.992 -19.524 1 98.83 191 VAL B CA 1
ATOM 3731 C C . VAL B 1 191 ? -8.786 -5.49 -19.565 1 98.83 191 VAL B C 1
ATOM 3733 O O . VAL B 1 191 ? -7.935 -5.03 -20.33 1 98.83 191 VAL B O 1
ATOM 3736 N N . LYS B 1 192 ? -9.404 -4.801 -18.7 1 98.16 192 LYS B N 1
ATOM 3737 C CA . LYS B 1 192 ? -9.355 -3.343 -18.749 1 98.16 192 LYS B CA 1
ATOM 3738 C C . LYS B 1 192 ? -8.116 -2.811 -18.035 1 98.16 192 LYS B C 1
ATOM 3740 O O . LYS B 1 192 ? -7.445 -1.906 -18.535 1 98.16 192 LYS B O 1
ATOM 3745 N N . GLU B 1 193 ? -7.8 -3.403 -16.891 1 98.15 193 GLU B N 1
ATOM 3746 C CA . GLU B 1 193 ? -6.859 -2.751 -15.985 1 98.15 193 GLU B CA 1
ATOM 3747 C C . GLU B 1 193 ? -5.495 -3.435 -16.021 1 98.15 193 GLU B C 1
ATOM 3749 O O . GLU B 1 193 ? -4.471 -2.803 -15.754 1 98.15 193 GLU B O 1
ATOM 3754 N N . ILE B 1 194 ? -5.441 -4.734 -16.278 1 98.78 194 ILE B N 1
ATOM 3755 C CA . ILE B 1 194 ? -4.212 -5.494 -16.078 1 98.78 194 ILE B CA 1
ATOM 3756 C C . ILE B 1 194 ? -3.602 -5.855 -17.43 1 98.78 194 ILE B C 1
ATOM 3758 O O . ILE B 1 194 ? -2.394 -5.712 -17.632 1 98.78 194 ILE B O 1
ATOM 3762 N N . GLU B 1 195 ? -4.369 -6.317 -18.373 1 98.76 195 GLU B N 1
ATOM 3763 C CA . GLU B 1 195 ? -3.926 -6.772 -19.688 1 98.76 195 GLU B CA 1
ATOM 3764 C C . GLU B 1 195 ? -3.01 -5.745 -20.347 1 98.76 195 GLU B C 1
ATOM 3766 O O . GLU B 1 195 ? -1.927 -6.088 -20.826 1 98.76 195 GLU B O 1
ATOM 3771 N N . PRO B 1 196 ? -3.348 -4.47 -20.307 1 97.89 196 PRO B N 1
ATOM 3772 C CA . PRO B 1 196 ? -2.482 -3.485 -20.959 1 97.89 196 PRO B CA 1
ATOM 3773 C C . PRO B 1 196 ? -1.131 -3.335 -20.264 1 97.89 196 PRO B C 1
ATOM 3775 O O . PRO B 1 196 ? -0.149 -2.936 -20.895 1 97.89 196 PRO B O 1
ATOM 3778 N N . LEU B 1 197 ? -1.036 -3.674 -19.023 1 98.22 197 LEU B N 1
ATOM 3779 C CA . LEU B 1 197 ? 0.164 -3.414 -18.236 1 98.22 197 LEU B CA 1
ATOM 3780 C C . LEU B 1 197 ? 1.17 -4.55 -18.386 1 98.22 197 LEU B C 1
ATOM 3782 O O . LEU B 1 197 ? 2.339 -4.401 -18.024 1 98.22 197 LEU B O 1
ATOM 3786 N N . VAL B 1 198 ? 0.748 -5.673 -18.92 1 98.65 198 VAL B N 1
ATOM 3787 C CA . VAL B 1 198 ? 1.656 -6.815 -18.961 1 98.65 198 VAL B CA 1
ATOM 3788 C C . VAL B 1 198 ? 1.952 -7.189 -20.412 1 98.65 198 VAL B C 1
ATOM 3790 O O . VAL B 1 198 ? 2.483 -8.267 -20.685 1 98.65 198 VAL B O 1
ATOM 3793 N N . GLN B 1 199 ? 1.666 -6.317 -21.312 1 98.02 199 GLN B N 1
ATOM 3794 C CA . GLN B 1 199 ? 1.898 -6.569 -22.731 1 98.02 199 GLN B CA 1
ATOM 3795 C C . GLN B 1 199 ? 3.381 -6.788 -23.015 1 98.02 199 GLN B C 1
ATOM 3797 O O . GLN B 1 199 ? 3.739 -7.554 -23.913 1 98.02 199 GLN B O 1
ATOM 3802 N N . ASN B 1 200 ? 4.25 -6.199 -22.281 1 97.25 200 ASN B N 1
ATOM 3803 C CA . ASN B 1 200 ? 5.681 -6.28 -22.55 1 97.25 200 ASN B CA 1
ATOM 3804 C C . ASN B 1 200 ? 6.369 -7.286 -21.631 1 97.25 200 ASN B C 1
ATOM 3806 O O . ASN B 1 200 ? 7.597 -7.316 -21.545 1 97.25 200 ASN B O 1
ATOM 3810 N N . ALA B 1 201 ? 5.547 -8.048 -20.869 1 97.72 201 ALA B N 1
ATOM 3811 C CA . ALA B 1 201 ? 6.155 -9.066 -20.015 1 97.72 201 ALA B CA 1
ATOM 3812 C C . ALA B 1 201 ? 6.947 -10.074 -20.842 1 97.72 201 ALA B C 1
ATOM 3814 O O . ALA B 1 201 ? 6.508 -10.485 -21.919 1 97.72 201 ALA B O 1
ATOM 3815 N N . ALA B 1 202 ? 8.256 -10.549 -20.305 1 95.7 202 ALA B N 1
ATOM 3816 C CA . ALA B 1 202 ? 9.074 -11.458 -21.105 1 95.7 202 ALA B CA 1
ATOM 3817 C C . ALA B 1 202 ? 10 -12.286 -20.219 1 95.7 202 ALA B C 1
ATOM 3819 O O . ALA B 1 202 ? 11.224 -12.154 -20.295 1 95.7 202 ALA B O 1
ATOM 3820 N N . PRO B 1 203 ? 9.619 -13.226 -19.442 1 97.8 203 PRO B N 1
ATOM 3821 C CA . PRO B 1 203 ? 8.196 -13.534 -19.276 1 97.8 203 PRO B CA 1
ATOM 3822 C C . PRO B 1 203 ? 7.552 -12.748 -18.136 1 97.8 203 PRO B C 1
ATOM 3824 O O . PRO B 1 203 ? 6.332 -12.802 -17.957 1 97.8 203 PRO B O 1
ATOM 3827 N N . PHE B 1 204 ? 8.334 -11.981 -17.406 1 98.69 204 PHE B N 1
ATOM 3828 C CA . PHE B 1 204 ? 7.808 -11.334 -16.211 1 98.69 204 PHE B CA 1
ATOM 3829 C C . PHE B 1 204 ? 7.65 -9.834 -16.431 1 98.69 204 PHE B C 1
ATOM 3831 O O . PHE B 1 204 ? 7.975 -9.322 -17.504 1 98.69 204 PHE B O 1
ATOM 3838 N N . PHE B 1 205 ? 7.112 -9.197 -15.518 1 98.73 205 PHE B N 1
ATOM 3839 C CA . PHE B 1 205 ? 6.624 -7.827 -15.616 1 98.73 205 PHE B CA 1
ATOM 3840 C C . PHE B 1 205 ? 7.714 -6.9 -16.139 1 98.73 205 PHE B C 1
ATOM 3842 O O . PHE B 1 205 ? 8.874 -7.009 -15.738 1 98.73 205 PHE B O 1
ATOM 3849 N N . GLY B 1 206 ? 7.367 -6.055 -17.021 1 97.32 206 GLY B N 1
ATOM 3850 C CA . GLY B 1 206 ? 8.274 -5.03 -17.513 1 97.32 206 GLY B CA 1
ATOM 3851 C C . GLY B 1 206 ? 9.345 -5.576 -18.439 1 97.32 206 GLY B C 1
ATOM 3852 O O . GLY B 1 206 ? 10.433 -5.005 -18.543 1 97.32 206 GLY B O 1
ATOM 3853 N N . GLY B 1 207 ? 9.088 -6.773 -18.979 1 97.97 207 GLY B N 1
ATOM 3854 C CA . GLY B 1 207 ? 10.04 -7.382 -19.894 1 97.97 207 GLY B CA 1
ATOM 3855 C C . GLY B 1 207 ? 11.168 -8.107 -19.186 1 97.97 207 GLY B C 1
ATOM 3856 O O . GLY B 1 207 ? 12.191 -8.422 -19.798 1 97.97 207 GLY B O 1
ATOM 3857 N N . SER B 1 208 ? 11.031 -8.374 -17.978 1 98 208 SER B N 1
ATOM 3858 C CA . SER B 1 208 ? 12.075 -9.006 -17.177 1 98 208 SER B CA 1
ATOM 3859 C C . SER B 1 208 ? 12.162 -10.501 -17.465 1 98 208 SER B C 1
ATOM 3861 O O . SER B 1 208 ? 11.143 -11.155 -17.693 1 98 208 SER B O 1
ATOM 3863 N N . GLU B 1 209 ? 13.344 -11.015 -17.37 1 97.93 209 GLU B N 1
ATOM 3864 C CA . GLU B 1 209 ? 13.552 -12.454 -17.5 1 97.93 209 GLU B CA 1
ATOM 3865 C C . GLU B 1 209 ? 13.404 -13.157 -16.154 1 97.93 209 GLU B C 1
ATOM 3867 O O . GLU B 1 209 ? 13.282 -14.383 -16.098 1 97.93 209 GLU B O 1
ATOM 3872 N N . LYS B 1 210 ? 13.453 -12.406 -15.137 1 97.8 210 LYS B N 1
ATOM 3873 C CA . LYS B 1 210 ? 13.292 -12.908 -13.776 1 97.8 210 LYS B CA 1
ATOM 3874 C C . LYS B 1 210 ? 12.102 -12.249 -13.084 1 97.8 210 LYS B C 1
ATOM 3876 O O . LYS B 1 210 ? 11.672 -11.163 -13.477 1 97.8 210 LYS B O 1
ATOM 3881 N N . LEU B 1 211 ? 11.629 -12.914 -12.034 1 98.64 211 LEU B N 1
ATOM 3882 C CA . LEU B 1 211 ? 10.551 -12.325 -11.248 1 98.64 211 LEU B CA 1
ATOM 3883 C C . LEU B 1 211 ? 10.936 -10.936 -10.751 1 98.64 211 LEU B C 1
ATOM 3885 O O . LEU B 1 211 ? 12.075 -10.716 -10.332 1 98.64 211 LEU B O 1
ATOM 3889 N N . THR B 1 212 ? 10.017 -10.053 -10.784 1 98.78 212 THR B N 1
ATOM 3890 C CA . THR B 1 212 ? 10.171 -8.75 -10.146 1 98.78 212 THR B CA 1
ATOM 3891 C C . THR B 1 212 ? 9.356 -8.679 -8.858 1 98.78 212 THR B C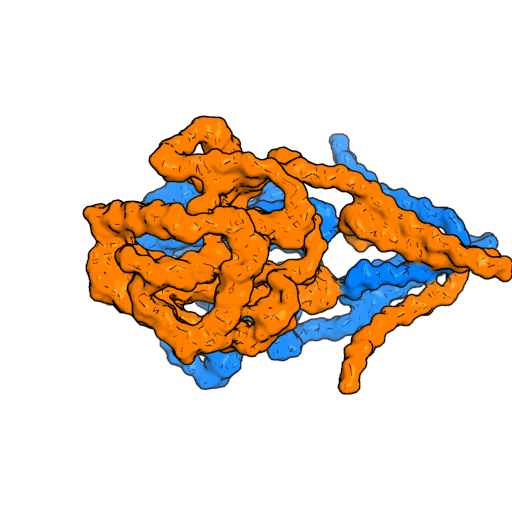 1
ATOM 3893 O O . THR B 1 212 ? 8.68 -9.643 -8.491 1 98.78 212 THR B O 1
ATOM 3896 N N . PHE B 1 213 ? 9.395 -7.561 -8.211 1 98.8 213 PHE B N 1
ATOM 3897 C CA . PHE B 1 213 ? 8.634 -7.354 -6.985 1 98.8 213 PHE B CA 1
ATOM 3898 C C . PHE B 1 213 ? 7.137 -7.447 -7.255 1 98.8 213 PHE B C 1
ATOM 3900 O O . PHE B 1 213 ? 6.362 -7.808 -6.367 1 98.8 213 PHE B O 1
ATOM 3907 N N . VAL B 1 214 ? 6.69 -7.169 -8.464 1 98.9 214 VAL B N 1
ATOM 3908 C CA . VAL B 1 214 ? 5.286 -7.277 -8.849 1 98.9 214 VAL B CA 1
ATOM 3909 C C . VAL B 1 214 ? 4.8 -8.709 -8.636 1 98.9 214 VAL B C 1
ATOM 3911 O O . VAL B 1 214 ? 3.787 -8.934 -7.971 1 98.9 214 VAL B O 1
ATOM 3914 N N . GLU B 1 215 ? 5.579 -9.659 -9.125 1 98.91 215 GLU B N 1
ATOM 3915 C CA . GLU B 1 215 ? 5.147 -11.049 -9.012 1 98.91 215 GLU B CA 1
ATOM 3916 C C . GLU B 1 215 ? 5.283 -11.554 -7.578 1 98.91 215 GLU B C 1
ATOM 3918 O O . GLU B 1 215 ? 4.512 -12.409 -7.14 1 98.91 215 GLU B O 1
ATOM 3923 N N . VAL B 1 216 ? 6.25 -11.002 -6.837 1 98.84 216 VAL B N 1
ATOM 3924 C CA . VAL B 1 216 ? 6.338 -11.324 -5.417 1 98.84 216 VAL B CA 1
ATOM 3925 C C . VAL B 1 216 ? 5.018 -10.987 -4.728 1 98.84 216 VAL B C 1
ATOM 3927 O O . VAL B 1 216 ? 4.535 -11.752 -3.89 1 98.84 216 VAL B O 1
ATOM 3930 N N . GLN B 1 217 ? 4.43 -9.906 -5.116 1 98.82 217 GLN B N 1
ATOM 3931 C CA . GLN B 1 217 ? 3.26 -9.383 -4.419 1 98.82 217 GLN B CA 1
ATOM 3932 C C . GLN B 1 217 ? 1.981 -10.053 -4.911 1 98.82 217 GLN B C 1
ATOM 3934 O O . GLN B 1 217 ? 1.048 -10.269 -4.134 1 98.82 217 GLN B O 1
ATOM 3939 N N . VAL B 1 218 ? 1.901 -10.441 -6.172 1 98.83 218 VAL B N 1
ATOM 3940 C CA . VAL B 1 218 ? 0.596 -10.866 -6.667 1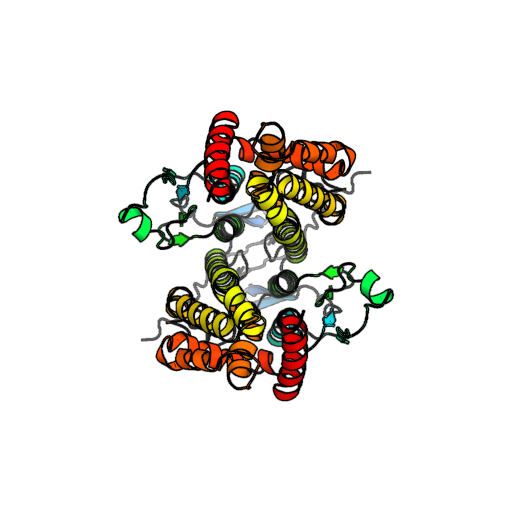 98.83 218 VAL B CA 1
ATOM 3941 C C . VAL B 1 218 ? 0.646 -12.342 -7.056 1 98.83 218 VAL B C 1
ATOM 3943 O O . VAL B 1 218 ? -0.39 -12.955 -7.325 1 98.83 218 VAL B O 1
ATOM 3946 N N . GLY B 1 219 ? 1.828 -12.975 -7.105 1 98.75 219 GLY B N 1
ATOM 3947 C CA . GLY B 1 219 ? 2 -14.314 -7.645 1 98.75 219 GLY B CA 1
ATOM 3948 C C . GLY B 1 219 ? 1.166 -15.359 -6.928 1 98.75 219 GLY B C 1
ATOM 3949 O O . GLY B 1 219 ? 0.582 -16.239 -7.564 1 98.75 219 GLY B O 1
ATOM 3950 N N . SER B 1 220 ? 1.083 -15.299 -5.592 1 98.63 220 SER B N 1
ATOM 3951 C CA . SER B 1 220 ? 0.338 -16.272 -4.801 1 98.63 220 SER B CA 1
ATOM 3952 C C . SER B 1 220 ? -1.156 -16.202 -5.102 1 98.63 220 SER B C 1
ATOM 3954 O O . SER B 1 220 ? -1.861 -17.209 -5.007 1 98.63 220 SER B O 1
ATOM 3956 N N . PHE B 1 221 ? -1.674 -15.044 -5.453 1 98.59 221 PHE B N 1
ATOM 3957 C CA . PHE B 1 221 ? -3.078 -14.849 -5.792 1 98.59 221 PHE B CA 1
ATOM 3958 C C . PHE B 1 221 ? -3.364 -15.328 -7.211 1 98.59 221 PHE B C 1
ATOM 3960 O O . PHE B 1 221 ? -4.412 -15.922 -7.472 1 98.59 221 PHE B O 1
ATOM 3967 N N . LEU B 1 222 ? -2.394 -15.056 -8.109 1 98.55 222 LEU B N 1
ATOM 3968 C CA . LEU B 1 222 ? -2.535 -15.51 -9.488 1 98.55 222 LEU B CA 1
ATOM 3969 C C . LEU B 1 222 ? -2.58 -17.033 -9.557 1 98.55 222 LEU B C 1
ATOM 3971 O O . LEU B 1 222 ? -3.398 -17.602 -10.284 1 98.55 222 LEU B O 1
ATOM 3975 N N . LEU B 1 223 ? -1.677 -17.613 -8.809 1 98.2 223 LEU B N 1
ATOM 3976 C CA . LEU B 1 223 ? -1.608 -19.067 -8.714 1 98.2 223 LEU B CA 1
ATOM 3977 C C . LEU B 1 223 ? -2.958 -19.65 -8.31 1 98.2 223 LEU B C 1
ATOM 3979 O O . LEU B 1 223 ? -3.44 -20.599 -8.933 1 98.2 223 LEU B O 1
ATOM 3983 N N . ARG B 1 224 ? -3.609 -19.112 -7.376 1 97.84 224 ARG B N 1
ATOM 3984 C CA . ARG B 1 224 ? -4.891 -19.592 -6.87 1 97.84 224 ARG B CA 1
ATOM 3985 C C . ARG B 1 224 ? -6.021 -19.254 -7.836 1 97.84 224 ARG B C 1
ATOM 3987 O O . ARG B 1 224 ? -6.948 -20.047 -8.017 1 97.84 224 ARG B O 1
ATOM 3994 N N . LEU B 1 225 ? -5.967 -18.067 -8.443 1 98.12 225 LEU B N 1
ATOM 3995 C CA . LEU B 1 225 ? -6.967 -17.691 -9.436 1 98.12 225 LEU B CA 1
ATOM 3996 C C . LEU B 1 225 ? -7.027 -18.717 -10.563 1 98.12 225 LEU B C 1
ATOM 3998 O O . LEU B 1 225 ? -8.105 -19.206 -10.907 1 98.12 225 LEU B O 1
ATOM 4002 N N . LEU B 1 226 ? -5.892 -19.088 -11.093 1 97.14 226 LEU B N 1
ATOM 4003 C CA . LEU B 1 226 ? -5.817 -20.015 -12.217 1 97.14 226 LEU B CA 1
ATOM 4004 C C . LEU B 1 226 ? -6.155 -21.435 -11.774 1 97.14 226 LEU B C 1
ATOM 4006 O O . LEU B 1 226 ? -6.868 -22.155 -12.476 1 97.14 226 LEU B O 1
ATOM 4010 N N . ALA B 1 227 ? -5.736 -21.811 -10.605 1 97.29 227 ALA B N 1
ATOM 4011 C CA . ALA B 1 227 ? -5.93 -23.174 -10.118 1 97.29 227 ALA B CA 1
ATOM 4012 C C . ALA B 1 227 ? -7.383 -23.411 -9.716 1 97.29 227 ALA B C 1
ATOM 4014 O O . ALA B 1 227 ? -7.969 -24.44 -10.059 1 97.29 227 ALA B O 1
ATOM 4015 N N . PHE B 1 228 ? -7.964 -22.451 -9.007 1 97.38 228 PHE B N 1
ATOM 4016 C CA . PHE B 1 228 ? -9.262 -22.66 -8.376 1 97.38 228 PHE B CA 1
ATOM 4017 C C . PHE B 1 228 ? -10.375 -22.667 -9.418 1 97.38 228 PHE B C 1
ATOM 4019 O O . PHE B 1 228 ? -11.46 -23.197 -9.171 1 97.38 228 PHE B O 1
ATOM 4026 N N . ALA B 1 229 ? -10.111 -22.061 -10.553 1 95.31 229 ALA B N 1
ATOM 4027 C CA . ALA B 1 229 ? -11.097 -22.062 -11.631 1 95.31 229 ALA B CA 1
ATOM 4028 C C . ALA B 1 229 ? -11.268 -23.461 -12.216 1 95.31 229 ALA B C 1
ATOM 4030 O O . ALA B 1 229 ? -12.242 -23.729 -12.924 1 95.31 229 ALA B O 1
ATOM 4031 N N . LYS B 1 230 ? -10.423 -24.372 -11.913 1 93.87 230 LYS B N 1
ATOM 4032 C CA . LYS B 1 230 ? -10.451 -25.734 -12.439 1 93.87 230 LYS B CA 1
ATOM 4033 C C . LYS B 1 230 ? -11.299 -26.646 -11.557 1 93.87 230 LYS B C 1
ATOM 4035 O O . LYS B 1 230 ? -11.641 -27.761 -11.956 1 93.87 230 LYS B O 1
ATOM 4040 N N . TYR B 1 231 ? -11.572 -26.235 -10.351 1 94.65 231 TYR B N 1
ATOM 4041 C CA . TYR B 1 231 ? -12.257 -27.076 -9.376 1 94.65 231 TYR B CA 1
ATOM 4042 C C . TYR B 1 231 ? -13.714 -26.658 -9.224 1 94.65 231 TYR B C 1
ATOM 4044 O O . TYR B 1 231 ? -14.012 -25.475 -9.043 1 94.65 231 TYR B O 1
ATOM 4052 N N . ASP B 1 232 ? -14.514 -27.67 -9.252 1 92.23 232 ASP B N 1
ATOM 4053 C CA . ASP B 1 232 ? -15.934 -27.398 -9.051 1 92.23 232 ASP B CA 1
ATOM 4054 C C . ASP B 1 232 ? -16.195 -26.858 -7.646 1 92.23 232 ASP B C 1
ATOM 4056 O O . ASP B 1 232 ? -15.677 -27.392 -6.664 1 92.23 232 ASP B O 1
ATOM 4060 N N . GLY B 1 233 ? -16.951 -25.813 -7.649 1 92.9 233 GLY B N 1
ATOM 4061 C CA . GLY B 1 233 ? -17.388 -25.3 -6.36 1 92.9 233 GLY B CA 1
ATOM 4062 C C . GLY B 1 233 ? -16.492 -24.202 -5.82 1 92.9 233 GLY B C 1
ATOM 4063 O O . GLY B 1 233 ? -16.876 -23.477 -4.9 1 92.9 233 GLY B O 1
ATOM 4064 N N . LEU B 1 234 ? -15.345 -24.018 -6.324 1 96.21 234 LEU B N 1
ATOM 4065 C CA . LEU B 1 234 ? -14.464 -22.949 -5.868 1 96.21 234 LEU B CA 1
ATOM 4066 C C . LEU B 1 234 ? -14.736 -21.657 -6.632 1 96.21 234 LEU B C 1
ATOM 4068 O O . LEU B 1 234 ? -15.711 -20.957 -6.348 1 96.21 234 LEU B O 1
ATOM 4072 N N . LEU B 1 235 ? -13.996 -21.455 -7.782 1 97.72 235 LEU B N 1
ATOM 4073 C CA . LEU B 1 235 ? -14.279 -20.296 -8.622 1 97.72 235 LEU B CA 1
ATOM 4074 C C . LEU B 1 235 ? -15.011 -20.713 -9.893 1 97.72 235 LEU B C 1
ATOM 4076 O O . LEU B 1 235 ? -14.852 -21.841 -10.365 1 97.72 235 LEU B O 1
ATOM 4080 N N . PRO B 1 236 ? -15.89 -19.829 -10.441 1 97.86 236 PRO B N 1
ATOM 4081 C CA . PRO B 1 236 ? -16.598 -20.152 -11.683 1 97.86 236 PRO B CA 1
ATOM 4082 C C . PRO B 1 236 ? -15.65 -20.496 -12.83 1 97.86 236 PRO B C 1
ATOM 4084 O O . PRO B 1 236 ? -14.637 -19.819 -13.023 1 97.86 236 PRO B O 1
ATOM 4087 N N . LYS B 1 237 ? -15.981 -21.489 -13.609 1 96.65 237 LYS B N 1
ATOM 4088 C CA . LYS B 1 237 ? -15.174 -21.965 -14.729 1 96.65 237 LYS B CA 1
ATOM 4089 C C . LYS B 1 237 ? -15.086 -20.912 -15.83 1 96.65 237 LYS B C 1
ATOM 4091 O O . LYS B 1 237 ? -14.204 -20.977 -16.689 1 96.65 237 LYS B O 1
ATOM 4096 N N . SER B 1 238 ? -16.041 -19.947 -15.815 1 97.42 238 SER B N 1
ATOM 4097 C CA . SER B 1 238 ? -16.031 -18.873 -16.803 1 97.42 238 SER B CA 1
ATOM 4098 C C . SER B 1 238 ? -14.732 -18.077 -16.741 1 97.42 238 SER B C 1
ATOM 4100 O O . SER B 1 238 ? -14.354 -17.42 -17.713 1 97.42 238 SER B O 1
ATOM 4102 N N . LEU B 1 239 ? -14.026 -18.152 -15.628 1 98.3 239 LEU B N 1
ATOM 4103 C CA . LEU B 1 239 ? -12.767 -17.431 -15.475 1 98.3 239 LEU B CA 1
ATOM 4104 C C . LEU B 1 239 ? -11.702 -17.994 -16.411 1 98.3 239 LEU B C 1
ATOM 4106 O O . LEU B 1 239 ? -10.711 -17.322 -16.705 1 98.3 239 LEU B O 1
ATOM 4110 N N . LEU B 1 240 ? -11.849 -19.168 -16.882 1 97.2 240 LEU B N 1
ATOM 4111 C CA . LEU B 1 240 ? -10.9 -19.782 -17.804 1 97.2 240 LEU B CA 1
ATOM 4112 C C . LEU B 1 240 ? -10.947 -19.099 -19.166 1 97.2 240 LEU B C 1
ATOM 4114 O O . LEU B 1 240 ? -10.029 -19.254 -19.975 1 97.2 240 LEU B O 1
ATOM 4118 N N . THR B 1 241 ? -11.977 -18.296 -19.432 1 98.05 241 THR B N 1
ATOM 4119 C CA . THR B 1 241 ? -12.068 -17.555 -20.684 1 98.05 241 THR B CA 1
ATOM 4120 C C . THR B 1 241 ? -11.028 -16.438 -20.729 1 98.05 241 THR B C 1
ATOM 4122 O O . THR B 1 241 ? -10.811 -15.827 -21.777 1 98.05 241 THR B O 1
ATOM 4125 N N . LEU B 1 242 ? -10.353 -16.208 -19.628 1 98.41 242 LEU B N 1
ATOM 4126 C CA . LEU B 1 242 ? -9.281 -15.219 -19.57 1 98.41 242 LEU B CA 1
ATOM 4127 C C . LEU B 1 242 ? -8.183 -15.548 -20.576 1 98.41 242 LEU B C 1
ATOM 4129 O O . LEU B 1 242 ? -7.517 -14.647 -21.091 1 98.41 242 LEU B O 1
ATOM 4133 N N . GLU B 1 243 ? -7.943 -16.787 -20.827 1 98.01 243 GLU B N 1
ATOM 4134 C CA . GLU B 1 243 ? -6.931 -17.189 -21.799 1 98.01 243 GLU B CA 1
ATOM 4135 C C . GLU B 1 243 ? -7.166 -16.517 -23.149 1 98.01 243 GLU B C 1
ATOM 4137 O O . GLU B 1 243 ? -6.218 -16.072 -23.8 1 98.01 243 GLU B O 1
ATOM 4142 N N . GLU B 1 244 ? -8.404 -16.398 -23.539 1 98.4 244 GLU B N 1
ATOM 4143 C CA . GLU B 1 244 ? -8.775 -15.794 -24.815 1 98.4 244 GLU B CA 1
ATOM 4144 C C . GLU B 1 244 ? -8.949 -14.283 -24.68 1 98.4 244 GLU B C 1
ATOM 4146 O O . GLU B 1 244 ? -8.483 -13.522 -25.53 1 98.4 244 GLU B O 1
ATOM 4151 N N . LYS B 1 245 ? -9.594 -13.846 -23.624 1 98.65 245 LYS B N 1
ATOM 4152 C CA . LYS B 1 245 ? -10.017 -12.455 -23.485 1 98.65 245 LYS B CA 1
ATOM 4153 C C . LYS B 1 245 ? -8.855 -11.569 -23.046 1 98.65 245 LYS B C 1
ATOM 4155 O O . LYS B 1 245 ? -8.858 -10.362 -23.297 1 98.65 245 LYS B O 1
ATOM 4160 N N . ALA B 1 246 ? -7.901 -12.127 -22.369 1 98.75 246 ALA B N 1
ATOM 4161 C CA . ALA B 1 246 ? -6.71 -11.425 -21.896 1 98.75 246 ALA B CA 1
ATOM 4162 C C . ALA B 1 246 ? -5.464 -12.29 -22.057 1 98.75 246 ALA B C 1
ATOM 4164 O O . ALA B 1 246 ? -4.85 -12.696 -21.067 1 98.75 246 ALA B O 1
ATOM 4165 N N . PRO B 1 247 ? -5.007 -12.481 -23.27 1 98.6 247 PRO B N 1
ATOM 4166 C CA . PRO B 1 247 ? -3.953 -13.459 -23.549 1 98.6 247 PRO B CA 1
ATOM 4167 C C . PRO B 1 247 ? -2.607 -13.065 -22.945 1 98.6 247 PRO B C 1
ATOM 4169 O O . PRO B 1 247 ? -1.829 -13.933 -22.541 1 98.6 247 PRO B O 1
ATOM 4172 N N . ALA B 1 248 ? -2.265 -11.78 -22.963 1 98.73 248 ALA B N 1
ATOM 4173 C CA . ALA B 1 248 ? -1.003 -11.36 -22.359 1 98.73 248 ALA B CA 1
ATOM 4174 C C . ALA B 1 248 ? -0.994 -11.638 -20.858 1 98.73 248 ALA B C 1
ATOM 4176 O O . ALA B 1 248 ? 0 -12.129 -20.318 1 98.73 248 ALA B O 1
ATOM 4177 N N . PHE B 1 249 ? -2.16 -11.323 -20.286 1 98.82 249 PHE B N 1
ATOM 4178 C CA . PHE B 1 249 ? -2.305 -11.624 -18.867 1 98.82 249 PHE B CA 1
ATOM 4179 C C . PHE B 1 249 ? -2.154 -13.119 -18.612 1 98.82 249 PHE B C 1
ATOM 4181 O O . PHE B 1 249 ? -1.448 -13.529 -17.689 1 98.82 249 PHE B O 1
ATOM 4188 N N . TRP B 1 250 ? -2.858 -13.895 -19.359 1 98.62 250 TRP B N 1
ATOM 4189 C CA . TRP B 1 250 ? -2.855 -15.341 -19.164 1 98.62 250 TRP B CA 1
ATOM 4190 C C . TRP B 1 250 ? -1.445 -15.905 -19.298 1 98.62 250 TRP B C 1
ATOM 4192 O O . TRP B 1 250 ? -1.015 -16.72 -18.477 1 98.62 250 TRP B O 1
ATOM 4202 N N . LYS B 1 251 ? -0.73 -15.502 -20.283 1 98.63 251 LYS B N 1
ATOM 4203 C CA . LYS B 1 251 ? 0.643 -15.951 -20.495 1 98.63 251 LYS B CA 1
ATOM 4204 C C . LYS B 1 251 ? 1.537 -15.56 -19.321 1 98.63 251 LYS B C 1
ATOM 4206 O O . LYS B 1 251 ? 2.286 -16.389 -18.801 1 98.63 251 LYS B O 1
ATOM 4211 N N . TRP B 1 252 ? 1.414 -14.326 -18.91 1 98.88 252 TRP B N 1
ATOM 4212 C CA . TRP B 1 252 ? 2.195 -13.807 -17.792 1 98.88 252 TRP B CA 1
ATOM 4213 C C . TRP B 1 252 ? 1.844 -14.535 -16.499 1 98.88 252 TRP B C 1
ATOM 4215 O O . TRP B 1 252 ? 2.73 -15.027 -15.796 1 98.88 252 TRP B O 1
ATOM 4225 N N . ALA B 1 253 ? 0.575 -14.65 -16.2 1 98.78 253 ALA B N 1
ATOM 4226 C CA . ALA B 1 253 ? 0.112 -15.296 -14.974 1 98.78 253 ALA B CA 1
ATOM 4227 C C . ALA B 1 253 ? 0.509 -16.769 -14.947 1 98.78 253 ALA B C 1
ATOM 4229 O O . ALA B 1 253 ? 0.846 -17.308 -13.89 1 98.78 253 ALA B O 1
ATOM 4230 N N . SER B 1 254 ? 0.451 -17.4 -16.076 1 98.54 254 SER B N 1
ATOM 4231 C CA . SER B 1 254 ? 0.855 -18.799 -16.167 1 98.54 254 SER B CA 1
ATOM 4232 C C . SER B 1 254 ? 2.347 -18.962 -15.893 1 98.54 254 SER B C 1
ATOM 4234 O O . SER B 1 254 ? 2.756 -19.882 -15.183 1 98.54 254 SER B O 1
ATOM 4236 N N . ALA B 1 255 ? 3.122 -18.105 -16.466 1 98.78 255 ALA B N 1
ATOM 4237 C CA . ALA B 1 255 ? 4.559 -18.145 -16.209 1 98.78 255 ALA B CA 1
ATOM 4238 C C . ALA B 1 255 ? 4.857 -17.957 -14.725 1 98.78 255 ALA B C 1
ATOM 4240 O O . ALA B 1 255 ? 5.668 -18.687 -14.15 1 98.78 255 ALA B O 1
ATOM 4241 N N . VAL B 1 256 ? 4.183 -16.988 -14.099 1 98.78 256 VAL B N 1
ATOM 4242 C CA . VAL B 1 256 ? 4.365 -16.704 -12.679 1 98.78 256 VAL B CA 1
ATOM 4243 C C . VAL B 1 256 ? 3.989 -17.932 -11.854 1 98.78 256 VAL B C 1
ATOM 4245 O O . VAL B 1 256 ? 4.716 -18.316 -10.934 1 98.78 256 VAL B O 1
ATOM 4248 N N . SER B 1 257 ? 2.887 -18.578 -12.219 1 98.23 257 SER B N 1
ATOM 4249 C CA . SER B 1 257 ? 2.325 -19.69 -11.46 1 98.23 257 SER B CA 1
ATOM 4250 C C . SER B 1 257 ? 3.174 -20.948 -11.612 1 98.23 257 SER B C 1
ATOM 4252 O O . SER B 1 257 ? 2.938 -21.948 -10.931 1 98.23 257 SER B O 1
ATOM 4254 N N . ASN B 1 258 ? 4.16 -20.909 -12.463 1 97.86 258 ASN B N 1
ATOM 4255 C CA . ASN B 1 258 ? 5.018 -22.069 -12.679 1 97.86 258 ASN B CA 1
ATOM 4256 C C . ASN B 1 258 ? 6.422 -21.838 -12.128 1 97.86 258 ASN B C 1
ATOM 4258 O O . ASN B 1 258 ? 7.259 -22.743 -12.15 1 97.86 258 ASN B O 1
ATOM 4262 N N . GLU B 1 259 ? 6.647 -20.682 -11.661 1 98.24 259 GLU B N 1
ATOM 4263 C CA . GLU B 1 259 ? 7.972 -20.355 -11.142 1 98.24 259 GLU B CA 1
ATOM 4264 C C . GLU B 1 259 ? 8.25 -21.091 -9.835 1 98.24 259 GLU B C 1
ATOM 4266 O O . GLU B 1 259 ? 7.38 -21.172 -8.965 1 98.24 259 GLU B O 1
ATOM 4271 N N . LYS B 1 260 ? 9.439 -21.547 -9.637 1 97.85 260 LYS B N 1
ATOM 4272 C CA . LYS B 1 260 ? 9.822 -22.395 -8.511 1 97.85 260 LYS B CA 1
ATOM 4273 C C . LYS B 1 260 ? 9.618 -21.671 -7.183 1 97.85 260 LYS B C 1
ATOM 4275 O O . LYS B 1 260 ? 9.137 -22.264 -6.215 1 97.85 260 LYS B O 1
ATOM 4280 N N . SER B 1 261 ? 9.971 -20.413 -7.127 1 97.8 261 SER B N 1
ATOM 4281 C CA . SER B 1 261 ? 9.85 -19.661 -5.882 1 97.8 261 SER B CA 1
ATOM 4282 C C . SER B 1 261 ? 8.387 -19.449 -5.505 1 97.8 261 SER B C 1
ATOM 4284 O O . SER B 1 261 ? 8.071 -19.197 -4.34 1 97.8 261 SER B O 1
ATOM 4286 N N . VAL B 1 262 ? 7.46 -19.545 -6.453 1 98.37 262 VAL B N 1
ATOM 4287 C CA . VAL B 1 262 ? 6.032 -19.371 -6.214 1 98.37 262 VAL B CA 1
ATOM 4288 C C . VAL B 1 262 ? 5.401 -20.714 -5.852 1 98.37 262 VAL B C 1
ATOM 4290 O O . VAL B 1 262 ? 4.485 -20.774 -5.028 1 98.37 262 VAL B O 1
ATOM 4293 N N . THR B 1 263 ? 5.94 -21.85 -6.318 1 98.08 263 THR B N 1
ATOM 4294 C CA . THR B 1 263 ? 5.219 -23.115 -6.229 1 98.08 263 THR B CA 1
ATOM 4295 C C . THR B 1 263 ? 5.807 -23.996 -5.131 1 98.08 263 THR B C 1
ATOM 4297 O O . THR B 1 263 ? 5.215 -25.011 -4.758 1 98.08 263 THR B O 1
ATOM 4300 N N . TYR B 1 264 ? 6.914 -23.659 -4.535 1 95.37 264 TYR B N 1
ATOM 4301 C CA . TYR B 1 264 ? 7.669 -24.609 -3.726 1 95.37 264 TYR B CA 1
ATOM 4302 C C . TYR B 1 264 ? 6.885 -25.008 -2.481 1 95.37 264 TYR B C 1
ATOM 4304 O O . TYR B 1 264 ? 7.103 -26.086 -1.922 1 95.37 264 TYR B O 1
ATOM 4312 N N . ILE B 1 265 ? 5.899 -24.197 -2.038 1 95.71 265 ILE B N 1
ATOM 4313 C CA . ILE B 1 265 ? 5.122 -24.575 -0.863 1 95.71 265 ILE B CA 1
ATOM 4314 C C . ILE B 1 265 ? 3.699 -24.941 -1.282 1 95.71 265 ILE B C 1
ATOM 4316 O O . ILE B 1 265 ? 2.82 -25.111 -0.433 1 95.71 265 ILE B O 1
ATOM 4320 N N . TRP B 1 266 ? 3.421 -24.971 -2.552 1 96.68 266 TRP B N 1
ATOM 4321 C CA . TRP B 1 266 ? 2.074 -25.078 -3.104 1 96.68 266 TRP B CA 1
ATOM 4322 C C . TRP B 1 266 ? 1.663 -26.539 -3.256 1 96.68 266 TRP B C 1
ATOM 4324 O O . TRP B 1 266 ? 2.322 -27.305 -3.963 1 96.68 266 TRP B O 1
ATOM 4334 N N . ASP B 1 267 ? 0.669 -26.894 -2.564 1 96.53 267 ASP B N 1
ATOM 4335 C CA . ASP B 1 267 ? -0.078 -28.135 -2.749 1 96.53 267 ASP B CA 1
ATOM 4336 C C . ASP B 1 267 ? -1.487 -27.856 -3.269 1 96.53 267 ASP B C 1
ATOM 4338 O O . ASP B 1 267 ? -2.393 -27.555 -2.489 1 96.53 267 ASP B O 1
ATOM 4342 N N . GLU B 1 268 ? -1.632 -27.984 -4.55 1 96.44 268 GLU B N 1
ATOM 4343 C CA . GLU B 1 268 ? -2.857 -27.536 -5.205 1 96.44 268 GLU B CA 1
ATOM 4344 C C . GLU B 1 268 ? -4.074 -28.286 -4.67 1 96.44 268 GLU B C 1
ATOM 4346 O O . GLU B 1 268 ? -5.075 -27.671 -4.298 1 96.44 268 GLU B O 1
ATOM 4351 N N . GLU B 1 269 ? -3.988 -29.595 -4.62 1 96.1 269 GLU B N 1
ATOM 4352 C CA . GLU B 1 269 ? -5.123 -30.41 -4.196 1 96.1 269 GLU B CA 1
ATOM 4353 C C . GLU B 1 269 ? -5.499 -30.122 -2.746 1 96.1 269 GLU B C 1
ATOM 4355 O O . GLU B 1 269 ? -6.674 -29.915 -2.433 1 96.1 269 GLU B O 1
ATOM 4360 N N . ALA B 1 270 ? -4.52 -30.138 -1.873 1 95.52 270 ALA B N 1
ATOM 4361 C CA . ALA B 1 270 ? -4.777 -29.879 -0.458 1 95.52 270 ALA B CA 1
ATOM 4362 C C . ALA B 1 270 ? -5.344 -28.478 -0.251 1 95.52 270 ALA B C 1
ATOM 4364 O O . ALA B 1 270 ? -6.279 -28.288 0.531 1 95.52 270 ALA B O 1
ATOM 4365 N N . THR B 1 271 ? -4.785 -27.512 -0.959 1 95.96 271 THR B N 1
ATOM 4366 C CA . THR B 1 271 ? -5.239 -26.132 -0.832 1 95.96 271 THR B CA 1
ATOM 4367 C C . THR B 1 271 ? -6.654 -25.976 -1.381 1 95.96 271 THR B C 1
ATOM 4369 O O . THR B 1 271 ? -7.483 -25.281 -0.788 1 95.96 271 THR B O 1
ATOM 4372 N N . ALA B 1 272 ? -6.913 -26.626 -2.534 1 96.2 272 ALA B N 1
ATOM 4373 C CA . ALA B 1 272 ? -8.249 -26.569 -3.121 1 96.2 272 ALA B CA 1
ATOM 4374 C C . ALA B 1 272 ? -9.292 -27.147 -2.169 1 96.2 272 ALA B C 1
ATOM 4376 O O . ALA B 1 272 ? -10.359 -26.559 -1.975 1 96.2 272 ALA B O 1
ATOM 4377 N N . LYS B 1 273 ? -8.988 -28.28 -1.596 1 95.32 273 LYS B N 1
ATOM 4378 C CA . LYS B 1 273 ? -9.909 -28.931 -0.668 1 95.32 273 LYS B CA 1
ATOM 4379 C C . LYS B 1 273 ? -10.197 -28.04 0.536 1 95.32 273 LYS B C 1
ATOM 4381 O O . LYS B 1 273 ? -11.355 -27.86 0.919 1 95.32 273 LYS B O 1
ATOM 4386 N N . ARG B 1 274 ? -9.207 -27.521 1.101 1 94.32 274 ARG B N 1
ATOM 4387 C CA . ARG B 1 274 ? -9.346 -26.644 2.259 1 94.32 274 ARG B CA 1
ATOM 4388 C C . ARG B 1 274 ? -10.15 -25.397 1.908 1 94.32 274 ARG B C 1
ATOM 4390 O O . ARG B 1 274 ? -11.006 -24.965 2.683 1 94.32 274 ARG B O 1
ATOM 4397 N N . SER B 1 275 ? -9.84 -24.79 0.764 1 95.66 275 SER B N 1
ATOM 4398 C CA . SER B 1 275 ? -10.52 -23.573 0.333 1 95.66 275 SER B CA 1
ATOM 4399 C C . SER B 1 275 ? -11.997 -23.833 0.055 1 95.66 275 SER B C 1
ATOM 4401 O O . SER B 1 275 ? -12.848 -22.991 0.351 1 95.66 275 SER B O 1
ATOM 4403 N N . LEU B 1 276 ? -12.244 -25.012 -0.528 1 95.52 276 LEU B N 1
ATOM 4404 C CA . LEU B 1 276 ? -13.633 -25.376 -0.788 1 95.52 276 LEU B CA 1
ATOM 4405 C C . LEU B 1 276 ? -14.427 -25.45 0.512 1 95.52 276 LEU B C 1
ATOM 4407 O O . LEU B 1 276 ? -15.548 -24.941 0.589 1 95.52 276 LEU B O 1
ATOM 4411 N N . GLN B 1 277 ? -13.881 -26.067 1.521 1 94.23 277 GLN B N 1
ATOM 4412 C CA . GLN B 1 277 ? -14.534 -26.165 2.822 1 94.23 277 GLN B CA 1
ATOM 4413 C C . GLN B 1 277 ? -14.778 -24.784 3.421 1 94.23 277 GLN B C 1
ATOM 4415 O O . GLN B 1 277 ? -15.857 -24.513 3.953 1 94.23 277 GLN B O 1
ATOM 4420 N N . ARG B 1 278 ? -13.861 -23.969 3.332 1 93.1 278 ARG B N 1
ATOM 4421 C CA . ARG B 1 278 ? -13.963 -22.615 3.867 1 93.1 278 ARG B CA 1
ATOM 4422 C C . ARG B 1 278 ? -15.037 -21.816 3.136 1 93.1 278 ARG B C 1
ATOM 4424 O O . ARG B 1 278 ? -15.86 -21.151 3.768 1 93.1 278 ARG B O 1
ATOM 4431 N N . PHE B 1 279 ? -14.977 -21.885 1.785 1 95.32 279 PHE B N 1
ATOM 4432 C CA . PHE B 1 279 ? -15.95 -21.15 0.986 1 95.32 279 PHE B CA 1
ATOM 4433 C C . PHE B 1 279 ? -17.366 -21.625 1.285 1 95.32 279 PHE B C 1
ATOM 4435 O O . PHE B 1 279 ? -18.283 -20.812 1.422 1 95.32 279 PHE B O 1
ATOM 4442 N N . GLU B 1 280 ? -17.499 -22.919 1.384 1 94.41 280 GLU B N 1
ATOM 4443 C CA . GLU B 1 280 ? -18.813 -23.481 1.681 1 94.41 280 GLU B CA 1
ATOM 4444 C C . GLU B 1 280 ? -19.324 -23.002 3.037 1 94.41 280 GLU B C 1
ATOM 4446 O O . GLU B 1 280 ? -20.512 -22.708 3.189 1 94.41 280 GLU B O 1
ATOM 4451 N N . LYS B 1 281 ? -18.483 -22.903 4 1 93.42 281 LYS B N 1
ATOM 4452 C CA . LYS B 1 281 ? -18.86 -22.418 5.325 1 93.42 281 LYS B CA 1
ATOM 4453 C C . LYS B 1 281 ? -19.315 -20.963 5.268 1 93.42 281 LYS B C 1
ATOM 4455 O O . LYS B 1 281 ? -20.305 -20.591 5.902 1 93.42 281 LYS B O 1
ATOM 4460 N N . ILE B 1 282 ? -18.663 -20.192 4.475 1 94.1 282 ILE B N 1
ATOM 4461 C CA . ILE B 1 282 ? -18.979 -18.772 4.362 1 94.1 282 ILE B CA 1
ATOM 4462 C C . ILE B 1 282 ? -20.3 -18.595 3.617 1 94.1 282 ILE B C 1
ATOM 4464 O O . ILE B 1 282 ? -21.13 -17.768 4.001 1 94.1 282 ILE B O 1
ATOM 4468 N N . ARG B 1 283 ? -20.49 -19.421 2.582 1 94.86 283 ARG B N 1
ATOM 4469 C CA . ARG B 1 283 ? -21.703 -19.342 1.775 1 94.86 283 ARG B CA 1
ATOM 4470 C C . ARG B 1 283 ? -22.93 -19.733 2.591 1 94.86 283 ARG B C 1
ATOM 4472 O O . ARG B 1 283 ? -24.033 -19.245 2.336 1 94.86 283 ARG B O 1
ATOM 4479 N N . ALA B 1 284 ? -22.748 -20.515 3.553 1 91.76 284 ALA B N 1
ATOM 4480 C CA . ALA B 1 284 ? -23.853 -21.03 4.356 1 91.76 284 ALA B CA 1
ATOM 4481 C C . ALA B 1 284 ? -24.198 -20.073 5.493 1 91.76 284 ALA B C 1
ATOM 4483 O O . ALA B 1 284 ? -25.269 -20.174 6.096 1 91.76 284 ALA B O 1
ATOM 4484 N N . ALA B 1 285 ? -23.458 -19.159 5.83 1 85.41 285 ALA B N 1
ATOM 4485 C CA . ALA B 1 285 ? -23.673 -18.237 6.942 1 85.41 285 ALA B CA 1
ATOM 4486 C C . ALA B 1 285 ? -24.521 -17.044 6.509 1 85.41 285 ALA B C 1
ATOM 4488 O O . ALA B 1 285 ? -24.549 -16.69 5.328 1 85.41 285 ALA B O 1
#

Nearest PDB structures (foldseek):
  4top-assembly1_A  TM=8.603E-01  e=1.542E-12  Glycine max
  5j4u-assembly1_A-2  TM=8.608E-01  e=2.590E-11  Populus trichocarpa
  5g5a-assembly2_D  TM=8.519E-01  e=6.294E-11  Arabidopsis thaliana
  5g5e-assembly1_A  TM=8.295E-01  e=3.191E-11  Mangifera indica
  4ags-assembly1_C  TM=7.706E-01  e=8.610E-11  Leishmania infantum

Solvent-accessible surface area (backbone atoms only — not comparable to full-atom values): 30560 Å² total; per-residue (Å²): 136,82,80,70,78,72,75,82,74,75,80,66,87,56,83,27,27,46,41,78,78,70,78,64,55,67,52,59,80,39,64,44,56,30,41,19,53,57,61,97,81,70,52,62,44,65,44,63,47,68,47,66,77,66,71,80,69,53,35,38,38,36,28,34,84,80,38,51,53,21,41,20,36,50,23,40,36,51,74,68,68,55,71,65,46,81,43,80,52,67,84,89,50,82,78,49,72,74,54,34,72,73,33,77,84,65,62,62,22,34,34,30,54,70,78,46,73,40,55,50,30,71,37,43,32,50,27,50,46,34,68,48,73,53,84,40,45,65,48,35,58,31,78,64,8,22,60,52,50,30,55,38,48,45,51,52,50,46,43,57,70,56,28,46,60,28,50,54,37,16,40,36,41,73,44,70,68,53,12,48,51,20,37,52,48,26,50,52,31,39,46,70,68,43,25,74,69,30,63,56,33,46,58,23,66,82,42,25,81,50,70,32,51,51,45,32,69,44,30,46,54,43,36,46,56,65,52,35,28,73,38,88,79,36,29,51,57,72,53,61,52,36,53,75,72,22,44,45,37,39,54,34,44,50,51,47,46,66,33,63,55,65,38,76,71,62,51,68,67,65,47,49,53,52,49,38,54,51,30,52,53,54,36,70,102,134,81,80,69,78,71,73,81,75,77,80,64,87,56,85,25,25,46,40,77,77,71,77,65,58,66,50,59,82,40,63,45,56,31,40,18,52,56,60,97,83,68,53,63,45,64,43,63,46,68,46,65,76,66,72,78,68,52,36,38,38,35,27,34,84,78,38,51,55,21,40,20,36,51,22,41,37,49,72,69,67,56,71,66,47,81,43,80,52,67,84,91,51,84,77,49,73,73,53,35,72,73,34,78,83,64,63,62,22,35,35,31,54,70,79,46,74,41,56,50,31,71,37,45,32,51,28,52,45,35,69,48,74,54,85,40,45,66,49,34,58,31,77,64,9,20,59,51,51,30,54,39,48,45,52,53,49,47,45,58,70,59,26,46,62,28,51,54,38,16,40,38,40,72,45,70,67,51,12,47,51,21,36,50,47,25,52,52,31,37,45,68,67,44,24,74,70,31,64,57,34,46,59,22,66,81,42,25,81,50,69,30,50,52,47,33,69,44,30,44,52,44,37,47,56,66,54,34,28,74,37,88,79,38,29,51,57,73,54,61,51,36,54,75,70,23,44,45,38,39,53,34,45,50,53,46,47,66,32,62,55,64,37,75,70,62,50,66,67,64,45,49,53,53,48,38,54,50,30,52,55,55,36,71,101

Radius of gyration: 26.3 Å; Cα contacts (8 Å, |Δi|>4): 911; chains: 2; bounding box: 87×56×62 Å

pLDDT: mean 84.93, std 24.56, range [24.76, 98.91]

Sequence (570 aa):
MSEESEKKEWHIKGSLDAELVVTPALPPDFHISLHTHDTPDGESTIVELKMGSHPAPKIILYTSYACPWAHRSQIALAELGLEFETVIIDLTVPRTPEYLAINPRGLVPALSYNGEILTESGVISQFLVDSHPSHLEKTSREEGGALQRARYNFFIETYFSKVAPHVVKAGIAKTLEEREQAASNVIDAIVKEIEPLVQNAAPFFGGSEKLTFVEVQVGSFLLRLLAFAKYDGLLPKSLLTLEEKAPAFWKWASAVSNEKSVTYIWDEEATAKRSLQRFEKIRAAMSEESEKKEWHIKGSLDAELVVTPALPPDFHISLHTHDTPDGESTIVELKMGSHPAPKIILYTSYACPWAHRSQIALAELGLEFETVIIDLTVPRTPEYLAINPRGLVPALSYNGEILTESGVISQFLVDSHPSHLEKTSREEGGALQRARYNFFIETYFSKVAPHVVKAGIAKTLEEREQAASNVIDAIVKEIEPLVQNAAPFFGGSEKLTFVEVQVGSFLLRLLAFAKYDGLLPKSLLTLEEKAPAFWKWASAVSNEKSVTYIWDEEATAKRSLQRFEKIRAA

InterPro domains:
  IPR004045 Glutathione S-transferase, N-terminal [PF13409] (66-128)
  IPR004045 Glutathione S-transferase, N-terminal [PS50404] (57-136)
  IPR036249 Thioredoxin-like superfamily [SSF52833] (55-133)
  IPR036282 Glutathione S-transferase, C-terminal domain superfamily [SSF47616] (145-270)
  IPR040079 Glutathione transferase family [SFLDS00019] (60-258)
  IPR050983 Glutathione S-transferase Omega/HSP26 [PTHR43968] (53-281)

Organism: Botryotinia fuckeliana (strain B05.10) (NCBI:txid332648)

Foldseek 3Di:
DPPPPPPPDDDDDDPDPDDDPDPPDPQQQDWDFDFDQDDPPRDTRGDGPNRPPPDQWAKEKEAALLDLLQLLLLLLCVVLVGDYHYDYDDPVDDGDPVVCVLPVVSDDTWMQTNRDIDDGSLVNSVVSCQSRPDPQADHCPDDCRVVRVVLLVQQLCLCVVQAVVLLVQLFAPQDPVRNVVSLVSNLVSCLPRPLVQQQCPCQEGPVDPDHYSSLSRCLSVLLCLVLLLVDPRGGPVVNVCCCVSRVSVVSNSVVSNPDCSSPVSDDSVVSNVVSSVVSVVSNVD/DPPPPPPPDDDDDDPDPDDDPDPPDPQQQDWDFDFDQDDPPRDTRGPGPNRDPPDQWAKEKEAALLDLLQLLLLLLCVVLVGDYHYDYDDPVDDGDPVVCVLPVVSDDTWMQTNHDIDDGSLVNSVVSCQSRPDPQADHCPDDCRVVRVVLLVQQLCLCVVQAVVLLVQLFAPQDPVRNVVSLVSNLVSCLPGPLVQQQCPCQEGPVDPDHYSSLSRCLSVLLCLVLLLVDPRGGPVVNVCCCVSRVSVVSNSVVSNPDCSSPVSDDSVVSNVVSNVVSVVSNVD

Secondary structure (DSSP, 8-state):
-------------S-B-------S---TT-EEEEEEE-STT--EEEEEEE--------EEEEE-TT-HHHHHHHHHHHHHT---EEEEPPTTSPPPHHHHHH-TT--S-EEEETTEEEESHHHHHHHHHHHS-BTTB--TTSTTHHHHHHHHHHHHHHIIIIIHHHHHHHHH-SSHHHHHHHHHHHHHHIIIIIGGGGTT-SSBGGGBSS--HHHHHHHHHHHHHHHHTTSTTSS-GGGGGHHHHSHHHHHHHHHHHT-HHHHTT--HHHHHHHHHHHHHHHHH-/-------------S-B-------S---TT-EEEEEEE-STT--EEEEEEE--------EEEEE-TT-HHHHHHHHHHHHHT---EEEEPPTTSPPPHHHHHH-TT--S-EEEETTEEEESHHHHHHHHHHHS-BTTB--TTSTTHHHHHHHHHHHHHHIIIIIHHHHHHHHH-SSHHHHHHHHHHHHHHIIIIIGGGGTT-SSBGGGBSS--HHHHHHHHHHHHHHHHTTSTTSS-GGGGGHHHHSHHHHHHHHHHHT-HHHHTT--HHHHHHHHHHHHHHHHH-